Protein AF-A0A061IUD2-F1 (afdb_monomer_lite)

Structure (mmCIF, N/CA/C/O backbone):
data_AF-A0A061IUD2-F1
#
_entry.id   AF-A0A061IUD2-F1
#
loop_
_atom_site.group_PDB
_atom_site.id
_atom_site.type_symbol
_atom_site.label_atom_id
_atom_site.label_alt_id
_atom_site.label_comp_id
_atom_site.label_asym_id
_atom_site.label_entity_id
_atom_site.label_seq_id
_atom_site.pdbx_PDB_ins_code
_atom_site.Cartn_x
_atom_site.Cartn_y
_atom_site.Cartn_z
_atom_site.occupancy
_atom_site.B_iso_or_equiv
_atom_site.auth_seq_id
_atom_site.auth_comp_id
_atom_site.auth_asym_id
_atom_site.auth_atom_id
_atom_site.pdbx_PDB_model_num
ATOM 1 N N . MET A 1 1 ? -16.885 -20.140 11.526 1.00 60.59 1 MET A N 1
ATOM 2 C CA . MET A 1 1 ? -17.489 -18.826 11.214 1.00 60.59 1 MET A CA 1
ATOM 3 C C . MET A 1 1 ? -16.590 -18.116 10.219 1.00 60.59 1 MET A C 1
ATOM 5 O O . MET A 1 1 ? -15.382 -18.248 10.364 1.00 60.59 1 MET A O 1
ATOM 9 N N . SER A 1 2 ? -17.149 -17.428 9.221 1.00 80.12 2 SER A N 1
ATOM 10 C CA . SER A 1 2 ? -16.372 -16.565 8.322 1.00 80.12 2 SER A CA 1
ATOM 11 C C . SER A 1 2 ? -16.158 -15.182 8.947 1.00 80.12 2 SER A C 1
ATOM 13 O O . SER A 1 2 ? -16.975 -14.716 9.743 1.00 80.12 2 SER A O 1
ATOM 15 N N . SER A 1 3 ? -15.070 -14.528 8.563 1.00 76.88 3 SER A N 1
ATOM 16 C CA . SER A 1 3 ? -14.701 -13.136 8.872 1.00 76.88 3 SER A CA 1
ATOM 17 C C . SER A 1 3 ? -15.792 -12.132 8.472 1.00 76.88 3 SER A C 1
ATOM 19 O O . SER A 1 3 ? -16.161 -11.281 9.275 1.00 76.88 3 SER A O 1
ATOM 21 N N . ALA A 1 4 ? -16.397 -12.278 7.288 1.00 79.75 4 ALA A N 1
ATOM 22 C CA . ALA A 1 4 ? -17.520 -11.440 6.857 1.00 79.75 4 ALA A CA 1
ATOM 23 C C . ALA A 1 4 ? -18.729 -11.551 7.805 1.00 79.75 4 ALA A C 1
ATOM 25 O O . ALA A 1 4 ? -19.308 -10.546 8.215 1.00 79.75 4 ALA A O 1
ATOM 26 N N . ARG A 1 5 ? -19.070 -12.776 8.233 1.00 80.94 5 ARG A N 1
ATOM 27 C CA . ARG A 1 5 ? -20.147 -12.988 9.207 1.00 80.94 5 ARG A CA 1
ATOM 28 C C . ARG A 1 5 ? -19.778 -12.453 10.592 1.00 80.94 5 ARG A C 1
ATOM 30 O O . ARG A 1 5 ? -20.653 -11.962 11.299 1.00 80.94 5 ARG A O 1
ATOM 37 N N . ALA A 1 6 ? -18.505 -12.532 10.978 1.00 79.62 6 ALA A N 1
ATOM 38 C CA . ALA A 1 6 ? -18.015 -11.933 12.215 1.00 79.62 6 ALA A CA 1
ATOM 39 C C . ALA A 1 6 ? -18.153 -10.401 12.188 1.00 79.62 6 ALA A C 1
ATOM 41 O O . ALA A 1 6 ? -18.647 -9.837 13.159 1.00 79.62 6 ALA A O 1
ATOM 42 N N . ALA A 1 7 ? -17.824 -9.741 11.072 1.00 81.38 7 ALA A N 1
ATOM 43 C CA . ALA A 1 7 ? -18.005 -8.297 10.906 1.00 81.38 7 ALA A CA 1
ATOM 44 C C . ALA A 1 7 ? -19.478 -7.876 11.047 1.00 81.38 7 ALA A C 1
ATOM 46 O O . ALA A 1 7 ? -19.783 -6.919 11.759 1.00 81.38 7 ALA A O 1
ATOM 47 N N . GLU A 1 8 ? -20.402 -8.611 10.420 1.00 85.12 8 GLU A N 1
ATOM 48 C CA . GLU A 1 8 ? -21.845 -8.366 10.558 1.00 85.12 8 GLU A CA 1
ATOM 49 C C . GLU A 1 8 ? -22.330 -8.525 12.001 1.00 85.12 8 GLU A C 1
ATOM 51 O O . GLU A 1 8 ? -23.093 -7.692 12.485 1.00 85.12 8 GLU A O 1
ATOM 56 N N . LEU A 1 9 ? -21.896 -9.583 12.695 1.00 83.56 9 LEU A N 1
ATOM 57 C CA . LEU A 1 9 ? -22.277 -9.831 14.087 1.00 83.56 9 LEU A CA 1
ATOM 58 C C . LEU A 1 9 ? -21.691 -8.778 15.027 1.00 83.56 9 LEU A C 1
ATOM 60 O O . LEU A 1 9 ? -22.402 -8.295 15.908 1.00 83.56 9 LEU A O 1
ATOM 64 N N . LEU A 1 10 ? -20.432 -8.383 14.814 1.00 80.75 10 LEU A N 1
ATOM 65 C CA . LEU A 1 10 ? -19.795 -7.293 15.548 1.00 80.75 10 LEU A CA 1
ATOM 66 C C . LEU A 1 10 ? -20.601 -6.006 15.381 1.00 80.75 10 LEU A C 1
ATOM 68 O O . LEU A 1 10 ? -21.031 -5.423 16.371 1.00 80.75 10 LEU A O 1
ATOM 72 N N . LYS A 1 11 ? -20.871 -5.607 14.135 1.00 82.75 11 LYS A N 1
ATOM 73 C CA . LYS A 1 11 ? -21.569 -4.357 13.825 1.00 82.75 11 LYS A CA 1
ATOM 74 C C . LYS A 1 11 ? -23.027 -4.357 14.290 1.00 82.75 11 LYS A C 1
ATOM 76 O O . LYS A 1 11 ? -23.482 -3.383 14.874 1.00 82.75 11 LYS A O 1
ATOM 81 N N . GLY A 1 12 ? -23.774 -5.414 13.981 1.00 80.38 12 GLY A N 1
ATOM 82 C CA . GLY A 1 12 ? -25.230 -5.438 14.122 1.00 80.38 12 GLY A CA 1
ATOM 83 C C . GLY A 1 12 ? -25.742 -5.910 15.479 1.00 80.38 12 GLY A C 1
ATOM 84 O O . GLY A 1 12 ? -26.900 -5.661 15.794 1.00 80.38 12 GLY A O 1
ATOM 85 N N . GLN A 1 13 ? -24.926 -6.617 16.264 1.00 82.88 13 GLN A N 1
ATOM 86 C CA . GLN A 1 13 ? -25.377 -7.224 17.521 1.00 82.88 13 GLN A CA 1
ATOM 87 C C . GLN A 1 13 ? -24.419 -6.931 18.668 1.00 82.88 13 GLN A C 1
ATOM 89 O O . GLN A 1 13 ? -24.832 -6.399 19.694 1.00 82.88 13 GLN A O 1
ATOM 94 N N . LEU A 1 14 ? -23.137 -7.249 18.490 1.00 80.62 14 LEU A N 1
ATOM 95 C CA . LEU A 1 14 ? -22.186 -7.266 19.591 1.00 80.62 14 LEU A CA 1
ATOM 96 C C . LEU A 1 14 ? -21.824 -5.858 20.078 1.00 80.62 14 LEU A C 1
ATOM 98 O O . LEU A 1 14 ? -21.896 -5.603 21.274 1.00 80.62 14 LEU A O 1
ATOM 102 N N . MET A 1 15 ? -21.464 -4.937 19.176 1.00 83.06 15 MET A N 1
ATOM 103 C CA . MET A 1 15 ? -21.102 -3.566 19.561 1.00 83.06 15 MET A CA 1
ATOM 104 C C . MET A 1 15 ? -22.281 -2.812 20.204 1.00 83.06 15 MET A C 1
ATOM 106 O O . MET A 1 15 ? -22.076 -2.243 21.277 1.00 83.06 15 MET A O 1
ATOM 110 N N . PRO A 1 16 ? -23.517 -2.854 19.656 1.00 80.38 16 PRO A N 1
ATOM 111 C CA . PRO A 1 16 ? -24.680 -2.268 20.326 1.00 80.38 16 PRO A CA 1
ATOM 112 C C . PRO A 1 16 ? -24.951 -2.883 21.704 1.00 80.38 16 PRO A C 1
ATOM 114 O O . PRO A 1 16 ? -25.175 -2.156 22.669 1.00 80.38 16 PRO A O 1
ATOM 117 N N . PHE A 1 17 ? -24.874 -4.214 21.821 1.00 81.31 17 PHE A N 1
ATOM 118 C CA . PHE A 1 17 ? -25.119 -4.912 23.083 1.00 81.31 17 PHE A CA 1
ATOM 119 C C . PHE A 1 17 ? -24.092 -4.547 24.160 1.00 81.31 17 PHE A C 1
ATOM 121 O O . PHE A 1 17 ? -24.473 -4.263 25.291 1.00 81.31 17 PHE A O 1
ATOM 128 N N . ILE A 1 18 ? -22.801 -4.502 23.812 1.00 78.62 18 ILE A N 1
ATOM 129 C CA . ILE A 1 18 ? -21.740 -4.048 24.726 1.00 78.62 18 ILE A CA 1
ATOM 130 C C . ILE A 1 18 ? -21.995 -2.601 25.146 1.00 78.62 18 ILE A C 1
ATOM 132 O O . ILE A 1 18 ? -21.881 -2.279 26.327 1.00 78.62 18 ILE A O 1
ATOM 136 N N . GLY A 1 19 ? -22.388 -1.745 24.197 1.00 75.50 19 GLY A N 1
ATOM 137 C CA . GLY A 1 19 ? -22.771 -0.364 24.470 1.00 75.50 19 GLY A CA 1
ATOM 138 C C . GLY A 1 19 ? -23.867 -0.258 25.536 1.00 75.50 19 GLY A C 1
ATOM 139 O O . GLY A 1 19 ? -23.703 0.436 26.539 1.00 75.50 19 GLY A O 1
ATOM 140 N N . HIS A 1 20 ? -24.968 -0.987 25.349 1.00 78.44 20 HIS A N 1
ATOM 141 C CA . HIS A 1 20 ? -26.093 -1.002 26.288 1.00 78.44 20 HIS A CA 1
ATOM 142 C C . HIS A 1 20 ? -25.718 -1.611 27.645 1.00 78.44 20 HIS A C 1
ATOM 144 O O . HIS A 1 20 ? -25.978 -0.999 28.680 1.00 78.44 20 HIS A O 1
ATOM 150 N N . ALA A 1 21 ? -25.045 -2.765 27.656 1.00 80.12 21 ALA A N 1
ATOM 151 C CA . ALA A 1 21 ? -24.660 -3.455 28.884 1.00 80.12 21 ALA A CA 1
ATOM 152 C C . ALA A 1 21 ? -23.716 -2.607 29.752 1.00 80.12 21 ALA A C 1
ATOM 154 O O . ALA A 1 21 ? -23.903 -2.524 30.964 1.00 80.12 21 ALA A O 1
ATOM 155 N N . LEU A 1 22 ? -22.732 -1.929 29.150 1.00 79.12 22 LEU A N 1
ATOM 156 C CA . LEU A 1 22 ? -21.839 -1.032 29.888 1.00 79.12 22 LEU A CA 1
ATOM 157 C C . LEU A 1 22 ? -22.591 0.175 30.474 1.00 79.12 22 LEU A C 1
ATOM 159 O O . LEU A 1 22 ? -22.268 0.607 31.579 1.00 79.12 22 LEU A O 1
ATOM 163 N N . SER A 1 23 ? -23.604 0.698 29.777 1.00 78.31 23 SER A N 1
ATOM 164 C CA . SER A 1 23 ? -24.440 1.794 30.286 1.00 78.31 23 SER A CA 1
ATOM 165 C C . SER A 1 23 ? -25.285 1.361 31.493 1.00 78.31 23 SER A C 1
ATOM 167 O O . SER A 1 23 ? -25.260 2.021 32.533 1.00 78.31 23 SER A O 1
ATOM 169 N N . GLU A 1 24 ? -25.972 0.216 31.403 1.00 80.44 24 GLU A N 1
ATOM 170 C CA . GLU A 1 24 ? -26.791 -0.316 32.505 1.00 80.44 24 GLU A CA 1
ATOM 171 C C . GLU A 1 24 ? -25.950 -0.634 33.750 1.00 80.44 24 GLU A C 1
ATOM 173 O O . GLU A 1 24 ? -26.338 -0.322 34.881 1.00 80.44 24 GLU A O 1
ATOM 178 N N . GLN A 1 25 ? -24.773 -1.230 33.547 1.00 82.06 25 GLN A N 1
ATOM 179 C CA . GLN A 1 25 ? -23.869 -1.600 34.635 1.00 82.06 25 GLN A CA 1
ATOM 180 C C . GLN A 1 25 ? -23.241 -0.374 35.291 1.00 82.06 25 GLN A C 1
ATOM 182 O O . GLN A 1 25 ? -23.110 -0.338 36.514 1.00 82.06 25 GLN A O 1
ATOM 187 N N . LEU A 1 26 ? -22.948 0.677 34.522 1.00 79.75 26 LEU A N 1
ATOM 188 C CA . LEU A 1 26 ? -22.507 1.946 35.084 1.00 79.75 26 LEU A CA 1
ATOM 189 C C . LEU A 1 26 ? -23.559 2.540 36.031 1.00 79.75 26 LEU A C 1
ATOM 191 O O . LEU A 1 26 ? -23.221 2.953 37.141 1.00 79.75 26 LEU A O 1
ATOM 195 N N . ASP A 1 27 ? -24.832 2.554 35.630 1.00 77.50 27 ASP A N 1
ATOM 196 C CA . ASP A 1 27 ? -25.909 3.103 36.460 1.00 77.50 27 ASP A CA 1
ATOM 197 C C . ASP A 1 27 ? -26.131 2.282 37.743 1.00 77.50 27 ASP A C 1
ATOM 199 O O . ASP A 1 27 ? -26.554 2.830 38.768 1.00 77.50 27 ASP A O 1
ATOM 203 N N . TYR A 1 28 ? -25.841 0.978 37.712 1.00 81.00 28 TYR A N 1
ATOM 204 C CA . TYR A 1 28 ? -25.838 0.118 38.895 1.00 81.00 28 TYR A CA 1
ATOM 205 C C . TYR A 1 28 ? -24.639 0.409 39.812 1.00 81.00 28 TYR A C 1
ATOM 207 O O . TYR A 1 28 ? -24.814 0.648 41.010 1.00 81.00 28 TYR A O 1
ATOM 215 N N . VAL A 1 29 ? -23.426 0.458 39.257 1.00 79.50 29 VAL A N 1
ATOM 216 C CA . VAL A 1 29 ? -22.181 0.680 40.009 1.00 79.50 29 VAL A CA 1
ATOM 217 C C . VAL A 1 29 ? -22.154 2.068 40.658 1.00 79.50 29 VAL A C 1
ATOM 219 O O . VAL A 1 29 ? -21.748 2.194 41.814 1.00 79.50 29 VAL A O 1
ATOM 222 N N . LEU A 1 30 ? -22.657 3.101 39.974 1.00 76.25 30 LEU A N 1
ATOM 223 C CA . LEU A 1 30 ? -22.794 4.449 40.536 1.00 76.25 30 LEU A CA 1
ATOM 224 C C . LEU A 1 30 ? -23.761 4.487 41.724 1.00 76.25 30 LEU A C 1
ATOM 226 O O . LEU A 1 30 ? -23.462 5.120 42.736 1.00 76.25 30 LEU A O 1
ATOM 230 N N . ARG A 1 31 ? -24.897 3.782 41.636 1.00 76.44 31 ARG A N 1
ATOM 231 C CA . ARG A 1 31 ? -25.859 3.677 42.745 1.00 76.44 31 ARG A CA 1
ATOM 232 C C . ARG A 1 31 ? -25.262 2.956 43.952 1.00 76.44 31 ARG A C 1
ATOM 234 O O . ARG A 1 31 ? -25.455 3.406 45.080 1.00 76.44 31 ARG A O 1
ATOM 241 N N . MET A 1 32 ? -24.503 1.886 43.719 1.00 75.56 32 MET A N 1
ATOM 242 C CA . MET A 1 32 ? -23.802 1.157 44.779 1.00 75.56 32 MET A CA 1
ATOM 243 C C . MET A 1 32 ? -22.751 2.034 45.469 1.00 75.56 32 MET A C 1
ATOM 245 O O . MET A 1 32 ? -22.755 2.135 46.696 1.00 75.56 32 MET A O 1
ATOM 249 N N . ALA A 1 33 ? -21.921 2.744 44.700 1.00 68.31 33 ALA A N 1
ATOM 250 C CA . ALA A 1 33 ? -20.887 3.627 45.243 1.00 68.31 33 ALA A CA 1
ATOM 251 C C . ALA A 1 33 ? -21.473 4.784 46.078 1.00 68.31 33 ALA A C 1
ATOM 253 O O . ALA A 1 33 ? -20.977 5.082 47.160 1.00 68.31 33 ALA A O 1
ATOM 254 N N . GLN A 1 34 ? -22.590 5.375 45.637 1.00 67.81 34 GLN A N 1
ATOM 255 C CA . GLN A 1 34 ? -23.294 6.427 46.385 1.00 67.81 34 GLN A CA 1
ATOM 256 C C . GLN A 1 34 ? -23.973 5.920 47.670 1.00 67.81 34 GLN A C 1
ATOM 258 O O . GLN A 1 34 ? -24.198 6.700 48.600 1.00 67.81 34 GLN A O 1
ATOM 263 N N . SER A 1 35 ? -24.336 4.635 47.726 1.00 66.19 35 SER A N 1
ATOM 264 C CA . SER A 1 35 ? -25.000 4.038 48.891 1.00 66.19 35 SER A CA 1
ATOM 265 C C . SER A 1 35 ? -24.038 3.705 50.037 1.00 66.19 35 SER A C 1
ATOM 267 O O . SER A 1 35 ? -24.427 3.826 51.198 1.00 66.19 35 SER A O 1
ATOM 269 N N . GLU A 1 36 ? -22.785 3.353 49.731 1.00 61.06 36 GLU A N 1
ATOM 270 C CA . GLU A 1 36 ? -21.767 2.995 50.729 1.00 61.06 36 GLU A CA 1
ATOM 271 C C . GLU A 1 36 ? -21.075 4.227 51.346 1.00 61.06 36 GLU A C 1
ATOM 273 O O . GLU A 1 36 ? -20.837 4.250 52.553 1.00 61.06 36 GLU A O 1
ATOM 278 N N . ASP A 1 37 ? -20.840 5.292 50.569 1.00 56.16 37 ASP A N 1
ATOM 279 C CA . ASP A 1 37 ? -20.135 6.501 51.039 1.00 56.16 37 ASP A CA 1
ATOM 280 C C . ASP A 1 37 ? -21.002 7.449 51.893 1.00 56.16 37 ASP A C 1
ATOM 282 O O . ASP A 1 37 ? -20.484 8.322 52.593 1.00 56.16 37 ASP A O 1
ATOM 286 N N . ARG A 1 38 ? -22.330 7.251 51.941 1.00 55.84 38 ARG A N 1
ATOM 287 C CA . ARG A 1 38 ? -23.225 7.993 52.857 1.00 55.84 38 ARG A CA 1
ATOM 288 C C . ARG A 1 38 ? -22.982 7.687 54.341 1.00 55.84 38 ARG A C 1
ATOM 290 O O . ARG A 1 38 ? -23.522 8.395 55.190 1.00 55.84 38 ARG A O 1
ATOM 297 N N . ALA A 1 39 ? -22.199 6.655 54.662 1.00 55.19 39 ALA A N 1
ATOM 298 C CA . ALA A 1 39 ? -21.959 6.215 56.033 1.00 55.19 39 ALA A CA 1
ATOM 299 C C . ALA A 1 39 ? -20.793 6.941 56.744 1.00 55.19 39 ALA A C 1
ATOM 301 O O . ALA A 1 39 ? -20.759 6.934 57.975 1.00 55.19 39 ALA A O 1
ATOM 302 N N . THR A 1 40 ? -19.866 7.596 56.026 1.00 52.00 40 THR A N 1
ATOM 303 C CA . THR A 1 40 ? -18.637 8.171 56.620 1.00 52.00 40 THR A CA 1
ATOM 304 C C . THR A 1 40 ? -18.058 9.361 55.824 1.00 52.00 40 THR A C 1
ATOM 306 O O . THR A 1 40 ? -17.328 9.144 54.874 1.00 52.00 40 THR A O 1
ATOM 309 N N . ALA A 1 41 ? -18.340 10.592 56.288 1.00 54.34 41 ALA A N 1
ATOM 310 C CA . ALA A 1 41 ? -17.608 11.879 56.147 1.00 54.34 41 ALA A CA 1
ATOM 311 C C . ALA A 1 41 ? -17.085 12.432 54.776 1.00 54.34 41 ALA A C 1
ATOM 313 O O . ALA A 1 41 ? -16.684 11.717 53.875 1.00 54.34 41 ALA A O 1
ATOM 314 N N . ASP A 1 42 ? -17.038 13.777 54.720 1.00 54.78 42 ASP A N 1
ATOM 315 C CA . ASP A 1 42 ? -16.441 14.747 53.762 1.00 54.78 42 ASP A CA 1
ATOM 316 C C . ASP A 1 42 ? -16.699 14.575 52.229 1.00 54.78 42 ASP A C 1
ATOM 318 O O . ASP A 1 42 ? -16.095 13.713 51.581 1.00 54.78 42 ASP A O 1
ATOM 322 N N . PRO A 1 43 ? -17.544 15.427 51.597 1.00 58.50 43 PRO A N 1
ATOM 323 C CA . PRO A 1 43 ? -18.065 15.223 50.234 1.00 58.50 43 PRO A CA 1
ATOM 324 C C . PRO A 1 43 ? -17.058 15.192 49.055 1.00 58.50 43 PRO A C 1
ATOM 326 O O . PRO A 1 43 ? -17.295 14.435 48.116 1.00 58.50 43 PRO A O 1
ATOM 329 N N . PRO A 1 44 ? -15.940 15.952 49.022 1.00 57.72 44 PRO A N 1
ATOM 330 C CA . PRO A 1 44 ? -15.067 15.969 47.839 1.00 57.72 44 PRO A CA 1
ATOM 331 C C . PRO A 1 44 ? -14.084 14.787 47.764 1.00 57.72 44 PRO A C 1
ATOM 333 O O . PRO A 1 44 ? -13.563 14.488 46.688 1.00 57.72 44 PRO A O 1
ATOM 336 N N . GLN A 1 45 ? -13.784 14.126 48.889 1.00 61.38 45 GLN A N 1
ATOM 337 C CA . GLN A 1 45 ? -12.935 12.926 48.904 1.00 61.38 45 GLN A CA 1
ATOM 338 C C . GLN A 1 45 ? -13.745 11.662 48.597 1.00 61.38 45 GLN A C 1
ATOM 340 O O . GLN A 1 45 ? -13.254 10.788 47.882 1.00 61.38 45 GLN A O 1
ATOM 345 N N . THR A 1 46 ? -14.994 11.601 49.061 1.00 64.38 46 THR A N 1
ATOM 346 C CA . THR A 1 46 ? -15.933 10.506 48.772 1.00 64.38 46 THR A CA 1
ATOM 347 C C . THR A 1 46 ? -16.265 10.417 47.278 1.00 64.38 46 THR A C 1
ATOM 349 O O . THR A 1 46 ? -16.146 9.341 46.701 1.00 64.38 46 THR A O 1
ATOM 352 N N . GLU A 1 47 ? -16.516 11.535 46.582 1.00 65.81 47 GLU A N 1
ATOM 353 C CA . GLU A 1 47 ? -16.764 11.507 45.124 1.00 65.81 47 GLU A CA 1
ATOM 354 C C . GLU A 1 47 ? -15.589 10.925 44.311 1.00 65.81 47 GLU A C 1
ATOM 356 O O . GLU A 1 47 ? -15.805 10.115 43.408 1.00 65.81 47 GLU A O 1
ATOM 361 N N . LYS A 1 48 ? -14.337 11.261 44.654 1.00 72.75 48 LYS A N 1
ATOM 362 C CA . LYS A 1 48 ? -13.152 10.712 43.966 1.00 72.75 48 LYS A CA 1
ATOM 363 C C . LYS A 1 48 ? -12.927 9.228 44.253 1.00 72.75 48 LYS A C 1
ATOM 365 O O . LYS A 1 48 ? -12.466 8.495 43.377 1.00 72.75 48 LYS A O 1
ATOM 370 N N . HIS A 1 49 ? -13.221 8.774 45.471 1.00 74.56 49 HIS A N 1
ATOM 371 C CA . HIS A 1 49 ? -13.117 7.358 45.825 1.00 74.56 49 HIS A CA 1
ATOM 372 C C . HIS A 1 49 ? -14.202 6.519 45.136 1.00 74.56 49 HIS A C 1
ATOM 374 O O . HIS A 1 49 ? -13.889 5.447 44.603 1.00 74.56 49 HIS A O 1
ATOM 380 N N . ALA A 1 50 ? -15.431 7.036 45.062 1.00 74.00 50 ALA A N 1
ATOM 381 C CA . ALA A 1 50 ? -16.524 6.450 44.296 1.00 74.00 50 ALA A CA 1
ATOM 382 C C . ALA A 1 50 ? -16.198 6.366 42.793 1.00 74.00 50 ALA A C 1
ATOM 384 O O . ALA A 1 50 ? -16.395 5.308 42.193 1.00 74.00 50 ALA A O 1
ATOM 385 N N . GLU A 1 51 ? -15.630 7.429 42.202 1.00 79.56 51 GLU A N 1
ATOM 386 C CA . GLU A 1 51 ? -15.165 7.446 40.805 1.00 79.56 51 GLU A CA 1
ATOM 387 C C . GLU A 1 51 ? -14.159 6.326 40.537 1.00 79.56 51 GLU A C 1
ATOM 389 O O . GLU A 1 51 ? -14.378 5.472 39.679 1.00 79.56 51 GLU A O 1
ATOM 394 N N . ALA A 1 52 ? -13.068 6.294 41.309 1.00 82.56 52 ALA A N 1
ATOM 395 C CA . ALA A 1 52 ? -11.976 5.353 41.101 1.00 82.56 52 ALA A CA 1
ATOM 396 C C . ALA A 1 52 ? -12.434 3.895 41.248 1.00 82.56 52 ALA A C 1
ATOM 398 O O . ALA A 1 52 ? -12.000 3.019 40.495 1.00 82.56 52 ALA A O 1
ATOM 399 N N . ARG A 1 53 ? -13.332 3.621 42.204 1.00 81.75 53 ARG A N 1
ATOM 400 C CA . ARG A 1 53 ? -13.904 2.284 42.383 1.00 81.75 53 ARG A CA 1
ATOM 401 C C . ARG A 1 53 ? -14.821 1.912 41.219 1.00 81.75 53 ARG A C 1
ATOM 403 O O . ARG A 1 53 ? -14.700 0.798 40.710 1.00 81.75 53 ARG A O 1
ATOM 410 N N . ALA A 1 54 ? -15.697 2.821 40.791 1.00 82.69 54 ALA A N 1
ATOM 411 C CA . ALA A 1 54 ? -16.604 2.579 39.675 1.00 82.69 54 ALA A CA 1
ATOM 412 C C . ALA A 1 54 ? -15.837 2.303 38.377 1.00 82.69 54 ALA A C 1
ATOM 414 O O . ALA A 1 54 ? -16.100 1.308 37.705 1.00 82.69 54 ALA A O 1
ATOM 415 N N . VAL A 1 55 ? -14.825 3.123 38.080 1.00 86.50 55 VAL A N 1
ATOM 416 C CA . VAL A 1 55 ? -13.945 2.942 36.921 1.00 86.50 55 VAL A CA 1
ATOM 417 C C . VAL A 1 55 ? -13.259 1.579 36.967 1.00 86.50 55 VAL A C 1
ATOM 419 O O . VAL A 1 55 ? -13.294 0.851 35.981 1.00 86.50 55 VAL A O 1
ATOM 422 N N . LYS A 1 56 ? -12.703 1.181 38.117 1.00 88.31 56 LYS A N 1
ATOM 423 C CA . LYS A 1 56 ? -12.009 -0.107 38.256 1.00 88.31 56 LYS A CA 1
ATOM 424 C C . LYS A 1 56 ? -12.926 -1.310 38.018 1.00 88.31 56 LYS A C 1
ATOM 426 O O . LYS A 1 56 ? -12.518 -2.258 37.356 1.00 88.31 56 LYS A O 1
ATOM 431 N N . VAL A 1 57 ? -14.148 -1.292 38.556 1.00 87.38 57 VAL A N 1
ATOM 432 C CA . VAL A 1 57 ? -15.122 -2.377 38.334 1.00 87.38 57 VAL A CA 1
ATOM 433 C C . VAL A 1 57 ? -15.509 -2.445 36.858 1.00 87.38 57 VAL A C 1
ATOM 435 O O . VAL A 1 57 ? -15.474 -3.520 36.268 1.00 87.38 57 VAL A O 1
ATOM 438 N N . MET A 1 58 ? -15.799 -1.297 36.244 1.00 87.50 58 MET A N 1
ATOM 439 C CA . MET A 1 58 ? -16.155 -1.232 34.828 1.00 87.50 58 MET A CA 1
ATOM 440 C C . MET A 1 58 ? -15.005 -1.683 33.915 1.00 87.50 58 MET A C 1
ATOM 442 O O . MET A 1 58 ? -15.256 -2.375 32.935 1.00 87.50 58 MET A O 1
ATOM 446 N N . GLN A 1 59 ? -13.751 -1.356 34.244 1.00 90.94 59 GLN A N 1
ATOM 447 C CA . GLN A 1 59 ? -12.571 -1.842 33.516 1.00 90.94 59 GLN A CA 1
ATOM 448 C C . GLN A 1 59 ? -12.460 -3.369 33.563 1.00 90.94 59 GLN A C 1
ATOM 450 O O . GLN A 1 59 ? -12.294 -3.982 32.518 1.00 90.94 59 GLN A O 1
ATOM 455 N N . LEU A 1 60 ? -12.650 -3.993 34.731 1.00 89.75 60 LEU A N 1
ATOM 456 C CA . LEU A 1 60 ? -12.629 -5.459 34.850 1.00 89.75 60 LEU A CA 1
ATOM 457 C C . LEU A 1 60 ? -13.716 -6.128 33.997 1.00 89.75 60 LEU A C 1
ATOM 459 O O . LEU A 1 60 ? -13.467 -7.156 33.372 1.00 89.75 60 LEU A O 1
ATOM 463 N N . MET A 1 61 ? -14.913 -5.535 33.944 1.00 87.75 61 MET A N 1
ATOM 464 C CA . MET A 1 61 ? -15.997 -6.035 33.091 1.00 87.75 61 MET A CA 1
ATOM 465 C C . MET A 1 61 ? -15.655 -5.904 31.606 1.00 87.75 61 MET A C 1
ATOM 467 O O . MET A 1 61 ? -15.923 -6.816 30.825 1.00 87.75 61 MET A O 1
ATOM 471 N N . VAL A 1 62 ? -15.046 -4.781 31.215 1.00 89.50 62 VAL A N 1
ATOM 472 C CA . VAL A 1 62 ? -14.535 -4.588 29.856 1.00 89.50 62 VAL A CA 1
ATOM 473 C C . VAL A 1 62 ? -13.480 -5.644 29.533 1.00 89.50 62 VAL A C 1
ATOM 475 O O . VAL A 1 62 ? -13.594 -6.274 28.490 1.00 89.50 62 VAL A O 1
ATOM 478 N N . ASP A 1 63 ? -12.518 -5.897 30.420 1.00 91.94 63 ASP A N 1
ATOM 479 C CA . ASP A 1 63 ? -11.448 -6.878 30.200 1.00 91.94 63 ASP A CA 1
ATOM 480 C C . ASP A 1 63 ? -11.996 -8.294 29.982 1.00 91.94 63 ASP A C 1
ATOM 482 O O . ASP A 1 63 ? -11.543 -9.010 29.089 1.00 91.94 63 ASP A O 1
ATOM 486 N N . GLU A 1 64 ? -13.000 -8.704 30.761 1.00 90.38 64 GLU A N 1
ATOM 487 C CA . GLU A 1 64 ? -13.630 -10.023 30.630 1.00 90.38 64 GLU A CA 1
ATOM 488 C C . GLU A 1 64 ? -14.381 -10.172 29.296 1.00 90.38 64 GLU A C 1
ATOM 490 O O . GLU A 1 64 ? -14.264 -11.194 28.603 1.00 90.38 64 GLU A O 1
ATOM 495 N N . VAL A 1 65 ? -15.110 -9.126 28.894 1.00 87.81 65 VAL A N 1
ATOM 496 C CA . VAL A 1 65 ? -15.819 -9.079 27.611 1.00 87.81 65 VAL A CA 1
ATOM 497 C C . VAL A 1 65 ? -14.825 -9.068 26.450 1.00 87.81 65 VAL A C 1
ATOM 499 O O . VAL A 1 65 ? -14.942 -9.885 25.538 1.00 87.81 65 VAL A O 1
ATOM 502 N N . VAL A 1 66 ? -13.813 -8.201 26.492 1.00 88.75 66 VAL A N 1
ATOM 503 C CA . VAL A 1 66 ? -12.759 -8.103 25.473 1.00 88.75 66 VAL A CA 1
ATOM 504 C C . VAL A 1 66 ? -11.998 -9.416 25.360 1.00 88.75 66 VAL A C 1
ATOM 506 O O . VAL A 1 66 ? -11.786 -9.888 24.248 1.00 88.75 66 VAL A O 1
ATOM 509 N N . GLY A 1 67 ? -11.631 -10.042 26.480 1.00 89.75 67 GLY A N 1
ATOM 510 C CA . GLY A 1 67 ? -10.940 -11.329 26.495 1.00 89.75 67 GLY A CA 1
ATOM 511 C C . GLY A 1 67 ? -11.764 -12.438 25.840 1.00 89.75 67 GLY A C 1
ATOM 512 O O . GLY A 1 67 ? -11.240 -13.203 25.029 1.00 89.75 67 GLY A O 1
ATOM 513 N N . SER A 1 68 ? -13.069 -12.480 26.118 1.00 88.31 68 SER A N 1
ATOM 514 C CA . SER A 1 68 ? -13.996 -13.437 25.499 1.00 88.31 68 SER A CA 1
ATOM 515 C C . SER A 1 68 ? -14.145 -13.204 23.992 1.00 88.31 68 SER A C 1
ATOM 517 O O . SER A 1 68 ? -14.127 -14.152 23.203 1.00 88.31 68 SER A O 1
ATOM 519 N N . ILE A 1 69 ? -14.249 -11.939 23.577 1.00 87.88 69 ILE A N 1
ATOM 520 C CA . ILE A 1 69 ? -14.337 -11.551 22.165 1.00 87.88 69 ILE A CA 1
ATOM 521 C C . ILE A 1 69 ? -13.036 -11.879 21.443 1.00 87.88 69 ILE A C 1
ATOM 523 O O . ILE A 1 69 ? -13.080 -12.512 20.393 1.00 87.88 69 ILE A O 1
ATOM 527 N N . GLY A 1 70 ? -11.890 -11.504 22.011 1.00 87.88 70 GLY A N 1
ATOM 528 C CA . GLY A 1 70 ? -10.564 -11.792 21.473 1.00 87.88 70 GLY A CA 1
ATOM 529 C C . GLY A 1 70 ? -10.350 -13.290 21.284 1.00 87.88 70 GLY A C 1
ATOM 530 O O . GLY A 1 70 ? -10.026 -13.724 20.181 1.00 87.88 70 GLY A O 1
ATOM 531 N N . GLY A 1 71 ? -10.667 -14.101 22.299 1.00 88.50 71 GLY A N 1
ATOM 532 C CA . GLY A 1 71 ? -10.550 -15.560 22.223 1.00 88.50 71 GLY A CA 1
ATOM 533 C C . GLY A 1 71 ? -11.363 -16.199 21.090 1.00 88.50 71 GLY A C 1
ATOM 534 O O . GLY A 1 71 ? -10.920 -17.180 20.492 1.00 88.50 71 GLY A O 1
ATOM 535 N N . ALA A 1 72 ? -12.528 -15.639 20.752 1.00 87.31 72 ALA A N 1
ATOM 536 C CA . ALA A 1 72 ? -13.350 -16.117 19.640 1.00 87.31 72 ALA A CA 1
ATOM 537 C C . ALA A 1 72 ? -12.942 -15.520 18.280 1.00 87.31 72 ALA A C 1
ATOM 539 O O . ALA A 1 72 ? -13.009 -16.203 17.255 1.00 87.31 72 ALA A O 1
ATOM 540 N N . LEU A 1 73 ? -12.550 -14.245 18.260 1.00 87.25 73 LEU A N 1
ATOM 541 C CA . LEU A 1 73 ? -12.343 -13.457 17.048 1.00 87.25 73 LEU A CA 1
ATOM 542 C C . LEU A 1 73 ? -10.939 -13.645 16.464 1.00 87.25 73 LEU A C 1
ATOM 544 O O . LEU A 1 73 ? -10.805 -13.792 15.253 1.00 87.25 73 LEU A O 1
ATOM 548 N N . GLU A 1 74 ? -9.899 -13.707 17.294 1.00 89.31 74 GLU A N 1
ATOM 549 C CA . GLU A 1 74 ? -8.503 -13.856 16.858 1.00 89.31 74 GLU A CA 1
ATOM 550 C C . GLU A 1 74 ? -8.263 -14.998 15.860 1.00 89.31 74 GLU A C 1
ATOM 552 O O . GLU A 1 74 ? -7.753 -14.712 14.774 1.00 89.31 74 GLU A O 1
ATOM 557 N N . PRO A 1 75 ? -8.672 -16.257 16.124 1.00 88.06 75 PRO A N 1
ATOM 558 C CA . PRO A 1 75 ? -8.439 -17.349 15.176 1.00 88.06 75 PRO A CA 1
ATOM 559 C C . PRO A 1 75 ? -9.190 -17.162 13.848 1.00 88.06 75 PRO A C 1
ATOM 561 O O . PRO A 1 75 ? -8.803 -17.744 12.834 1.00 88.06 75 PRO A O 1
ATOM 564 N N . ILE A 1 76 ? -10.268 -16.368 13.832 1.00 87.44 76 ILE A N 1
ATOM 565 C CA . ILE A 1 76 ? -11.015 -16.027 12.615 1.00 87.44 76 ILE A CA 1
ATOM 566 C C . ILE A 1 76 ? -10.263 -14.945 11.828 1.00 87.44 76 ILE A C 1
ATOM 568 O O . ILE A 1 76 ? -10.132 -15.067 10.612 1.00 87.44 76 ILE A O 1
ATOM 572 N N . LEU A 1 77 ? -9.741 -13.916 12.507 1.00 88.12 77 LEU A N 1
ATOM 573 C CA . LEU A 1 77 ? -8.993 -12.821 11.876 1.00 88.12 77 LEU A CA 1
ATOM 574 C C . LEU A 1 77 ? -7.645 -13.286 11.314 1.00 88.12 77 LEU A C 1
ATOM 576 O O . LEU A 1 77 ? -7.257 -12.873 10.221 1.00 88.12 77 LEU A O 1
ATOM 580 N N . GLU A 1 78 ? -6.943 -14.173 12.022 1.00 86.31 78 GLU A N 1
ATOM 581 C CA . GLU A 1 78 ? -5.702 -14.780 11.527 1.00 86.31 78 GLU A CA 1
ATOM 582 C C . GLU A 1 78 ? -5.931 -15.511 10.198 1.00 86.31 78 GLU A C 1
ATOM 584 O O . GLU A 1 78 ? -5.173 -15.333 9.240 1.00 86.31 78 GLU A O 1
ATOM 589 N N . ARG A 1 79 ? -7.015 -16.294 10.126 1.00 85.88 79 ARG A N 1
ATOM 590 C CA . ARG A 1 79 ? -7.377 -17.136 8.976 1.00 85.88 79 ARG A CA 1
ATOM 591 C C . ARG A 1 79 ? -8.160 -16.409 7.886 1.00 85.88 79 ARG A C 1
ATOM 593 O O . ARG A 1 79 ? -8.566 -17.061 6.928 1.00 85.88 79 ARG A O 1
ATOM 600 N N . ALA A 1 80 ? -8.389 -15.104 8.017 1.00 86.12 80 ALA A N 1
ATOM 601 C CA . ALA A 1 80 ? -9.090 -14.333 7.000 1.00 86.12 80 ALA A CA 1
ATOM 602 C C . ALA A 1 80 ? -8.381 -14.469 5.641 1.00 86.12 80 ALA A C 1
ATOM 604 O O . ALA A 1 80 ? -7.163 -14.306 5.539 1.00 86.12 80 ALA A O 1
ATOM 605 N N . GLU A 1 81 ? -9.138 -14.773 4.591 1.00 83.62 81 GLU A N 1
ATOM 606 C CA . GLU A 1 81 ? -8.582 -14.869 3.237 1.00 83.62 81 GLU A CA 1
ATOM 607 C C . GLU A 1 81 ? -8.300 -13.476 2.670 1.00 83.62 81 GLU A C 1
ATOM 609 O O . GLU A 1 81 ? -7.335 -13.278 1.933 1.00 83.62 81 GLU A O 1
ATOM 614 N N . ARG A 1 82 ? -9.133 -12.503 3.053 1.00 84.94 82 ARG A N 1
ATOM 615 C CA . ARG A 1 82 ? -9.151 -11.146 2.516 1.00 84.94 82 ARG A CA 1
ATOM 616 C C . ARG A 1 82 ? -9.038 -10.105 3.622 1.00 84.94 82 ARG A C 1
ATOM 618 O O . ARG A 1 82 ? -9.691 -10.202 4.662 1.00 84.94 82 ARG A O 1
ATOM 625 N N . ASN A 1 83 ? -8.214 -9.086 3.392 1.00 90.69 83 ASN A N 1
ATOM 626 C CA . ASN A 1 83 ? -7.992 -8.020 4.368 1.00 90.69 83 ASN A CA 1
ATOM 627 C C . ASN A 1 83 ? -9.197 -7.077 4.489 1.00 90.69 83 ASN A C 1
ATOM 629 O O . ASN A 1 83 ? -9.382 -6.474 5.544 1.00 90.69 83 ASN A O 1
ATOM 633 N N . GLU A 1 84 ? -10.065 -7.003 3.478 1.00 88.81 84 GLU A N 1
ATOM 634 C CA . GLU A 1 84 ? -11.313 -6.237 3.524 1.00 88.81 84 GLU A CA 1
ATOM 635 C C . GLU A 1 84 ? -12.236 -6.713 4.652 1.00 88.81 84 GLU A C 1
ATOM 637 O O . GLU A 1 84 ? -12.868 -5.908 5.331 1.00 88.81 84 GLU A O 1
ATOM 642 N N . GLU A 1 85 ? -12.278 -8.021 4.901 1.00 86.00 85 GLU A N 1
ATOM 643 C CA . GLU A 1 85 ? -13.125 -8.619 5.936 1.00 86.00 85 GLU A CA 1
ATOM 644 C C . GLU A 1 85 ? -12.592 -8.305 7.340 1.00 86.00 85 GLU A C 1
ATOM 646 O O . GLU A 1 85 ? -13.351 -8.069 8.282 1.00 86.00 85 GLU A O 1
ATOM 651 N N . LEU A 1 86 ? -11.266 -8.258 7.465 1.00 89.94 86 LEU A N 1
ATOM 652 C CA . LEU A 1 86 ? -10.562 -7.895 8.687 1.00 89.94 86 LEU A CA 1
ATOM 653 C C . LEU A 1 86 ? -10.753 -6.403 8.996 1.00 89.94 86 LEU A C 1
ATOM 655 O O . LEU A 1 86 ? -11.118 -6.041 10.116 1.00 89.94 86 LEU A O 1
ATOM 659 N N . MET A 1 87 ? -10.587 -5.544 7.987 1.00 89.56 87 MET A N 1
ATOM 660 C CA . MET A 1 87 ? -10.858 -4.111 8.098 1.00 89.56 87 MET A CA 1
ATOM 661 C C . MET A 1 87 ? -12.326 -3.842 8.432 1.00 89.56 87 MET A C 1
ATOM 663 O O . MET A 1 87 ? -12.592 -2.993 9.273 1.00 89.56 87 MET A O 1
ATOM 667 N N . ALA A 1 88 ? -13.272 -4.601 7.871 1.00 87.69 88 ALA A N 1
ATOM 668 C CA . ALA A 1 88 ? -14.687 -4.484 8.219 1.00 87.69 88 ALA A CA 1
ATOM 669 C C . ALA A 1 88 ? -14.962 -4.822 9.696 1.00 87.69 88 ALA A C 1
ATOM 671 O O . ALA A 1 88 ? -15.760 -4.141 10.340 1.00 87.69 88 ALA A O 1
ATOM 672 N N . CYS A 1 89 ? -14.281 -5.828 10.260 1.00 87.06 89 CYS A N 1
ATOM 673 C CA . CYS A 1 89 ? -14.358 -6.126 11.694 1.00 87.06 89 CYS A CA 1
ATOM 674 C C . CYS A 1 89 ? -13.791 -4.975 12.544 1.00 87.06 89 CYS A C 1
ATOM 676 O O . CYS A 1 89 ? -14.389 -4.599 13.551 1.00 87.06 89 CYS A O 1
ATOM 678 N N . CYS A 1 90 ? -12.664 -4.392 12.129 1.00 88.06 90 CYS A N 1
ATOM 679 C CA . CYS A 1 90 ? -12.055 -3.256 12.820 1.00 88.06 90 CYS A CA 1
ATOM 680 C C . CYS A 1 90 ? -12.945 -2.001 12.742 1.00 88.06 90 CYS A C 1
ATOM 682 O O . CYS A 1 90 ? -13.194 -1.346 13.751 1.00 88.06 90 CYS A O 1
ATOM 684 N N . ASP A 1 91 ? -13.508 -1.712 11.567 1.00 84.88 91 ASP A N 1
ATOM 685 C CA . ASP A 1 91 ? -14.444 -0.608 11.343 1.00 84.88 91 ASP A CA 1
ATOM 686 C C . ASP A 1 91 ? -15.750 -0.787 12.128 1.00 84.88 91 ASP A C 1
ATOM 688 O O . ASP A 1 91 ? -16.333 0.203 12.570 1.00 84.88 91 ASP A O 1
ATOM 692 N N . ALA A 1 92 ? -16.202 -2.028 12.344 1.00 84.31 92 ALA A N 1
ATOM 693 C CA . ALA A 1 92 ? -17.333 -2.318 13.221 1.00 84.31 92 ALA A CA 1
ATOM 694 C C . ALA A 1 92 ? -17.023 -1.950 14.678 1.00 84.31 92 ALA A C 1
ATOM 696 O O . ALA A 1 92 ? -17.835 -1.293 15.321 1.00 84.31 92 ALA A O 1
ATOM 697 N N . VAL A 1 93 ? -15.831 -2.290 15.180 1.00 83.88 93 VAL A N 1
ATOM 698 C CA . VAL A 1 93 ? -15.385 -1.863 16.519 1.00 83.88 93 VAL A CA 1
ATOM 699 C C . VAL A 1 93 ? -15.253 -0.344 16.606 1.00 83.88 93 VAL A C 1
ATOM 701 O O . VAL A 1 93 ? -15.616 0.247 17.619 1.00 83.88 93 VAL A O 1
ATOM 704 N N . ARG A 1 94 ? -14.820 0.322 15.529 1.00 78.06 94 ARG A N 1
ATOM 705 C CA . ARG A 1 94 ? -14.751 1.791 15.486 1.00 78.06 94 ARG A CA 1
ATOM 706 C C . ARG A 1 94 ? -16.108 2.484 15.565 1.00 78.06 94 ARG A C 1
ATOM 708 O O . ARG A 1 94 ? -16.166 3.658 15.914 1.00 78.06 94 ARG A O 1
ATOM 715 N N . GLN A 1 95 ? -17.185 1.762 15.269 1.00 75.56 95 GLN A N 1
ATOM 716 C CA . GLN A 1 95 ? -18.561 2.234 15.418 1.00 75.56 95 GLN A CA 1
ATOM 717 C C . GLN A 1 95 ? -19.111 2.019 16.834 1.00 75.56 95 GLN A C 1
ATOM 719 O O . GLN A 1 95 ? -20.275 2.333 17.073 1.00 75.56 95 GLN A O 1
ATOM 724 N N . LEU A 1 96 ? -18.308 1.514 17.781 1.00 68.62 96 LEU A N 1
ATOM 725 C CA . LEU A 1 96 ? -18.690 1.436 19.187 1.00 68.62 96 LEU A CA 1
ATOM 726 C C . LEU A 1 96 ? -18.889 2.849 19.755 1.00 68.62 96 LEU A C 1
ATOM 728 O O . LEU A 1 96 ? -17.957 3.504 20.222 1.00 68.62 96 LEU A O 1
ATOM 732 N N . GLY A 1 97 ? -20.131 3.317 19.713 1.00 60.72 97 GLY A N 1
ATOM 733 C CA . GLY A 1 97 ? -20.577 4.542 20.352 1.00 60.72 97 GLY A CA 1
ATOM 734 C C . GLY A 1 97 ? -21.330 4.221 21.635 1.00 60.72 97 GLY A C 1
ATOM 735 O O . GLY A 1 97 ? -22.467 3.775 21.594 1.00 60.72 97 GLY A O 1
ATOM 736 N N . LEU A 1 98 ? -20.745 4.536 22.788 1.00 55.78 98 LEU A N 1
ATOM 737 C CA . LEU A 1 98 ? -21.450 4.540 24.081 1.00 55.78 98 LEU A CA 1
ATOM 738 C C . LEU A 1 98 ? -22.326 5.798 24.269 1.00 55.78 98 LEU A C 1
ATOM 740 O O . LEU A 1 98 ? -22.760 6.101 25.378 1.00 55.78 98 LEU A O 1
ATOM 744 N N . ARG A 1 99 ? -22.529 6.587 23.201 1.00 48.38 99 ARG A N 1
ATOM 745 C CA . ARG A 1 99 ? -22.899 8.007 23.296 1.00 48.38 99 ARG A CA 1
ATOM 746 C C . ARG A 1 99 ? -24.283 8.377 22.751 1.00 48.38 99 ARG A C 1
ATOM 748 O O . ARG A 1 99 ? -24.676 9.519 22.951 1.00 48.38 99 ARG A O 1
ATOM 755 N N . GLU A 1 100 ? -25.033 7.478 22.116 1.00 41.31 100 GLU A N 1
ATOM 756 C CA . GLU A 1 100 ? -26.288 7.878 21.444 1.00 41.31 100 GLU A CA 1
ATOM 757 C C . GLU A 1 100 ? -27.588 7.700 22.247 1.00 41.31 100 GLU A C 1
ATOM 759 O O . GLU A 1 100 ? -28.564 8.345 21.891 1.00 41.31 100 GLU A O 1
ATOM 764 N N . ASP A 1 101 ? -27.585 7.025 23.405 1.00 35.28 101 ASP A N 1
ATOM 765 C CA . ASP A 1 101 ? -28.775 6.943 24.289 1.00 35.28 101 ASP A CA 1
ATOM 766 C C . ASP A 1 101 ? -28.637 7.733 25.607 1.00 35.28 101 ASP A C 1
ATOM 768 O O . ASP A 1 101 ? -29.386 7.538 26.562 1.00 35.28 101 ASP A O 1
ATOM 772 N N . VAL A 1 102 ? -27.680 8.667 25.693 1.00 38.66 102 VAL A N 1
ATOM 773 C CA . VAL A 1 102 ? -27.517 9.530 26.888 1.00 38.66 102 VAL A CA 1
ATOM 774 C C . VAL A 1 102 ? -28.445 10.757 26.852 1.00 38.66 102 VAL A C 1
ATOM 776 O O . VAL A 1 102 ? -28.474 11.562 27.780 1.00 38.66 102 VAL A O 1
ATOM 779 N N . GLY A 1 103 ? -29.275 10.889 25.819 1.00 37.53 103 GLY A N 1
ATOM 780 C CA . GLY A 1 103 ? -30.327 11.891 25.759 1.00 37.53 103 GLY A CA 1
ATOM 781 C C . GLY A 1 103 ? -31.645 11.249 25.366 1.00 37.53 103 GLY A C 1
ATOM 782 O O . GLY A 1 103 ? -31.753 10.715 24.275 1.00 37.53 103 GLY A O 1
ATOM 783 N N . ILE A 1 104 ? -32.668 11.450 26.198 1.00 34.56 104 ILE A N 1
ATOM 784 C CA . ILE A 1 104 ? -34.088 11.215 25.887 1.00 34.56 104 ILE A CA 1
ATOM 785 C C . ILE A 1 104 ? -34.584 9.786 26.179 1.00 34.56 104 ILE A C 1
ATOM 787 O O . ILE A 1 104 ? -35.109 9.127 25.302 1.00 34.56 104 ILE A O 1
ATOM 791 N N . HIS A 1 105 ? -34.576 9.368 27.449 1.00 29.08 105 HIS A N 1
ATOM 792 C CA . HIS A 1 105 ? -35.681 8.574 28.016 1.00 29.08 105 HIS A CA 1
ATOM 793 C C . HIS A 1 105 ? -35.933 8.977 29.486 1.00 29.08 105 HIS A C 1
ATOM 795 O O . HIS A 1 105 ? -35.437 8.377 30.428 1.00 29.08 105 HIS A O 1
ATOM 801 N N . THR A 1 106 ? -36.661 10.094 29.619 1.00 34.59 106 THR A N 1
ATOM 802 C CA . THR A 1 106 ? -37.648 10.491 30.654 1.00 34.59 106 THR A CA 1
ATOM 803 C C . THR A 1 106 ? -37.629 9.834 32.045 1.00 34.59 106 THR A C 1
ATOM 805 O O . THR A 1 106 ? -37.843 8.635 32.150 1.00 34.59 106 THR A O 1
ATOM 808 N N . THR A 1 107 ? -37.666 10.664 33.100 1.00 29.23 107 THR A N 1
ATOM 809 C CA . THR A 1 107 ? -38.929 10.980 33.815 1.00 29.23 107 THR A CA 1
ATOM 810 C C . THR A 1 107 ? -38.764 12.193 34.735 1.00 29.23 107 THR A C 1
ATOM 812 O O . THR A 1 107 ? -37.914 12.198 35.623 1.00 29.23 107 THR A O 1
ATOM 815 N N . ASP A 1 108 ? -39.626 13.195 34.547 1.00 34.81 108 ASP A N 1
ATOM 816 C CA . ASP A 1 108 ? -39.963 14.184 35.566 1.00 34.81 108 ASP A CA 1
ATOM 817 C C . ASP A 1 108 ? -40.464 13.475 36.832 1.0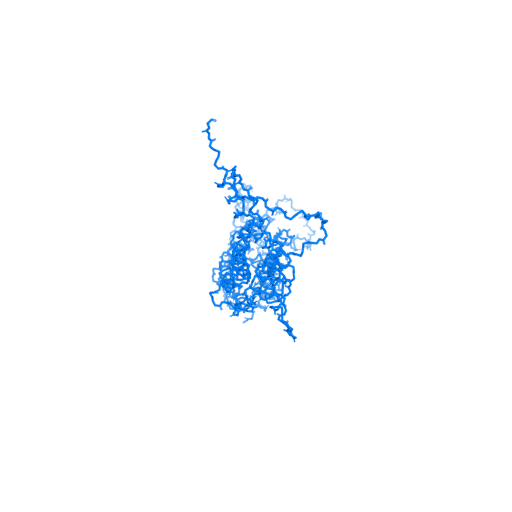0 34.81 108 ASP A C 1
ATOM 819 O O . ASP A 1 108 ? -41.513 12.836 36.801 1.00 34.81 108 ASP A O 1
ATOM 823 N N . ALA A 1 109 ? -39.733 13.613 37.939 1.00 34.91 109 ALA A N 1
ATOM 824 C CA . ALA A 1 109 ? -40.285 13.752 39.287 1.00 34.91 109 ALA A CA 1
ATOM 825 C C . ALA A 1 109 ? -39.154 13.981 40.304 1.00 34.91 109 ALA A C 1
ATOM 827 O O . ALA A 1 109 ? -38.448 13.057 40.687 1.00 34.91 109 ALA A O 1
ATOM 828 N N . GLY A 1 110 ? -39.058 15.215 40.804 1.00 32.06 110 GLY A N 1
ATOM 829 C CA . GLY A 1 110 ? -38.605 15.474 42.173 1.00 32.06 110 GLY A CA 1
ATOM 830 C C . GLY A 1 110 ? -37.096 15.546 42.428 1.00 32.06 110 GLY A C 1
ATOM 831 O O . GLY A 1 110 ? -36.462 14.556 42.755 1.00 32.06 110 GLY A O 1
ATOM 832 N N . SER A 1 111 ? -36.582 16.779 42.420 1.00 39.84 111 SER A N 1
ATOM 833 C CA . SER A 1 111 ? -35.604 17.319 43.382 1.00 39.84 111 SER A CA 1
ATOM 834 C C . SER A 1 111 ? -34.458 16.401 43.855 1.00 39.84 111 SER A C 1
ATOM 836 O O . SER A 1 111 ? -34.571 15.721 44.871 1.00 39.84 111 SER A O 1
ATOM 838 N N . ALA A 1 112 ? -33.297 16.522 43.206 1.00 33.81 112 ALA A N 1
ATOM 839 C CA . ALA A 1 112 ? -32.007 16.575 43.897 1.00 33.81 112 ALA A CA 1
ATOM 840 C C . ALA A 1 112 ? -30.959 17.258 43.000 1.00 33.81 112 ALA A C 1
ATOM 842 O O . ALA A 1 112 ? -30.579 16.764 41.945 1.00 33.81 112 ALA A O 1
ATOM 843 N N . THR A 1 113 ? -30.571 18.448 43.443 1.00 34.91 113 THR A N 1
ATOM 844 C CA . THR A 1 113 ? -29.309 19.173 43.251 1.00 34.91 113 THR A CA 1
ATOM 845 C C . THR A 1 113 ? -28.259 18.525 42.333 1.00 34.91 113 THR A C 1
ATOM 847 O O . THR A 1 113 ? -27.731 17.450 42.608 1.00 34.91 113 THR A O 1
ATOM 850 N N . GLY A 1 114 ? -27.908 19.248 41.266 1.00 40.81 114 GLY A N 1
ATOM 851 C CA . GLY A 1 114 ? -26.861 18.893 40.315 1.00 40.81 114 GLY A CA 1
ATOM 852 C C . GLY A 1 114 ? -25.478 18.721 40.953 1.00 40.81 114 GLY A C 1
ATOM 853 O O . GLY A 1 114 ? -24.952 19.642 41.568 1.00 40.81 114 GLY A O 1
ATOM 854 N N . CYS A 1 115 ? -24.913 17.528 40.762 1.00 38.25 115 CYS A N 1
ATOM 855 C CA . CYS A 1 115 ? -23.478 17.204 40.840 1.00 38.25 115 CYS A CA 1
ATOM 856 C C . CYS A 1 115 ? -23.197 15.851 40.141 1.00 38.25 115 CYS A C 1
ATOM 858 O O . CYS A 1 115 ? -22.166 15.670 39.507 1.00 38.25 115 CYS A O 1
ATOM 860 N N . GLY A 1 116 ? -24.169 14.922 40.129 1.00 46.97 116 GLY A N 1
ATOM 861 C CA . GLY A 1 116 ? -24.002 13.575 39.552 1.00 46.97 116 GLY A CA 1
ATOM 862 C C . GLY A 1 116 ? -23.889 13.480 38.019 1.00 46.97 116 GLY A C 1
ATOM 863 O O . GLY A 1 116 ? -23.424 12.461 37.513 1.00 46.97 116 GLY A O 1
ATOM 864 N N . GLY A 1 117 ? -24.277 14.522 37.273 1.00 59.25 117 GLY A N 1
ATOM 865 C CA . GLY A 1 117 ? -24.184 14.538 35.806 1.00 59.25 117 GLY A CA 1
ATOM 866 C C . GLY A 1 117 ? -22.742 14.604 35.291 1.00 59.25 117 GLY A C 1
ATOM 867 O O . GLY A 1 117 ? -22.392 13.868 34.372 1.00 59.25 117 GLY A O 1
ATOM 868 N N . SER A 1 118 ? -21.878 15.406 35.929 1.00 70.69 118 SER A N 1
ATOM 869 C CA . SER A 1 118 ? -20.483 15.553 35.487 1.00 70.69 118 SER A CA 1
ATOM 870 C C . SER A 1 118 ? -19.647 14.310 35.800 1.00 70.69 118 SER A C 1
ATOM 872 O O . SER A 1 118 ? -18.863 13.878 34.961 1.00 70.69 118 SER A O 1
ATOM 874 N N . LEU A 1 119 ? -19.857 13.681 36.963 1.00 73.69 119 LEU A N 1
ATOM 875 C CA . LEU A 1 119 ? -19.148 12.461 37.358 1.00 73.69 119 LEU A CA 1
ATOM 876 C C . LEU A 1 119 ? -19.481 11.286 36.429 1.00 73.69 119 LEU A C 1
ATOM 878 O O . LEU A 1 119 ? -18.587 10.577 35.968 1.00 73.69 119 LEU A O 1
ATOM 882 N N . ARG A 1 120 ? -20.770 11.111 36.102 1.00 78.75 120 ARG A N 1
ATOM 883 C CA . ARG A 1 120 ? -21.218 10.092 35.145 1.00 78.75 120 ARG A CA 1
ATOM 884 C C . ARG A 1 120 ? -20.584 10.318 33.778 1.00 78.75 120 ARG A C 1
ATOM 886 O O . ARG A 1 120 ? -20.046 9.378 33.207 1.00 78.75 120 ARG A O 1
ATOM 893 N N . GLU A 1 121 ? -20.603 11.546 33.268 1.00 80.75 121 GLU A N 1
ATOM 894 C CA . GLU A 1 121 ? -19.984 11.880 31.980 1.00 80.75 121 GLU A CA 1
ATOM 895 C C . GLU A 1 121 ? -18.477 11.593 31.957 1.00 80.75 121 GLU A C 1
ATOM 897 O O . GLU A 1 121 ? -17.970 11.054 30.969 1.00 80.75 121 GLU A O 1
ATOM 902 N N . VAL A 1 122 ? -17.763 11.901 33.045 1.00 81.94 122 VAL A N 1
ATOM 903 C CA . VAL A 1 122 ? -16.329 11.611 33.181 1.00 81.94 122 VAL A CA 1
ATOM 904 C C . VAL A 1 122 ? -16.071 10.104 33.137 1.00 81.94 122 VAL A C 1
ATOM 906 O O . VAL A 1 122 ? -15.230 9.661 32.351 1.00 81.94 122 VAL A O 1
ATOM 909 N N . ILE A 1 123 ? -16.822 9.307 33.903 1.00 82.38 123 ILE A N 1
ATOM 910 C CA . ILE A 1 123 ? -16.651 7.847 33.947 1.00 82.38 123 ILE A CA 1
ATOM 911 C C . ILE A 1 123 ? -17.046 7.210 32.611 1.00 82.38 123 ILE A C 1
ATOM 913 O O . ILE A 1 123 ? -16.286 6.399 32.086 1.00 82.38 123 ILE A O 1
ATOM 917 N N . VAL A 1 124 ? -18.174 7.614 32.008 1.00 82.81 124 VAL A N 1
ATOM 918 C CA . VAL A 1 124 ? -18.576 7.153 30.664 1.00 82.81 124 VAL A CA 1
ATOM 919 C C . VAL A 1 124 ? -17.453 7.419 29.677 1.00 82.81 124 VAL A C 1
ATOM 921 O O . VAL A 1 124 ? -17.074 6.522 28.929 1.00 82.81 124 VAL A O 1
ATOM 924 N N . ARG A 1 125 ? -16.879 8.627 29.675 1.00 82.88 125 ARG A N 1
ATOM 925 C CA . ARG A 1 125 ? -15.796 8.979 28.755 1.00 82.88 125 ARG A CA 1
ATOM 926 C C . ARG A 1 125 ? -14.548 8.124 28.985 1.00 82.88 125 ARG A C 1
ATOM 928 O O . ARG A 1 125 ? -13.966 7.653 28.007 1.00 82.88 125 ARG A O 1
ATOM 935 N N . GLN A 1 126 ? -14.147 7.905 30.239 1.00 85.19 126 GLN A N 1
ATOM 936 C CA . GLN A 1 126 ? -12.991 7.065 30.576 1.00 85.19 126 GLN A CA 1
ATOM 937 C C . GLN A 1 126 ? -13.207 5.607 30.148 1.00 85.19 126 GLN A C 1
ATOM 939 O O . GLN A 1 126 ? -12.369 5.052 29.440 1.00 85.19 126 GLN A O 1
ATOM 944 N N . ILE A 1 127 ? -14.350 5.012 30.500 1.00 86.56 127 ILE A N 1
ATOM 945 C CA . ILE A 1 127 ? -14.672 3.618 30.171 1.00 86.56 127 ILE A CA 1
ATOM 946 C C . ILE A 1 127 ? -14.883 3.429 28.673 1.00 86.56 127 ILE A C 1
ATOM 948 O O . ILE A 1 127 ? -14.414 2.438 28.128 1.00 86.56 127 ILE A O 1
ATOM 952 N N . SER A 1 128 ? -15.488 4.397 27.981 1.00 82.81 128 SER A N 1
ATOM 953 C CA . SER A 1 128 ? -15.614 4.349 26.520 1.00 82.81 128 SER A CA 1
ATOM 954 C C . SER A 1 128 ? -14.257 4.342 25.838 1.00 82.81 128 SER A C 1
ATOM 956 O O . SER A 1 128 ? -14.027 3.554 24.926 1.00 82.81 128 SER A O 1
ATOM 958 N N . THR A 1 129 ? -13.345 5.198 26.302 1.00 84.88 129 THR A N 1
ATOM 959 C CA . THR A 1 129 ? -11.985 5.269 25.761 1.00 84.88 129 THR A CA 1
ATOM 960 C C . THR A 1 129 ? -11.230 3.970 26.040 1.00 84.88 129 THR A C 1
ATOM 962 O O . THR A 1 129 ? -10.564 3.449 25.148 1.00 84.88 129 THR A O 1
ATOM 965 N N . TYR A 1 130 ? -11.367 3.423 27.251 1.00 88.44 130 TYR A N 1
ATOM 966 C CA . TYR A 1 130 ? -10.744 2.163 27.647 1.00 88.44 130 TYR A CA 1
ATOM 967 C C . TYR A 1 130 ? -11.273 0.978 26.824 1.00 88.44 130 TYR A C 1
ATOM 969 O O . TYR A 1 130 ? -10.494 0.308 26.158 1.00 88.44 130 TYR A O 1
ATOM 977 N N . ALA A 1 131 ? -12.595 0.784 26.769 1.00 86.62 131 ALA A N 1
ATOM 978 C CA . ALA A 1 131 ? -13.231 -0.291 26.007 1.00 86.62 131 ALA A CA 1
ATOM 979 C C . ALA A 1 131 ? -12.902 -0.236 24.516 1.00 86.62 131 ALA A C 1
ATOM 981 O O . ALA A 1 131 ? -12.593 -1.262 23.913 1.00 86.62 131 ALA A O 1
ATOM 982 N N . PHE A 1 132 ? -12.913 0.961 23.926 1.00 86.31 132 PHE A N 1
ATOM 983 C CA . PHE A 1 132 ? -12.469 1.150 22.552 1.00 86.31 132 PHE A CA 1
ATOM 984 C C . PHE A 1 132 ? -11.002 0.739 22.372 1.00 86.31 132 PHE A C 1
ATOM 986 O O . PHE A 1 132 ? -10.688 -0.001 21.443 1.00 86.31 132 PHE A O 1
ATOM 993 N N . THR A 1 133 ? -10.111 1.186 23.263 1.00 88.38 133 THR A N 1
ATOM 994 C CA . THR A 1 133 ? -8.673 0.886 23.182 1.00 88.38 133 THR A CA 1
ATOM 995 C C . THR A 1 133 ? -8.412 -0.616 23.270 1.00 88.38 133 THR A C 1
ATOM 997 O O . THR A 1 133 ? -7.688 -1.153 22.434 1.00 88.38 133 THR A O 1
ATOM 1000 N N . GLU A 1 134 ? -9.051 -1.305 24.213 1.00 90.38 134 GLU A N 1
ATOM 1001 C CA . GLU A 1 134 ? -8.888 -2.747 24.418 1.00 90.38 134 GLU A CA 1
ATOM 1002 C C . GLU A 1 134 ? -9.465 -3.573 23.254 1.00 90.38 134 GLU A C 1
ATOM 1004 O O . GLU A 1 134 ? -8.803 -4.476 22.737 1.00 90.38 134 GLU A O 1
ATOM 1009 N N . LEU A 1 135 ? -10.654 -3.220 22.744 1.00 88.88 135 LEU A N 1
ATOM 1010 C CA . LEU A 1 135 ? -11.247 -3.896 21.580 1.00 88.88 135 LEU A CA 1
ATOM 1011 C C . LEU A 1 135 ? -10.434 -3.675 20.298 1.00 88.88 135 LEU A C 1
ATOM 1013 O O . LEU A 1 135 ? -10.228 -4.612 19.525 1.00 88.88 135 LEU A O 1
ATOM 1017 N N . VAL A 1 136 ? -9.942 -2.454 20.063 1.00 88.75 136 VAL A N 1
ATOM 1018 C CA . VAL A 1 136 ? -9.026 -2.162 18.947 1.00 88.75 136 VAL A CA 1
ATOM 1019 C C . VAL A 1 136 ? -7.692 -2.895 19.142 1.00 88.75 136 VAL A C 1
ATOM 1021 O O . VAL A 1 136 ? -7.095 -3.356 18.166 1.00 88.75 136 VAL A O 1
ATOM 1024 N N . GLY A 1 137 ? -7.259 -3.080 20.392 1.00 89.75 137 GLY A N 1
ATOM 1025 C CA . GLY A 1 137 ? -6.061 -3.822 20.779 1.00 89.75 137 GLY A CA 1
ATOM 1026 C C . GLY A 1 137 ? -6.027 -5.266 20.273 1.00 89.75 137 GLY A C 1
ATOM 1027 O O . GLY A 1 137 ? -4.952 -5.744 19.907 1.00 89.75 137 GLY A O 1
ATOM 1028 N N . ILE A 1 138 ? -7.185 -5.926 20.132 1.00 91.31 138 ILE A N 1
ATOM 1029 C CA . ILE A 1 138 ? -7.297 -7.273 19.535 1.00 91.31 138 ILE A CA 1
ATOM 1030 C C . ILE A 1 138 ? -6.683 -7.297 18.128 1.00 91.31 138 ILE A C 1
ATOM 1032 O O . ILE A 1 138 ? -5.914 -8.193 17.792 1.00 91.31 138 ILE A O 1
ATOM 1036 N N . P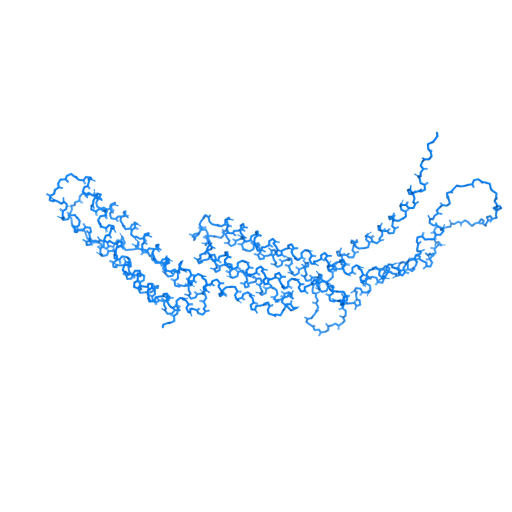HE A 1 139 ? -6.963 -6.281 17.312 1.00 91.88 139 PHE A N 1
ATOM 1037 C CA . PHE A 1 139 ? -6.453 -6.173 15.942 1.00 91.88 139 PHE A CA 1
ATOM 1038 C C . PHE A 1 139 ? -4.978 -5.754 15.881 1.00 91.88 139 PHE A C 1
ATOM 1040 O O . PHE A 1 139 ? -4.315 -5.947 14.864 1.00 91.88 139 PHE A O 1
ATOM 1047 N N . GLY A 1 140 ? -4.461 -5.193 16.976 1.00 89.69 140 GLY A N 1
ATOM 1048 C CA . GLY A 1 140 ? -3.075 -4.770 17.129 1.00 89.69 140 GLY A CA 1
ATOM 1049 C C . GLY A 1 140 ? -2.110 -5.879 17.558 1.00 89.69 140 GLY A C 1
ATOM 1050 O O . GLY A 1 140 ? -0.944 -5.563 17.822 1.00 89.69 140 GLY A O 1
ATOM 1051 N N . LYS A 1 141 ? -2.564 -7.139 17.661 1.00 91.25 141 LYS A N 1
ATOM 1052 C CA . LYS A 1 141 ? -1.717 -8.281 18.033 1.00 91.25 141 LYS A CA 1
ATOM 1053 C C . LYS A 1 141 ? -0.738 -8.663 16.903 1.00 91.25 141 LYS A C 1
ATOM 1055 O O . LYS A 1 141 ? -1.116 -8.600 15.732 1.00 91.25 141 LYS A O 1
ATOM 1060 N N . PRO A 1 142 ? 0.513 -9.071 17.216 1.00 92.75 142 PRO A N 1
ATOM 1061 C CA . PRO A 1 142 ? 1.562 -9.290 16.210 1.00 92.75 142 PRO A CA 1
ATOM 1062 C C . PRO A 1 142 ? 1.190 -10.282 15.101 1.00 92.75 142 PRO A C 1
ATOM 1064 O O . PRO A 1 142 ? 1.339 -9.970 13.927 1.00 92.75 142 PRO A O 1
ATOM 1067 N N . ASN A 1 143 ? 0.627 -11.431 15.467 1.00 91.81 143 ASN A N 1
ATOM 1068 C CA . ASN A 1 143 ? 0.094 -12.458 14.564 1.00 91.81 143 ASN A CA 1
ATOM 1069 C C . ASN A 1 143 ? -0.900 -11.905 13.524 1.00 91.81 143 ASN A C 1
ATOM 1071 O O . ASN A 1 143 ? -0.802 -12.219 12.338 1.00 91.81 143 ASN A O 1
ATOM 1075 N N . ILE A 1 144 ? -1.842 -11.059 13.952 1.00 93.50 144 ILE A N 1
ATOM 1076 C CA . ILE A 1 144 ? -2.857 -10.460 13.077 1.00 93.50 144 ILE A CA 1
ATOM 1077 C C . ILE A 1 144 ? -2.217 -9.431 12.142 1.00 93.50 144 ILE A C 1
ATOM 1079 O O . ILE A 1 144 ? -2.489 -9.440 10.939 1.00 93.50 144 ILE A O 1
ATOM 1083 N N . LEU A 1 145 ? -1.338 -8.579 12.675 1.00 94.25 145 LEU A N 1
ATOM 1084 C CA . LEU A 1 145 ? -0.615 -7.570 11.897 1.00 94.25 145 LEU A CA 1
ATOM 1085 C C . LEU A 1 145 ? 0.298 -8.211 10.842 1.00 94.25 145 LEU A C 1
ATOM 1087 O O . LEU A 1 145 ? 0.315 -7.765 9.697 1.00 94.25 145 LEU A O 1
ATOM 1091 N N . GLU A 1 146 ? 1.010 -9.280 11.197 1.00 93.50 146 GLU A N 1
ATOM 1092 C CA . GLU A 1 146 ? 1.874 -10.034 10.286 1.00 93.50 146 GLU A CA 1
ATOM 1093 C C . GLU A 1 146 ? 1.074 -10.731 9.184 1.00 93.50 146 GLU A C 1
ATOM 1095 O O . GLU A 1 146 ? 1.458 -10.669 8.014 1.00 93.50 146 GLU A O 1
ATOM 1100 N N . ALA A 1 147 ? -0.053 -11.364 9.525 1.00 92.12 147 ALA A N 1
ATOM 1101 C CA . ALA A 1 147 ? -0.934 -11.992 8.544 1.00 92.12 147 ALA A CA 1
ATOM 1102 C C . ALA A 1 147 ? -1.525 -10.955 7.576 1.00 92.12 147 ALA A C 1
ATOM 1104 O O . ALA A 1 147 ? -1.524 -11.172 6.362 1.00 92.12 147 ALA A O 1
ATOM 1105 N N . PHE A 1 148 ? -1.966 -9.804 8.096 1.00 94.25 148 PHE A N 1
ATOM 1106 C CA . PHE A 1 148 ? -2.449 -8.678 7.298 1.00 94.25 148 PHE A 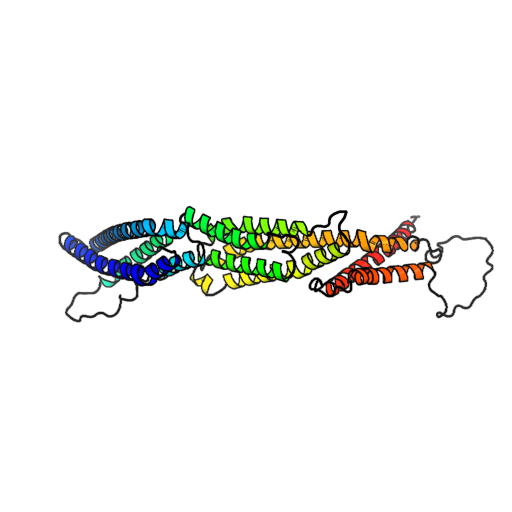CA 1
ATOM 1107 C C . PHE A 1 148 ? -1.370 -8.170 6.334 1.00 94.25 148 PHE A C 1
ATOM 1109 O O . PHE A 1 148 ? -1.595 -8.128 5.122 1.00 94.25 148 PHE A O 1
ATOM 1116 N N . ALA A 1 149 ? -0.182 -7.856 6.858 1.00 94.19 149 ALA A N 1
ATOM 1117 C CA . ALA A 1 149 ? 0.943 -7.347 6.081 1.00 94.19 149 ALA A CA 1
ATOM 1118 C C . ALA A 1 149 ? 1.414 -8.352 5.021 1.00 94.19 149 ALA A C 1
ATOM 1120 O O . ALA A 1 149 ? 1.742 -7.980 3.896 1.00 94.19 149 ALA A O 1
ATOM 1121 N N . ARG A 1 150 ? 1.420 -9.649 5.349 1.00 93.25 150 ARG A N 1
ATOM 1122 C CA . ARG A 1 150 ? 1.754 -10.711 4.396 1.00 93.25 150 ARG A CA 1
ATOM 1123 C C . ARG A 1 150 ? 0.773 -10.748 3.226 1.00 93.25 150 ARG A C 1
ATOM 1125 O O . ARG A 1 150 ? 1.225 -10.863 2.094 1.00 93.25 150 ARG A O 1
ATOM 1132 N N . ARG A 1 151 ? -0.533 -10.637 3.481 1.00 92.38 151 ARG A N 1
ATOM 1133 C CA . ARG A 1 151 ? -1.558 -10.621 2.425 1.00 92.38 151 ARG A CA 1
ATOM 1134 C C . ARG A 1 151 ? -1.399 -9.410 1.498 1.00 92.38 151 ARG A C 1
ATOM 1136 O O . ARG A 1 151 ? -1.403 -9.590 0.283 1.00 92.38 151 ARG A O 1
ATOM 1143 N N . GLU A 1 152 ? -1.157 -8.217 2.047 1.00 93.69 152 GLU A N 1
ATOM 1144 C CA . GLU A 1 152 ? -0.895 -7.014 1.237 1.00 93.69 152 GLU A CA 1
ATOM 1145 C C . GLU A 1 152 ? 0.421 -7.095 0.444 1.00 93.69 152 GLU A C 1
ATOM 1147 O O . GLU A 1 152 ? 0.497 -6.645 -0.700 1.00 93.69 152 GLU A O 1
ATOM 1152 N N . ALA A 1 153 ? 1.469 -7.699 1.014 1.00 91.94 153 ALA A N 1
ATOM 1153 C CA . ALA A 1 153 ? 2.714 -7.956 0.292 1.00 91.94 153 ALA A CA 1
ATOM 1154 C C . ALA A 1 153 ? 2.487 -8.900 -0.899 1.00 91.94 153 ALA A C 1
ATOM 1156 O O . ALA A 1 153 ? 2.823 -8.554 -2.033 1.00 91.94 153 ALA A O 1
ATOM 1157 N N . CYS A 1 154 ? 1.834 -10.042 -0.663 1.00 91.12 154 CYS A N 1
ATOM 1158 C CA . CYS A 1 154 ? 1.565 -11.034 -1.701 1.00 91.12 154 CYS A CA 1
ATOM 1159 C C . CYS A 1 154 ? 0.661 -10.499 -2.822 1.00 91.12 154 CYS A C 1
ATOM 1161 O O . CYS A 1 154 ? 0.841 -10.887 -3.973 1.00 91.12 154 CYS A O 1
ATOM 1163 N N . ARG A 1 155 ? -0.282 -9.596 -2.516 1.00 89.62 155 ARG A N 1
ATOM 1164 C CA . ARG A 1 155 ? -1.162 -8.969 -3.517 1.00 89.62 155 ARG A CA 1
ATOM 1165 C C . ARG A 1 155 ? -0.374 -8.231 -4.603 1.00 89.62 155 ARG A C 1
ATOM 1167 O O . ARG A 1 155 ? -0.716 -8.341 -5.776 1.00 89.62 155 ARG A O 1
ATOM 1174 N N . VAL A 1 156 ? 0.663 -7.488 -4.215 1.00 90.25 156 VAL A N 1
ATOM 1175 C CA . VAL A 1 156 ? 1.523 -6.751 -5.155 1.00 90.25 156 VAL A CA 1
ATOM 1176 C C . VAL A 1 156 ? 2.514 -7.698 -5.834 1.00 90.25 156 VAL A C 1
ATOM 1178 O O . VAL A 1 156 ? 2.702 -7.621 -7.044 1.00 90.25 156 VAL A O 1
ATOM 1181 N N . GLU A 1 157 ? 3.112 -8.624 -5.077 1.00 89.75 157 GLU A N 1
ATOM 1182 C CA . GLU A 1 157 ? 4.084 -9.595 -5.600 1.00 89.75 157 GLU A CA 1
ATOM 1183 C C . GLU A 1 157 ? 3.494 -10.495 -6.695 1.00 89.75 157 GLU A C 1
ATOM 1185 O O . GLU A 1 157 ? 4.146 -10.703 -7.713 1.00 89.75 157 GLU A O 1
ATOM 1190 N N . ALA A 1 158 ? 2.246 -10.951 -6.548 1.00 88.12 158 ALA A N 1
ATOM 1191 C CA . ALA A 1 158 ? 1.581 -11.817 -7.527 1.00 88.12 158 ALA A CA 1
ATOM 1192 C C . ALA A 1 158 ? 1.412 -11.169 -8.917 1.00 88.12 158 ALA A C 1
ATOM 1194 O O . ALA A 1 158 ? 1.276 -11.863 -9.922 1.00 88.12 158 ALA A O 1
ATOM 1195 N N . LEU A 1 159 ? 1.424 -9.835 -9.003 1.00 87.56 159 LEU A N 1
ATOM 1196 C CA . LEU A 1 159 ? 1.358 -9.111 -10.278 1.00 87.56 159 LEU A CA 1
ATOM 1197 C C . LEU A 1 159 ? 2.733 -8.969 -10.955 1.00 87.56 159 LEU A C 1
ATOM 1199 O O . LEU A 1 159 ? 2.813 -8.534 -12.105 1.00 87.56 159 LEU A O 1
ATOM 1203 N N . LEU A 1 160 ? 3.809 -9.343 -10.256 1.00 86.88 160 LEU A N 1
ATOM 1204 C CA . LEU A 1 160 ? 5.203 -9.201 -10.684 1.00 86.88 160 LEU A CA 1
ATOM 1205 C C . LEU A 1 160 ? 5.855 -10.538 -11.094 1.00 86.88 160 LEU A C 1
ATOM 1207 O O . LEU A 1 160 ? 7.043 -10.553 -11.416 1.00 86.88 160 LEU A O 1
ATOM 1211 N N . ASP A 1 161 ? 5.095 -11.640 -11.129 1.00 78.06 161 ASP A N 1
ATOM 1212 C CA . ASP A 1 161 ? 5.597 -12.998 -11.415 1.00 78.06 161 ASP A CA 1
ATOM 1213 C C . ASP A 1 161 ? 6.276 -13.141 -12.795 1.00 78.06 161 ASP A C 1
ATOM 1215 O O . ASP A 1 161 ? 7.185 -13.958 -12.958 1.00 78.06 161 ASP A O 1
ATOM 1219 N N . ASP A 1 162 ? 5.888 -12.328 -13.788 1.00 76.06 162 ASP A N 1
ATOM 1220 C CA . ASP A 1 162 ? 6.582 -12.229 -15.080 1.00 76.06 162 ASP A CA 1
ATOM 1221 C C . ASP A 1 162 ? 7.278 -10.865 -15.222 1.00 76.06 162 ASP A C 1
ATOM 1223 O O . ASP A 1 162 ? 6.670 -9.910 -15.722 1.00 76.06 162 ASP A O 1
ATOM 1227 N N . PRO A 1 163 ? 8.564 -10.749 -14.845 1.00 67.50 163 PRO A N 1
ATOM 1228 C CA . PRO A 1 163 ? 9.254 -9.465 -14.800 1.00 67.50 163 PRO A CA 1
ATOM 1229 C C . PRO A 1 163 ? 9.433 -8.813 -16.176 1.00 67.50 163 PRO A C 1
ATOM 1231 O O . PRO A 1 163 ? 9.566 -7.594 -16.260 1.00 67.50 163 PRO A O 1
ATOM 1234 N N . LYS A 1 164 ? 9.401 -9.590 -17.270 1.00 62.94 164 LYS A N 1
ATOM 1235 C CA . LYS A 1 164 ? 9.530 -9.052 -18.636 1.00 62.94 164 LYS A CA 1
ATOM 1236 C C . LYS A 1 164 ? 8.237 -8.414 -19.130 1.00 62.94 164 LYS A C 1
ATOM 1238 O O . LYS A 1 164 ? 8.270 -7.526 -19.977 1.00 62.94 164 LYS A O 1
ATOM 1243 N N . GLN A 1 165 ? 7.102 -8.881 -18.625 1.00 69.38 165 GLN A N 1
ATOM 1244 C CA . GLN A 1 165 ? 5.787 -8.364 -18.988 1.00 69.38 165 GLN A CA 1
ATOM 1245 C C . GLN A 1 165 ? 5.254 -7.363 -17.959 1.00 69.38 165 GLN A C 1
ATOM 1247 O O . GLN A 1 165 ? 4.488 -6.475 -18.324 1.00 69.38 165 GLN A O 1
ATOM 1252 N N . ALA A 1 166 ? 5.660 -7.477 -16.693 1.00 69.81 166 ALA A N 1
ATOM 1253 C CA . ALA A 1 166 ? 5.168 -6.668 -15.578 1.00 69.81 166 ALA A CA 1
ATOM 1254 C C . ALA A 1 166 ? 5.394 -5.160 -15.762 1.00 69.81 166 ALA A C 1
ATOM 1256 O O . ALA A 1 166 ? 4.628 -4.362 -15.235 1.00 69.81 166 ALA A O 1
ATOM 1257 N N . LEU A 1 167 ? 6.411 -4.769 -16.534 1.00 71.44 167 LEU A N 1
ATOM 1258 C CA . LEU A 1 167 ? 6.733 -3.364 -16.799 1.00 71.44 167 LEU A CA 1
ATOM 1259 C C . LEU A 1 167 ? 6.083 -2.815 -18.075 1.00 71.44 167 LEU A C 1
ATOM 1261 O O . LEU A 1 167 ? 6.220 -1.631 -18.368 1.00 71.44 167 LEU A O 1
ATOM 1265 N N . ARG A 1 168 ? 5.323 -3.628 -18.823 1.00 74.31 168 ARG A N 1
ATOM 1266 C CA . ARG A 1 168 ? 4.461 -3.092 -19.886 1.00 74.31 168 ARG A CA 1
ATOM 1267 C C . ARG A 1 168 ? 3.401 -2.188 -19.273 1.00 74.31 168 ARG A C 1
ATOM 1269 O O . ARG A 1 168 ? 2.883 -2.493 -18.205 1.00 74.31 168 ARG A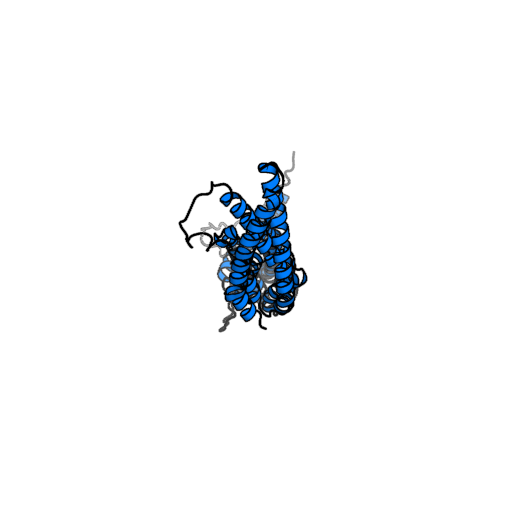 O 1
ATOM 1276 N N . ARG A 1 169 ? 3.029 -1.122 -19.986 1.00 72.94 169 ARG A N 1
ATOM 1277 C CA . ARG A 1 169 ? 2.150 -0.050 -19.485 1.00 72.94 169 ARG A CA 1
ATOM 1278 C C . ARG A 1 169 ? 0.924 -0.537 -18.724 1.00 72.94 169 ARG A C 1
ATOM 1280 O O . ARG A 1 169 ? 0.736 -0.142 -17.582 1.00 72.94 169 ARG A O 1
ATOM 1287 N N . GLU A 1 170 ? 0.127 -1.408 -19.329 1.00 77.06 170 GLU A N 1
ATOM 1288 C CA . GLU A 1 170 ? -1.116 -1.900 -18.724 1.00 77.06 170 GLU A CA 1
ATOM 1289 C C . GLU A 1 170 ? -0.868 -2.747 -17.470 1.00 77.06 170 GLU A C 1
ATOM 1291 O O . GLU A 1 170 ? -1.562 -2.600 -16.467 1.00 77.06 170 GLU A O 1
ATOM 1296 N N . ARG A 1 171 ? 0.154 -3.609 -17.497 1.00 82.44 171 ARG A N 1
ATOM 1297 C CA . ARG A 1 171 ? 0.496 -4.454 -16.347 1.00 82.44 171 ARG A CA 1
ATOM 1298 C C . ARG A 1 171 ? 1.124 -3.640 -15.223 1.00 82.44 171 ARG A C 1
ATOM 1300 O O . ARG A 1 171 ? 0.761 -3.838 -14.070 1.00 82.44 171 ARG A O 1
ATOM 1307 N N . PHE A 1 172 ? 1.996 -2.689 -15.546 1.00 84.06 172 PHE A N 1
ATOM 1308 C CA . PHE A 1 172 ? 2.612 -1.829 -14.543 1.00 84.06 172 PHE A CA 1
ATOM 1309 C C . PHE A 1 172 ? 1.594 -0.876 -13.915 1.00 84.06 172 PHE A C 1
ATOM 1311 O O . PHE A 1 172 ? 1.645 -0.654 -12.710 1.00 84.06 172 PHE A O 1
ATOM 1318 N N . GLN A 1 173 ? 0.620 -0.389 -14.692 1.00 86.06 173 GLN A N 1
ATOM 1319 C CA . GLN A 1 173 ? -0.538 0.329 -14.159 1.00 86.06 173 GLN A CA 1
ATOM 1320 C C . GLN A 1 173 ? -1.276 -0.526 -13.125 1.00 86.06 173 GLN A C 1
ATOM 1322 O O . GLN A 1 173 ? -1.477 -0.068 -12.008 1.00 86.06 173 GLN A O 1
ATOM 1327 N N . ALA A 1 174 ? -1.591 -1.786 -13.447 1.00 88.62 174 ALA A N 1
ATOM 1328 C CA . ALA A 1 174 ? -2.254 -2.687 -12.504 1.00 88.62 174 ALA A CA 1
ATOM 1329 C C . ALA A 1 174 ? -1.428 -2.925 -11.223 1.00 88.62 174 ALA A C 1
ATOM 1331 O O . ALA A 1 174 ? -1.993 -2.993 -10.132 1.00 88.62 174 ALA A O 1
ATOM 1332 N N . VAL A 1 175 ? -0.094 -3.010 -11.329 1.00 90.69 175 VAL A N 1
ATOM 1333 C CA . VAL A 1 175 ? 0.806 -3.086 -10.162 1.00 90.69 175 VAL A CA 1
ATOM 1334 C C . VAL A 1 175 ? 0.720 -1.805 -9.327 1.00 90.69 175 VAL A C 1
ATOM 1336 O O . VAL A 1 175 ? 0.608 -1.889 -8.104 1.00 90.69 175 VAL A O 1
ATOM 1339 N N . MET A 1 176 ? 0.764 -0.626 -9.956 1.00 90.38 176 MET A N 1
ATOM 1340 C CA . MET A 1 176 ? 0.657 0.656 -9.248 1.00 90.38 176 MET A CA 1
ATOM 1341 C C . MET A 1 176 ? -0.707 0.817 -8.578 1.00 90.38 176 MET A C 1
ATOM 1343 O O . MET A 1 176 ? -0.760 1.225 -7.421 1.00 90.38 176 MET A O 1
ATOM 1347 N N . ASP A 1 177 ? -1.792 0.437 -9.251 1.00 90.12 177 ASP A N 1
ATOM 1348 C CA . ASP A 1 177 ? -3.148 0.475 -8.699 1.00 90.12 177 ASP A CA 1
ATOM 1349 C C . ASP A 1 177 ? -3.272 -0.458 -7.488 1.00 90.12 177 ASP A C 1
ATOM 1351 O O . ASP A 1 177 ? -3.736 -0.046 -6.424 1.00 90.12 177 ASP A O 1
ATOM 1355 N N . ALA A 1 178 ? -2.771 -1.694 -7.598 1.00 91.62 178 ALA A N 1
ATOM 1356 C CA . ALA A 1 178 ? -2.760 -2.645 -6.490 1.00 91.62 178 ALA A CA 1
ATOM 1357 C C . ALA A 1 178 ? -1.908 -2.157 -5.311 1.00 91.62 178 ALA A C 1
ATOM 1359 O O . ALA A 1 178 ? -2.308 -2.318 -4.159 1.00 91.62 178 ALA A O 1
ATOM 1360 N N . MET A 1 179 ? -0.759 -1.533 -5.579 1.00 91.94 179 MET A N 1
ATOM 1361 C CA . MET A 1 179 ? 0.075 -0.923 -4.545 1.00 91.94 179 MET A CA 1
ATOM 1362 C C . MET A 1 179 ? -0.635 0.259 -3.880 1.00 91.94 179 MET A C 1
ATOM 1364 O O . MET A 1 179 ? -0.577 0.394 -2.660 1.00 91.94 179 MET A O 1
ATOM 1368 N N . MET A 1 180 ? -1.347 1.087 -4.645 1.00 91.38 180 MET A N 1
ATOM 1369 C CA . MET A 1 180 ? -2.130 2.194 -4.102 1.00 91.38 180 MET A CA 1
ATOM 1370 C C . MET A 1 180 ? -3.282 1.716 -3.220 1.00 91.38 180 MET A C 1
ATOM 1372 O O . MET A 1 180 ? -3.504 2.277 -2.146 1.00 91.38 180 MET A O 1
ATOM 1376 N N . ASP A 1 181 ? -3.980 0.660 -3.622 1.00 91.25 181 ASP A N 1
ATOM 1377 C CA . ASP A 1 181 ? -5.006 0.026 -2.794 1.00 91.25 181 ASP A CA 1
ATOM 1378 C C . ASP A 1 181 ? -4.422 -0.590 -1.519 1.00 91.25 181 ASP A C 1
ATOM 1380 O O . ASP A 1 181 ? -5.011 -0.471 -0.440 1.00 91.25 181 ASP A O 1
ATOM 1384 N N . ALA A 1 182 ? -3.245 -1.208 -1.618 1.00 91.94 182 ALA A N 1
ATOM 1385 C CA . ALA A 1 182 ? -2.554 -1.785 -0.474 1.00 91.94 182 ALA A CA 1
ATOM 1386 C C . ALA A 1 182 ? -2.092 -0.701 0.514 1.00 91.94 182 ALA A C 1
ATOM 1388 O O . ALA A 1 182 ? -2.282 -0.835 1.724 1.00 91.94 182 ALA A O 1
ATOM 1389 N N . VAL A 1 183 ? -1.572 0.427 0.010 1.00 90.69 183 VAL A N 1
ATOM 1390 C CA . VAL A 1 183 ? -1.261 1.612 0.823 1.00 90.69 183 VAL A CA 1
ATOM 1391 C C . VAL A 1 183 ? -2.521 2.106 1.533 1.00 90.69 183 VAL A C 1
ATOM 1393 O O . VAL A 1 183 ? -2.506 2.225 2.754 1.00 90.69 183 VAL A O 1
ATOM 1396 N N . LYS A 1 184 ? -3.638 2.319 0.825 1.00 89.62 184 LYS A N 1
ATOM 1397 C CA . LYS A 1 184 ? -4.907 2.748 1.450 1.00 89.62 184 LYS A CA 1
ATOM 1398 C C . LYS A 1 184 ? -5.365 1.788 2.551 1.00 89.62 184 LYS A C 1
ATOM 1400 O O . LYS A 1 184 ? -5.793 2.240 3.612 1.00 89.62 184 LYS A O 1
ATOM 1405 N N . SER A 1 185 ? -5.229 0.483 2.324 1.00 91.00 185 SER A N 1
ATOM 1406 C CA . SER A 1 185 ? -5.603 -0.556 3.290 1.00 91.00 185 SER A CA 1
ATOM 1407 C C . SER A 1 185 ? -4.728 -0.507 4.548 1.00 91.00 185 SER A C 1
ATOM 1409 O O . SER A 1 185 ? -5.246 -0.487 5.664 1.00 91.00 185 SER A O 1
ATOM 1411 N N . ILE A 1 186 ? -3.405 -0.389 4.387 1.00 90.94 186 ILE A N 1
ATOM 1412 C CA . ILE A 1 186 ? -2.452 -0.201 5.497 1.00 90.94 186 ILE A CA 1
ATOM 1413 C C . ILE A 1 186 ? -2.790 1.043 6.316 1.00 90.94 186 ILE A C 1
ATOM 1415 O O . ILE A 1 186 ? -2.837 0.987 7.548 1.00 90.94 186 ILE A O 1
ATOM 1419 N N . LEU A 1 187 ? -3.054 2.156 5.628 1.00 86.44 187 LEU A N 1
ATOM 1420 C CA . LEU A 1 187 ? -3.382 3.433 6.252 1.00 86.44 187 LEU A CA 1
ATOM 1421 C C . LEU A 1 187 ? -4.659 3.365 7.089 1.00 86.44 187 LEU A C 1
ATOM 1423 O O . LEU A 1 187 ? -4.758 4.058 8.094 1.00 86.44 187 LEU A O 1
ATOM 1427 N N . ARG A 1 188 ? -5.615 2.513 6.712 1.00 85.44 188 ARG A N 1
ATOM 1428 C CA . ARG A 1 188 ? -6.903 2.366 7.397 1.00 85.44 188 ARG A CA 1
ATOM 1429 C C . ARG A 1 188 ? -6.872 1.366 8.562 1.00 85.44 188 ARG A C 1
ATOM 1431 O O . ARG A 1 188 ? -7.799 1.345 9.375 1.00 85.44 188 ARG A O 1
ATOM 1438 N N . PHE A 1 189 ? -5.832 0.538 8.672 1.00 87.25 189 PHE A N 1
ATOM 1439 C CA . PHE A 1 189 ? -5.742 -0.512 9.689 1.00 87.25 189 PHE A CA 1
ATOM 1440 C C . PHE A 1 189 ? -4.812 -0.132 10.852 1.00 87.25 189 PHE A C 1
ATOM 1442 O O . PHE A 1 189 ? -5.309 0.241 11.913 1.00 87.25 189 PHE A O 1
ATOM 1449 N N . PHE A 1 190 ? -3.488 -0.178 10.655 1.00 88.25 190 PHE A N 1
ATOM 1450 C CA . PHE A 1 190 ? -2.470 0.240 11.634 1.00 88.25 190 PHE A CA 1
ATOM 1451 C C . PHE A 1 190 ? -1.199 0.701 10.903 1.00 88.25 190 PHE A C 1
ATOM 1453 O O . PHE A 1 190 ? -0.236 -0.074 10.806 1.00 88.25 190 PHE A O 1
ATOM 1460 N N . PRO A 1 191 ? -1.175 1.934 10.371 1.00 87.94 191 PRO A N 1
ATOM 1461 C CA . PRO A 1 191 ? -0.095 2.418 9.512 1.00 87.94 191 PRO A CA 1
ATOM 1462 C C . PRO A 1 191 ? 1.292 2.310 10.155 1.00 87.94 191 PRO A C 1
ATOM 1464 O O . PRO A 1 191 ? 2.198 1.758 9.541 1.00 87.94 191 PRO A O 1
ATOM 1467 N N . GLU A 1 192 ? 1.448 2.728 11.413 1.00 88.75 192 GLU A N 1
ATOM 1468 C CA . GLU A 1 192 ? 2.741 2.707 12.120 1.00 88.75 192 GLU A CA 1
ATOM 1469 C C . GLU A 1 192 ? 3.367 1.309 12.226 1.00 88.75 192 GLU A C 1
ATOM 1471 O O . GLU A 1 192 ? 4.588 1.167 12.245 1.00 88.75 192 GLU A O 1
ATOM 1476 N N . LYS A 1 193 ? 2.532 0.265 12.306 1.00 90.75 193 LYS A N 1
ATOM 1477 C CA . LYS A 1 193 ? 2.984 -1.114 12.528 1.00 90.75 193 LYS A CA 1
ATOM 1478 C C . LYS A 1 193 ? 3.076 -1.911 11.234 1.00 90.75 193 LYS A C 1
ATOM 1480 O O . LYS A 1 193 ? 4.024 -2.664 11.046 1.00 90.75 193 LYS A O 1
ATOM 1485 N N . THR A 1 194 ? 2.093 -1.763 10.349 1.00 92.12 194 THR A N 1
ATOM 1486 C CA . THR A 1 194 ? 1.970 -2.597 9.141 1.00 92.12 194 THR A CA 1
ATOM 1487 C C . THR A 1 194 ? 2.743 -2.037 7.951 1.00 92.12 194 THR A C 1
ATOM 1489 O O . THR A 1 194 ? 3.267 -2.818 7.155 1.00 92.12 194 THR A O 1
ATOM 1492 N N . LEU A 1 195 ? 2.905 -0.712 7.851 1.00 92.56 195 LEU A N 1
ATOM 1493 C CA . LEU A 1 195 ? 3.664 -0.096 6.762 1.00 92.56 195 LEU A CA 1
ATOM 1494 C C . LEU A 1 195 ? 5.135 -0.551 6.736 1.00 92.56 195 LEU A C 1
ATOM 1496 O O . LEU A 1 195 ? 5.576 -1.007 5.676 1.00 92.56 195 LEU A O 1
ATOM 1500 N N . PRO A 1 196 ? 5.891 -0.541 7.858 1.00 91.94 196 PRO A N 1
ATOM 1501 C CA . PRO A 1 196 ? 7.272 -1.031 7.864 1.00 91.94 196 PRO A CA 1
ATOM 1502 C C . PRO A 1 196 ? 7.406 -2.500 7.432 1.00 91.94 196 PRO A C 1
ATOM 1504 O O . PRO A 1 196 ? 8.416 -2.877 6.842 1.00 91.94 196 PRO A O 1
ATOM 1507 N N . MET A 1 197 ? 6.387 -3.329 7.691 1.00 93.69 197 MET A N 1
ATOM 1508 C CA . MET A 1 197 ? 6.384 -4.752 7.328 1.00 93.69 197 MET A CA 1
ATOM 1509 C C . MET A 1 197 ? 6.197 -4.986 5.819 1.00 93.69 197 MET A C 1
ATOM 1511 O O . MET A 1 197 ? 6.642 -6.014 5.301 1.00 93.69 197 MET A O 1
ATOM 1515 N N . CYS A 1 198 ? 5.541 -4.055 5.118 1.00 93.94 198 CYS A N 1
ATOM 1516 C CA . CYS A 1 198 ? 5.184 -4.196 3.703 1.00 93.94 198 CYS A CA 1
ATOM 1517 C C . CYS A 1 198 ? 6.133 -3.438 2.773 1.00 93.94 198 CYS A C 1
ATOM 1519 O O . CYS A 1 198 ? 6.546 -3.981 1.749 1.00 93.94 198 CYS A O 1
ATOM 1521 N N . VAL A 1 199 ? 6.526 -2.212 3.140 1.00 93.69 199 VAL A N 1
ATOM 1522 C CA . VAL A 1 199 ? 7.291 -1.306 2.263 1.00 93.69 199 VAL A CA 1
ATOM 1523 C C . VAL A 1 199 ? 8.583 -1.939 1.758 1.00 93.69 199 VAL A C 1
ATOM 1525 O O . VAL A 1 199 ? 8.895 -1.831 0.574 1.00 93.69 199 VAL A O 1
ATOM 1528 N N . GLY A 1 200 ? 9.313 -2.644 2.628 1.00 91.75 200 GLY A N 1
ATOM 1529 C CA . GLY A 1 200 ? 10.538 -3.340 2.233 1.00 91.75 200 GLY A CA 1
ATOM 1530 C C . GLY A 1 200 ? 10.296 -4.405 1.161 1.00 91.75 200 GLY A C 1
ATOM 1531 O O . GLY A 1 200 ? 11.042 -4.457 0.186 1.00 91.75 200 GLY A O 1
ATOM 1532 N N . LYS A 1 201 ? 9.227 -5.197 1.309 1.00 92.94 201 LYS A N 1
ATOM 1533 C CA . LYS A 1 201 ? 8.870 -6.284 0.385 1.00 92.94 201 LYS A CA 1
ATOM 1534 C C . LYS A 1 201 ? 8.405 -5.751 -0.964 1.00 92.94 201 LYS A C 1
ATOM 1536 O O . LYS A 1 201 ? 8.919 -6.175 -1.994 1.00 92.94 201 LYS A O 1
ATOM 1541 N N . TRP A 1 202 ? 7.506 -4.764 -0.959 1.00 93.94 202 TRP A N 1
ATOM 1542 C CA . TRP A 1 202 ? 7.050 -4.109 -2.186 1.00 93.94 202 TRP A CA 1
ATOM 1543 C C . TRP A 1 202 ? 8.208 -3.478 -2.946 1.00 93.94 202 TRP A C 1
ATOM 1545 O O . TRP A 1 202 ? 8.367 -3.722 -4.142 1.00 93.94 202 TRP A O 1
ATOM 1555 N N . ARG A 1 203 ? 9.059 -2.718 -2.242 1.00 94.06 203 ARG A N 1
ATOM 1556 C CA . ARG A 1 203 ? 10.251 -2.122 -2.841 1.00 94.06 203 ARG A CA 1
ATOM 1557 C C . ARG A 1 203 ? 11.131 -3.199 -3.464 1.00 94.06 203 ARG A C 1
ATOM 1559 O O . ARG A 1 203 ? 11.521 -3.054 -4.614 1.00 94.06 203 ARG A O 1
ATOM 1566 N N . GLU A 1 204 ? 11.458 -4.261 -2.731 1.00 92.69 204 GLU A N 1
ATOM 1567 C CA . GLU A 1 204 ? 12.339 -5.315 -3.238 1.00 92.69 204 GLU A CA 1
ATOM 1568 C C . GLU A 1 204 ? 11.754 -6.013 -4.475 1.00 92.69 204 GLU A C 1
ATOM 1570 O O . GLU A 1 204 ? 12.465 -6.214 -5.461 1.00 92.69 204 GLU A O 1
ATOM 1575 N N . ALA A 1 205 ? 10.459 -6.334 -4.460 1.00 91.38 205 ALA A N 1
ATOM 1576 C CA . ALA A 1 205 ? 9.782 -6.975 -5.582 1.00 91.38 205 ALA A CA 1
ATOM 1577 C C . ALA A 1 205 ? 9.789 -6.092 -6.843 1.00 91.38 205 ALA A C 1
ATOM 1579 O O . ALA A 1 205 ? 10.137 -6.556 -7.934 1.00 91.38 205 ALA A O 1
ATOM 1580 N N . ILE A 1 206 ? 9.482 -4.800 -6.699 1.00 90.69 206 ILE A N 1
ATOM 1581 C CA . ILE A 1 206 ? 9.474 -3.864 -7.829 1.00 90.69 206 ILE A CA 1
ATOM 1582 C C . ILE A 1 206 ? 10.907 -3.591 -8.308 1.00 90.69 206 ILE A C 1
ATOM 1584 O O . ILE A 1 206 ? 11.154 -3.639 -9.510 1.00 90.69 206 ILE A O 1
ATOM 1588 N N . LEU A 1 207 ? 11.880 -3.398 -7.408 1.00 91.69 207 LEU A N 1
ATOM 1589 C CA . LEU A 1 207 ? 13.292 -3.226 -7.778 1.00 91.69 207 LEU A CA 1
ATOM 1590 C C . LEU A 1 207 ? 1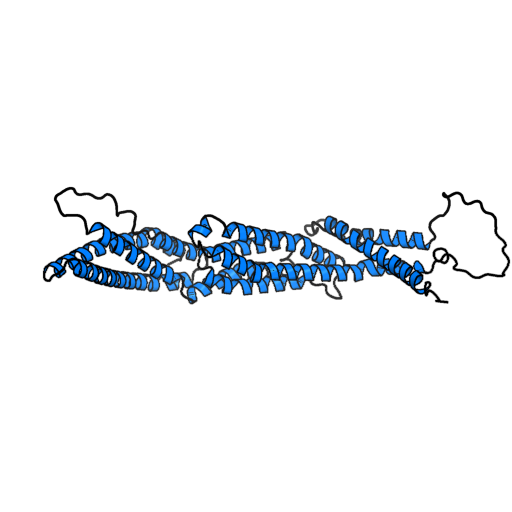3.834 -4.425 -8.559 1.00 91.69 207 LEU A C 1
ATOM 1592 O O . LEU A 1 207 ? 14.553 -4.243 -9.540 1.00 91.69 207 LEU A O 1
ATOM 1596 N N . ARG A 1 208 ? 13.473 -5.650 -8.163 1.00 89.94 208 ARG A N 1
ATOM 1597 C CA . ARG A 1 208 ? 13.844 -6.872 -8.892 1.00 89.94 208 ARG A CA 1
ATOM 1598 C C . ARG A 1 208 ? 13.279 -6.874 -10.310 1.00 89.94 208 ARG A C 1
ATOM 1600 O O . ARG A 1 208 ? 13.960 -7.288 -11.244 1.00 89.94 208 ARG A O 1
ATOM 1607 N N . THR A 1 209 ? 12.060 -6.372 -10.465 1.00 87.94 209 THR A N 1
ATOM 1608 C CA . THR A 1 209 ? 11.407 -6.221 -11.767 1.00 87.94 209 THR A CA 1
ATOM 1609 C C . THR A 1 209 ? 12.133 -5.167 -12.610 1.00 87.94 209 THR A C 1
ATOM 1611 O O . THR A 1 209 ? 12.517 -5.452 -13.742 1.00 87.94 209 THR A O 1
ATOM 1614 N N . ILE A 1 210 ? 12.423 -3.991 -12.036 1.00 88.38 210 ILE A N 1
ATOM 1615 C CA . ILE A 1 210 ? 13.177 -2.902 -12.684 1.00 88.38 210 ILE A CA 1
ATOM 1616 C C . ILE A 1 210 ? 14.566 -3.373 -13.127 1.00 88.38 210 ILE A C 1
ATOM 1618 O O . ILE A 1 210 ? 15.002 -3.053 -14.230 1.00 88.38 210 ILE A O 1
ATOM 1622 N N . ALA A 1 211 ? 15.255 -4.177 -12.313 1.00 87.06 211 ALA A N 1
ATOM 1623 C CA . ALA A 1 211 ? 16.556 -4.738 -12.669 1.00 87.06 211 ALA A CA 1
ATOM 1624 C C . ALA A 1 211 ? 16.508 -5.578 -13.960 1.00 87.06 211 ALA A C 1
ATOM 1626 O O . ALA A 1 211 ? 17.507 -5.651 -14.673 1.00 87.06 211 ALA A O 1
ATOM 1627 N N . GLY A 1 212 ? 15.350 -6.155 -14.300 1.00 82.94 212 GLY A N 1
ATOM 1628 C CA . GLY A 1 212 ? 15.121 -6.871 -15.555 1.00 82.94 212 GLY A CA 1
ATOM 1629 C C . GLY A 1 212 ? 15.146 -5.992 -16.813 1.00 82.94 212 GLY A C 1
ATOM 1630 O O . GLY A 1 212 ? 15.317 -6.526 -17.908 1.00 82.94 212 GLY A O 1
ATOM 1631 N N . LEU A 1 213 ? 15.022 -4.666 -16.681 1.00 79.56 213 LEU A N 1
ATOM 1632 C CA . LEU A 1 213 ? 15.159 -3.726 -17.799 1.00 79.56 213 LEU A CA 1
ATOM 1633 C C . LEU A 1 213 ? 16.616 -3.421 -18.152 1.00 79.56 213 LEU A C 1
ATOM 1635 O O . LEU A 1 213 ? 16.876 -2.893 -19.237 1.00 79.56 213 LEU A O 1
ATOM 1639 N N . ARG A 1 214 ? 17.562 -3.723 -17.253 1.00 85.44 214 ARG A N 1
ATOM 1640 C CA . ARG A 1 214 ? 18.958 -3.331 -17.445 1.00 85.44 214 ARG A CA 1
ATOM 1641 C C . ARG A 1 214 ? 19.550 -3.976 -18.700 1.00 85.44 214 ARG A C 1
ATOM 1643 O O . ARG A 1 214 ? 19.283 -5.147 -18.989 1.00 85.44 214 ARG A O 1
ATOM 1650 N N . PRO A 1 215 ? 20.368 -3.227 -19.458 1.00 82.81 215 PRO A N 1
ATOM 1651 C CA . PRO A 1 215 ? 20.946 -3.724 -20.694 1.00 82.81 215 PRO A CA 1
ATOM 1652 C C . PRO A 1 215 ? 21.906 -4.885 -20.415 1.00 82.81 215 PRO A C 1
ATOM 1654 O O . PRO A 1 215 ? 22.712 -4.844 -19.486 1.00 82.81 215 PRO A O 1
ATOM 1657 N N . THR A 1 216 ? 21.857 -5.912 -21.263 1.00 83.50 216 THR A N 1
ATOM 1658 C CA . THR A 1 216 ? 22.842 -7.004 -21.267 1.00 83.50 216 THR A CA 1
ATOM 1659 C C . THR A 1 216 ? 23.722 -6.910 -22.518 1.00 83.50 216 THR A C 1
ATOM 1661 O O . THR A 1 216 ? 23.276 -6.355 -23.523 1.00 83.50 216 THR A O 1
ATOM 1664 N N . PRO A 1 217 ? 24.954 -7.458 -22.513 1.00 76.12 217 PRO A N 1
ATOM 1665 C CA . PRO A 1 217 ? 25.864 -7.362 -23.662 1.00 76.12 217 PRO A CA 1
ATOM 1666 C C . PRO A 1 217 ? 25.309 -7.942 -24.973 1.00 76.12 217 PRO A C 1
ATOM 1668 O O . PRO A 1 217 ? 25.754 -7.553 -26.045 1.00 76.12 217 PRO A O 1
ATOM 1671 N N . ALA A 1 218 ? 24.345 -8.865 -24.887 1.00 77.69 218 ALA A N 1
ATOM 1672 C CA . ALA A 1 218 ? 23.701 -9.518 -26.028 1.00 77.69 218 ALA A CA 1
ATOM 1673 C C . ALA A 1 218 ? 22.270 -9.005 -26.296 1.00 77.69 218 ALA A C 1
ATOM 1675 O O . ALA A 1 218 ? 21.514 -9.648 -27.024 1.00 77.69 218 ALA A O 1
ATOM 1676 N N . ALA A 1 219 ? 21.861 -7.890 -25.679 1.00 75.75 219 ALA A N 1
ATOM 1677 C CA . ALA A 1 219 ? 20.510 -7.361 -25.829 1.00 75.75 219 ALA A CA 1
ATOM 1678 C C . ALA A 1 219 ? 20.260 -6.857 -27.268 1.00 75.75 219 ALA A C 1
ATOM 1680 O O . ALA A 1 219 ? 21.029 -6.028 -27.761 1.00 75.75 219 ALA A O 1
ATOM 1681 N N . PRO A 1 220 ? 19.176 -7.295 -27.938 1.00 77.69 220 PRO A N 1
ATOM 1682 C CA . PRO A 1 220 ? 18.784 -6.750 -29.234 1.00 77.69 220 PRO A CA 1
ATOM 1683 C C . PRO A 1 220 ? 18.475 -5.249 -29.149 1.00 77.69 220 PRO A C 1
ATOM 1685 O O . PRO A 1 220 ? 17.854 -4.796 -28.187 1.00 77.69 220 PRO A O 1
ATOM 1688 N N . GLN A 1 221 ? 18.829 -4.488 -30.189 1.00 69.88 221 GLN A N 1
ATOM 1689 C CA . GLN A 1 221 ? 18.612 -3.033 -30.259 1.00 69.88 221 GLN A CA 1
ATOM 1690 C C . GLN A 1 221 ? 17.142 -2.638 -30.014 1.00 69.88 221 GLN A C 1
ATOM 1692 O O . GLN A 1 221 ? 16.870 -1.736 -29.225 1.00 69.88 221 GLN A O 1
ATOM 1697 N N . GLY A 1 222 ? 16.186 -3.366 -30.606 1.00 67.00 222 GLY A N 1
ATOM 1698 C CA . GLY A 1 222 ? 14.753 -3.128 -30.386 1.00 67.00 222 GLY A CA 1
ATOM 1699 C C . GLY A 1 222 ? 14.313 -3.349 -28.933 1.00 67.00 222 GLY A C 1
ATOM 1700 O O . GLY A 1 222 ? 13.474 -2.615 -28.416 1.00 67.00 222 GLY A O 1
ATOM 1701 N N . SER A 1 223 ? 14.928 -4.302 -28.225 1.00 74.38 223 SER A N 1
ATOM 1702 C CA . SER A 1 223 ? 14.671 -4.515 -26.795 1.00 74.38 223 SER A CA 1
ATOM 1703 C C . SER A 1 223 ? 15.260 -3.398 -25.930 1.00 74.38 223 SER A C 1
ATOM 1705 O O . SER A 1 223 ? 14.638 -3.008 -24.950 1.00 74.38 223 SER A O 1
ATOM 1707 N N . LEU A 1 224 ? 16.420 -2.842 -26.296 1.00 73.50 224 LEU A N 1
ATOM 1708 C CA . LEU A 1 224 ? 17.025 -1.712 -25.580 1.00 73.50 224 LEU A CA 1
ATOM 1709 C C . LEU A 1 224 ? 16.167 -0.443 -25.674 1.00 73.50 224 LEU A C 1
ATOM 1711 O O . LEU A 1 224 ? 15.983 0.241 -24.668 1.00 73.50 224 LEU A O 1
ATOM 1715 N N . LEU A 1 225 ? 15.605 -0.159 -26.853 1.00 71.00 225 LEU A N 1
ATOM 1716 C CA . LEU A 1 225 ? 14.685 0.966 -27.057 1.00 71.00 225 LEU A CA 1
ATOM 1717 C C . LEU A 1 225 ? 13.374 0.780 -26.283 1.00 71.00 225 LEU A C 1
ATOM 1719 O O . LEU A 1 225 ? 12.928 1.706 -25.610 1.00 71.00 225 LEU A O 1
ATOM 1723 N N . ALA A 1 226 ? 12.794 -0.424 -26.311 1.00 73.06 226 ALA A N 1
ATOM 1724 C CA . ALA A 1 226 ? 11.596 -0.740 -25.534 1.00 73.06 226 ALA A CA 1
ATOM 1725 C C . ALA A 1 226 ? 11.839 -0.647 -24.014 1.00 73.06 226 ALA A C 1
ATOM 1727 O O . ALA A 1 226 ? 10.986 -0.157 -23.273 1.00 73.06 226 ALA A O 1
ATOM 1728 N N . ASN A 1 227 ? 13.012 -1.070 -23.534 1.00 78.12 227 ASN A N 1
ATOM 1729 C CA . ASN A 1 227 ? 13.382 -0.942 -22.124 1.00 78.12 227 ASN A CA 1
ATOM 1730 C C . ASN A 1 227 ? 13.586 0.526 -21.726 1.00 78.12 227 ASN A C 1
ATOM 1732 O O . ASN A 1 227 ? 13.156 0.931 -20.647 1.00 78.12 227 ASN A O 1
ATOM 1736 N N . LEU A 1 228 ? 14.212 1.332 -22.591 1.00 76.69 228 LEU A N 1
ATOM 1737 C CA . LEU A 1 228 ? 14.405 2.766 -22.372 1.00 76.69 228 LEU A CA 1
ATOM 1738 C C . LEU A 1 228 ? 13.067 3.519 -22.335 1.00 76.69 228 LEU A C 1
ATOM 1740 O O . LEU A 1 228 ? 12.842 4.309 -21.416 1.00 76.69 228 LEU A O 1
ATOM 1744 N N . SER A 1 229 ? 12.161 3.239 -23.279 1.00 74.06 229 SER A N 1
ATOM 1745 C CA . SER A 1 229 ? 10.826 3.850 -23.299 1.00 74.06 229 SER A CA 1
ATOM 1746 C C . SER A 1 229 ? 10.004 3.463 -22.077 1.00 74.06 229 SER A C 1
ATOM 1748 O O . SER A 1 229 ? 9.351 4.318 -21.475 1.00 74.06 229 SER A O 1
ATOM 1750 N N . THR A 1 230 ? 10.102 2.204 -21.650 1.00 76.25 230 THR A N 1
ATOM 1751 C CA . THR A 1 230 ? 9.457 1.708 -20.434 1.00 76.25 230 THR A CA 1
ATOM 1752 C C . THR A 1 230 ? 10.005 2.397 -19.186 1.00 76.25 230 THR A C 1
ATOM 1754 O O . THR A 1 230 ? 9.223 2.845 -18.352 1.00 76.25 230 THR A O 1
ATOM 1757 N N . ALA A 1 231 ? 11.328 2.532 -19.059 1.00 76.25 231 ALA A N 1
ATOM 1758 C CA . ALA A 1 231 ? 11.948 3.164 -17.898 1.00 76.25 231 ALA A CA 1
ATOM 1759 C C . ALA A 1 231 ? 11.597 4.660 -17.782 1.00 76.25 231 ALA A C 1
ATOM 1761 O O . ALA A 1 231 ? 11.284 5.125 -16.687 1.00 76.25 231 ALA A O 1
ATOM 1762 N N . ARG A 1 232 ? 11.607 5.402 -18.901 1.00 73.75 232 ARG A N 1
ATOM 1763 C CA . ARG A 1 232 ? 11.356 6.855 -18.915 1.00 73.75 232 ARG A CA 1
ATOM 1764 C C . ARG A 1 232 ? 9.879 7.239 -18.888 1.00 73.75 232 ARG A C 1
ATOM 1766 O O . ARG A 1 232 ? 9.500 8.105 -18.108 1.00 73.75 232 ARG A O 1
ATOM 1773 N N . SER A 1 233 ? 9.050 6.628 -19.733 1.00 71.00 233 SER A N 1
ATOM 1774 C CA . SER A 1 233 ? 7.649 7.047 -19.877 1.00 71.00 233 SER A CA 1
ATOM 1775 C C . SER A 1 233 ? 6.746 6.312 -18.889 1.00 71.00 233 SER A C 1
ATOM 1777 O O . SER A 1 233 ? 6.200 6.910 -17.969 1.00 71.00 233 SER A O 1
ATOM 1779 N N . VAL A 1 234 ? 6.634 4.995 -19.040 1.00 65.62 234 VAL A N 1
ATOM 1780 C CA . VAL A 1 234 ? 5.680 4.161 -18.311 1.00 65.62 234 VAL A CA 1
ATOM 1781 C C . VAL A 1 234 ? 6.039 4.080 -16.833 1.00 65.62 234 VAL A C 1
ATOM 1783 O O . VAL A 1 234 ? 5.204 4.357 -15.981 1.00 65.62 234 VAL A O 1
ATOM 1786 N N . GLY A 1 235 ? 7.281 3.726 -16.515 1.00 68.31 235 GLY A N 1
ATOM 1787 C CA . GLY A 1 235 ? 7.720 3.557 -15.137 1.00 68.31 235 GLY A CA 1
ATOM 1788 C C . GLY A 1 235 ? 7.704 4.876 -14.362 1.00 68.31 235 GLY A C 1
ATOM 1789 O O . GLY A 1 235 ? 7.120 4.954 -13.281 1.00 68.31 235 GLY A O 1
ATOM 1790 N N . GLY A 1 236 ? 8.302 5.922 -14.941 1.00 73.56 236 GLY A N 1
ATOM 1791 C CA . GLY A 1 236 ? 8.421 7.239 -14.315 1.00 73.56 236 GLY A CA 1
ATOM 1792 C C . GLY A 1 236 ? 7.074 7.928 -14.083 1.00 73.56 236 GLY A C 1
ATOM 1793 O O . GLY A 1 236 ? 6.786 8.343 -12.960 1.00 73.56 236 GLY A O 1
ATOM 1794 N N . GLN A 1 237 ? 6.216 8.010 -15.107 1.00 79.56 237 GLN A N 1
ATOM 1795 C CA . GLN A 1 237 ? 4.917 8.686 -14.981 1.00 79.56 237 GLN A CA 1
ATOM 1796 C C . GLN A 1 237 ? 3.990 7.967 -14.000 1.00 79.56 237 GLN A C 1
ATOM 1798 O O . GLN A 1 237 ? 3.325 8.618 -13.194 1.00 79.56 237 GLN A O 1
ATOM 1803 N N . LEU A 1 238 ? 3.956 6.631 -14.039 1.00 82.81 238 LEU A N 1
ATOM 1804 C CA . LEU A 1 238 ? 3.065 5.854 -13.182 1.00 82.81 238 LEU A CA 1
ATOM 1805 C C . LEU A 1 238 ? 3.506 5.875 -11.716 1.00 82.81 238 LEU A C 1
ATOM 1807 O O . LEU A 1 238 ? 2.656 6.024 -10.839 1.00 82.81 238 LEU A O 1
ATOM 1811 N N . LEU A 1 239 ? 4.815 5.830 -11.437 1.00 86.06 239 LEU A N 1
ATOM 1812 C CA . LEU A 1 239 ? 5.323 5.999 -10.072 1.00 86.06 239 LEU A CA 1
ATOM 1813 C C . LEU A 1 239 ? 5.071 7.405 -9.529 1.00 86.06 239 LEU A C 1
ATOM 1815 O O . LEU A 1 239 ? 4.638 7.544 -8.388 1.00 86.06 239 LEU A O 1
ATOM 1819 N N . GLN A 1 240 ? 5.308 8.450 -10.328 1.00 86.44 240 GLN A N 1
ATOM 1820 C CA . GLN A 1 240 ? 5.031 9.826 -9.904 1.00 86.44 240 GLN A CA 1
ATOM 1821 C C . GLN A 1 240 ? 3.535 10.055 -9.665 1.00 86.44 240 GLN A C 1
ATOM 1823 O O . GLN A 1 240 ? 3.161 10.713 -8.691 1.00 86.44 240 GLN A O 1
ATOM 1828 N N . GLY A 1 241 ? 2.681 9.485 -10.521 1.00 86.81 241 GLY A N 1
ATOM 1829 C CA . GLY A 1 241 ? 1.232 9.486 -10.348 1.00 86.81 241 GLY A CA 1
ATOM 1830 C C . GLY A 1 241 ? 0.820 8.816 -9.038 1.00 86.81 241 GLY A C 1
ATOM 1831 O O . GLY A 1 241 ? 0.165 9.450 -8.215 1.00 86.81 241 GLY A O 1
ATOM 1832 N N . ALA A 1 242 ? 1.279 7.584 -8.797 1.00 87.31 242 ALA A N 1
ATOM 1833 C CA . ALA A 1 242 ? 1.003 6.845 -7.565 1.00 87.31 242 ALA A CA 1
ATOM 1834 C C . ALA A 1 242 ? 1.502 7.590 -6.313 1.00 87.31 242 ALA A C 1
ATOM 1836 O O . ALA A 1 242 ? 0.755 7.759 -5.348 1.00 87.31 242 ALA A O 1
ATOM 1837 N N . ALA A 1 243 ? 2.728 8.124 -6.344 1.00 88.06 243 ALA A N 1
ATOM 1838 C CA . ALA A 1 243 ? 3.283 8.914 -5.249 1.00 88.06 243 ALA A CA 1
ATOM 1839 C C . ALA A 1 243 ? 2.412 10.143 -4.939 1.00 88.06 243 ALA A C 1
ATOM 1841 O O . ALA A 1 243 ? 2.074 10.380 -3.776 1.00 88.06 243 ALA A O 1
ATOM 1842 N N . ARG A 1 244 ? 1.973 10.879 -5.970 1.00 88.88 244 ARG A N 1
ATOM 1843 C CA . ARG A 1 244 ? 1.070 12.026 -5.812 1.00 88.88 244 ARG A CA 1
ATOM 1844 C C . ARG A 1 244 ? -0.278 11.606 -5.227 1.00 88.88 244 ARG A C 1
ATOM 1846 O O . ARG A 1 244 ? -0.695 12.179 -4.226 1.00 88.88 244 ARG A O 1
ATOM 1853 N N . THR A 1 245 ? -0.914 10.574 -5.777 1.00 88.62 245 THR A N 1
ATOM 1854 C CA . THR A 1 245 ? -2.199 10.065 -5.274 1.00 88.62 245 THR A CA 1
ATOM 1855 C C . THR A 1 245 ? -2.095 9.582 -3.825 1.00 88.62 245 THR A C 1
ATOM 1857 O O . THR A 1 245 ? -3.022 9.781 -3.041 1.00 88.62 245 THR A O 1
ATOM 1860 N N . SER A 1 246 ? -0.964 8.985 -3.430 1.00 88.00 246 SER A N 1
ATOM 1861 C CA . SER A 1 246 ? -0.721 8.584 -2.037 1.00 88.00 246 SER A CA 1
ATOM 1862 C C . SER A 1 246 ? -0.655 9.785 -1.095 1.00 88.00 246 SER A C 1
ATOM 1864 O O . SER A 1 246 ? -1.280 9.769 -0.035 1.00 88.00 246 SER A O 1
ATOM 1866 N N . SER A 1 247 ? 0.019 10.855 -1.518 1.00 87.50 247 SER A N 1
ATOM 1867 C CA . SER A 1 247 ? 0.115 12.095 -0.754 1.00 87.50 247 SER A CA 1
ATOM 1868 C C . SER A 1 247 ? -1.245 12.792 -0.643 1.00 87.50 247 SER A C 1
ATOM 1870 O O . SER A 1 247 ? -1.652 13.175 0.451 1.00 87.50 247 SER A O 1
ATOM 1872 N N . GLU A 1 248 ? -2.004 12.871 -1.739 1.00 89.00 248 GLU A N 1
ATOM 1873 C CA . GLU A 1 248 ? -3.361 13.434 -1.750 1.00 89.00 248 GLU A CA 1
ATOM 1874 C C . GLU A 1 248 ? -4.311 12.663 -0.823 1.00 89.00 248 GLU A C 1
ATOM 1876 O O . GLU A 1 248 ? -5.083 13.266 -0.075 1.00 89.00 248 GLU A O 1
ATOM 1881 N N . TYR A 1 249 ? -4.228 11.330 -0.816 1.00 86.62 249 TYR A N 1
ATOM 1882 C CA . TYR A 1 249 ? -5.041 10.500 0.070 1.00 86.62 249 TYR A CA 1
ATOM 1883 C C . TYR A 1 249 ? -4.696 10.711 1.551 1.00 86.62 249 TYR A C 1
ATOM 1885 O O . TYR A 1 249 ? -5.600 10.756 2.387 1.00 86.62 249 TYR A O 1
ATOM 1893 N N . LEU A 1 250 ? -3.420 10.909 1.892 1.00 85.38 250 LEU A N 1
ATOM 1894 C CA . LEU A 1 250 ? -2.994 11.208 3.265 1.00 85.38 250 LEU A CA 1
ATOM 1895 C C . LEU A 1 250 ? -3.529 12.553 3.779 1.00 85.38 250 LEU A C 1
ATOM 1897 O O . LEU A 1 250 ? -3.787 12.692 4.973 1.00 85.38 250 LEU A O 1
ATOM 1901 N N . VAL A 1 251 ? -3.747 13.517 2.882 1.00 85.69 251 VAL A N 1
ATOM 1902 C CA . VAL A 1 251 ? -4.339 14.829 3.200 1.00 85.69 251 VAL A CA 1
ATOM 1903 C C . VAL A 1 251 ? -5.877 14.789 3.172 1.00 85.69 251 VAL A C 1
ATOM 1905 O O . VAL A 1 251 ? -6.540 15.754 3.553 1.00 85.69 251 VAL A O 1
ATOM 1908 N N . SER A 1 252 ? -6.483 13.670 2.765 1.00 85.75 252 SER A N 1
ATOM 1909 C CA . SER A 1 252 ? -7.938 13.542 2.692 1.00 85.75 252 SER A CA 1
ATOM 1910 C C . SER A 1 252 ? -8.615 13.670 4.062 1.00 85.75 252 SER A C 1
ATOM 1912 O O . SER A 1 252 ? -8.080 13.284 5.105 1.00 85.75 252 SER A O 1
ATOM 1914 N N . SER A 1 253 ? -9.858 14.161 4.050 1.00 82.38 253 SER A N 1
ATOM 1915 C CA . SER A 1 253 ? -10.672 14.301 5.268 1.00 82.38 253 SER A CA 1
ATOM 1916 C C . SER A 1 253 ? -10.924 12.973 5.993 1.00 82.38 253 SER A C 1
ATOM 1918 O O . SER A 1 253 ? -11.123 12.964 7.205 1.00 82.38 253 SER A O 1
ATOM 1920 N N . GLU A 1 254 ? -10.902 11.852 5.270 1.00 80.69 254 GLU A N 1
ATOM 1921 C CA . GLU A 1 254 ? -11.029 10.517 5.848 1.00 80.69 254 GLU A CA 1
ATOM 1922 C C . GLU A 1 254 ? -9.801 10.172 6.695 1.00 80.69 254 GLU A C 1
ATOM 1924 O O . GLU A 1 254 ? -9.933 9.807 7.865 1.00 80.69 254 GLU A O 1
ATOM 1929 N N . MET A 1 255 ? -8.603 10.366 6.140 1.00 79.69 255 MET A N 1
ATOM 1930 C CA . MET A 1 255 ? -7.359 10.039 6.830 1.00 79.69 255 MET A CA 1
ATOM 1931 C C . MET A 1 255 ? -7.091 10.979 8.007 1.00 79.69 255 MET A C 1
ATOM 1933 O O . MET A 1 255 ? -6.698 10.524 9.079 1.00 79.69 255 MET A O 1
ATOM 1937 N N . GLN A 1 256 ? -7.394 12.272 7.859 1.00 77.75 256 GLN A N 1
ATOM 1938 C CA . GLN A 1 256 ? -7.277 13.239 8.954 1.00 77.75 256 GLN A CA 1
ATOM 1939 C C . GLN A 1 256 ? -8.203 12.919 10.137 1.00 77.75 256 GLN A C 1
ATOM 1941 O O . GLN A 1 256 ? -7.873 13.247 11.275 1.00 77.75 256 GLN A O 1
ATOM 1946 N N . ARG A 1 257 ? -9.350 12.264 9.901 1.00 76.81 257 ARG A N 1
ATOM 1947 C CA . ARG A 1 257 ? -10.239 11.802 10.981 1.00 76.81 257 ARG A CA 1
ATOM 1948 C C . ARG A 1 257 ? -9.680 10.590 11.719 1.00 76.81 257 ARG A C 1
ATOM 1950 O O . ARG A 1 257 ? -9.844 10.509 12.931 1.00 76.81 257 ARG A O 1
ATOM 1957 N N . LEU A 1 258 ? -9.065 9.652 10.999 1.00 71.69 258 LEU A N 1
ATOM 1958 C CA . LEU A 1 258 ? -8.535 8.417 11.583 1.00 71.69 258 LEU A CA 1
ATOM 1959 C C . LEU A 1 258 ? -7.181 8.636 12.273 1.00 71.69 258 LEU A C 1
ATOM 1961 O O . LEU A 1 258 ? -6.957 8.101 13.356 1.00 71.69 258 LEU A O 1
ATOM 1965 N N . TYR A 1 259 ? -6.299 9.436 11.669 1.00 75.62 259 TYR A N 1
ATOM 1966 C CA . TYR A 1 259 ? -4.923 9.650 12.123 1.00 75.62 259 TYR A CA 1
ATOM 1967 C C . TYR A 1 259 ? -4.469 11.110 11.900 1.00 75.62 259 TYR A C 1
ATOM 1969 O O . TYR A 1 259 ? -3.652 11.381 11.015 1.00 75.62 259 TYR A O 1
ATOM 1977 N N . PRO A 1 260 ? -4.953 12.069 12.712 1.00 72.06 260 PRO A N 1
ATOM 1978 C CA . PRO A 1 260 ? -4.731 13.505 12.498 1.00 72.06 260 PRO A CA 1
ATOM 1979 C C . PRO A 1 260 ? -3.260 13.941 12.558 1.00 72.06 260 PRO A C 1
ATOM 1981 O O . PRO A 1 260 ? -2.902 14.955 11.970 1.00 72.06 260 PRO A O 1
ATOM 1984 N N . SER A 1 261 ? -2.405 13.193 13.259 1.00 80.69 261 SER A N 1
ATOM 1985 C CA . SER A 1 261 ? -0.990 13.530 13.473 1.00 80.69 261 SER A CA 1
ATOM 1986 C C . SER A 1 261 ? -0.011 12.643 12.700 1.00 80.69 261 SER A C 1
ATOM 1988 O O . SER A 1 261 ? 1.193 12.773 12.894 1.00 80.69 261 SER A O 1
ATOM 1990 N N . LEU A 1 262 ? -0.501 11.712 11.874 1.00 81.94 262 LEU A N 1
ATOM 1991 C CA . LEU A 1 262 ? 0.342 10.666 11.282 1.00 81.94 262 LEU A CA 1
ATOM 1992 C C . LEU A 1 262 ? 0.628 10.852 9.791 1.00 81.94 262 LEU A C 1
ATOM 1994 O O . LEU A 1 262 ? 1.523 10.203 9.251 1.00 81.94 262 LEU A O 1
ATOM 1998 N N . ALA A 1 263 ? -0.136 11.718 9.123 1.00 83.69 263 ALA A N 1
ATOM 1999 C CA . ALA A 1 263 ? -0.056 11.902 7.679 1.00 83.69 263 ALA A CA 1
ATOM 2000 C C . ALA A 1 263 ? 1.368 12.253 7.223 1.00 83.69 263 ALA A C 1
ATOM 2002 O O . ALA A 1 263 ? 1.890 11.601 6.322 1.00 83.69 263 ALA A O 1
ATOM 2003 N N . ASP A 1 264 ? 2.023 13.202 7.898 1.00 85.31 264 ASP A N 1
ATOM 2004 C CA . ASP A 1 264 ? 3.373 13.651 7.543 1.00 85.31 264 ASP A CA 1
ATOM 2005 C C . ASP A 1 264 ? 4.416 12.545 7.729 1.00 85.31 264 ASP A C 1
ATOM 2007 O O . ASP A 1 264 ? 5.232 12.303 6.840 1.00 85.31 264 ASP A O 1
ATOM 2011 N N . THR A 1 265 ? 4.366 11.826 8.855 1.00 88.62 265 THR A N 1
ATOM 2012 C CA . THR A 1 265 ? 5.301 10.730 9.147 1.00 88.62 265 THR A CA 1
ATOM 2013 C C . THR A 1 265 ? 5.165 9.598 8.136 1.00 88.62 265 THR A C 1
ATOM 2015 O O . THR A 1 265 ? 6.169 9.095 7.632 1.00 88.62 265 THR A O 1
ATOM 2018 N N . VAL A 1 266 ? 3.932 9.212 7.799 1.00 89.19 266 VAL A N 1
ATOM 2019 C CA . VAL A 1 266 ? 3.695 8.152 6.816 1.00 89.19 266 VAL A CA 1
ATOM 2020 C C . VAL A 1 266 ? 4.060 8.607 5.407 1.00 89.19 266 VAL A C 1
ATOM 2022 O O . VAL A 1 266 ? 4.677 7.841 4.667 1.00 89.19 266 VAL A O 1
ATOM 2025 N N . ASN A 1 267 ? 3.735 9.848 5.037 1.00 89.62 267 ASN A N 1
ATOM 2026 C CA . ASN A 1 267 ? 4.112 10.406 3.742 1.00 89.62 267 ASN A CA 1
ATOM 2027 C C . ASN A 1 267 ? 5.634 10.401 3.575 1.00 89.62 267 ASN A C 1
ATOM 2029 O O . ASN A 1 267 ? 6.148 9.944 2.557 1.00 89.62 267 ASN A O 1
ATOM 2033 N N . GLU A 1 268 ? 6.360 10.838 4.603 1.00 90.94 268 GLU A N 1
ATOM 2034 C CA . GLU A 1 268 ? 7.818 10.847 4.600 1.00 90.94 268 GLU A CA 1
ATOM 2035 C C . GLU A 1 268 ? 8.395 9.430 4.523 1.00 90.94 268 GLU A C 1
ATOM 2037 O O . GLU A 1 268 ? 9.341 9.180 3.772 1.00 90.94 268 GLU A O 1
ATOM 2042 N N . GLN A 1 269 ? 7.797 8.469 5.229 1.00 92.50 269 GLN A N 1
ATOM 2043 C CA . GLN A 1 269 ? 8.212 7.074 5.151 1.00 92.50 269 GLN A CA 1
ATOM 2044 C C . GLN A 1 269 ? 7.985 6.484 3.753 1.00 92.50 269 GLN A C 1
ATOM 2046 O O . GLN A 1 269 ? 8.895 5.871 3.198 1.00 92.50 269 GLN A O 1
ATOM 2051 N N . LEU A 1 270 ? 6.808 6.680 3.155 1.00 92.62 270 LEU A N 1
ATOM 2052 C CA . LEU A 1 270 ? 6.513 6.232 1.791 1.00 92.62 270 LEU A CA 1
ATOM 2053 C C . LEU A 1 270 ? 7.457 6.893 0.782 1.00 92.62 270 LEU A C 1
ATOM 2055 O O . LEU A 1 270 ? 8.036 6.217 -0.066 1.00 92.62 270 LEU A O 1
ATOM 2059 N N . ARG A 1 271 ? 7.681 8.203 0.909 1.00 92.75 271 ARG A N 1
ATOM 2060 C CA . ARG A 1 271 ? 8.593 8.961 0.050 1.00 92.75 271 ARG A CA 1
ATOM 2061 C C . ARG A 1 271 ? 10.016 8.410 0.108 1.00 92.75 271 ARG A C 1
ATOM 2063 O O . ARG A 1 271 ? 10.601 8.137 -0.934 1.00 92.75 271 ARG A O 1
ATOM 2070 N N . THR A 1 272 ? 10.564 8.237 1.308 1.00 93.62 272 THR A N 1
ATOM 2071 C CA . THR A 1 272 ? 11.970 7.850 1.513 1.00 93.62 272 THR A CA 1
ATOM 2072 C C . THR A 1 272 ? 12.225 6.363 1.312 1.00 93.62 272 THR A C 1
ATOM 2074 O O . THR A 1 272 ? 13.271 5.982 0.792 1.00 93.62 272 THR A O 1
ATOM 2077 N N . GLN A 1 273 ? 11.292 5.505 1.721 1.00 93.94 273 GLN A N 1
ATOM 2078 C CA . GLN A 1 273 ? 11.511 4.062 1.736 1.00 93.94 273 GLN A CA 1
ATOM 2079 C C . GLN A 1 273 ? 10.904 3.341 0.535 1.00 93.94 273 GLN A C 1
ATOM 2081 O O . GLN A 1 273 ? 11.348 2.228 0.264 1.00 93.94 273 GLN A O 1
ATOM 2086 N N . LEU A 1 274 ? 9.942 3.935 -0.179 1.00 93.62 274 LEU A N 1
ATOM 2087 C CA . LEU A 1 274 ? 9.288 3.323 -1.339 1.00 93.62 274 LEU A CA 1
ATOM 2088 C C . LEU A 1 274 ? 9.508 4.145 -2.612 1.00 93.62 274 LEU A C 1
ATOM 2090 O O . LEU A 1 274 ? 10.164 3.672 -3.533 1.00 93.62 274 LEU A O 1
ATOM 2094 N N . TRP A 1 275 ? 9.007 5.379 -2.666 1.00 92.81 275 TRP A N 1
ATOM 2095 C CA . TRP A 1 275 ? 8.912 6.129 -3.922 1.00 92.81 275 TRP A CA 1
ATOM 2096 C C . TRP A 1 275 ? 10.262 6.605 -4.465 1.00 92.81 275 TRP A C 1
ATOM 2098 O O . TRP A 1 275 ? 10.549 6.386 -5.644 1.00 92.81 275 TRP A O 1
ATOM 2108 N N . ALA A 1 276 ? 11.108 7.212 -3.627 1.00 91.81 276 ALA A N 1
ATOM 2109 C CA . ALA A 1 276 ? 12.411 7.715 -4.062 1.00 91.81 276 ALA A CA 1
ATOM 2110 C C . ALA A 1 276 ? 13.337 6.585 -4.558 1.00 91.81 276 ALA A C 1
ATOM 2112 O O . ALA A 1 276 ? 13.792 6.682 -5.697 1.00 91.81 276 ALA A O 1
ATOM 2113 N N . PRO A 1 277 ? 13.523 5.461 -3.830 1.00 93.94 277 PRO A N 1
ATOM 2114 C CA . PRO A 1 277 ? 14.364 4.364 -4.316 1.00 93.94 277 PRO A CA 1
ATOM 2115 C C . PRO A 1 277 ? 13.892 3.750 -5.642 1.00 93.94 277 PRO A C 1
ATOM 2117 O O . PRO A 1 277 ? 14.712 3.348 -6.463 1.00 93.94 277 PRO A O 1
ATOM 2120 N N . LEU A 1 278 ? 12.575 3.657 -5.864 1.00 92.25 278 LEU A N 1
ATOM 2121 C CA . LEU A 1 278 ? 12.028 3.133 -7.121 1.00 92.25 278 LEU A CA 1
ATOM 2122 C C . LEU A 1 278 ? 12.245 4.104 -8.285 1.00 92.25 278 LEU A C 1
ATOM 2124 O O . LEU A 1 278 ? 12.588 3.672 -9.385 1.00 92.25 278 LEU A O 1
ATOM 2128 N N . THR A 1 279 ? 12.093 5.403 -8.026 1.00 90.56 279 THR A N 1
ATOM 2129 C CA . THR A 1 279 ? 12.353 6.461 -9.011 1.00 90.56 279 THR A CA 1
ATOM 2130 C C . THR A 1 279 ? 13.826 6.469 -9.415 1.00 90.56 279 THR A C 1
ATOM 2132 O O . THR A 1 279 ? 14.136 6.354 -10.598 1.00 90.56 279 THR A O 1
ATOM 2135 N N . GLU A 1 280 ? 14.734 6.480 -8.436 1.00 90.75 280 GLU A N 1
ATOM 2136 C CA . GLU A 1 280 ? 16.182 6.442 -8.667 1.00 90.75 280 GLU A CA 1
ATOM 2137 C C . GLU A 1 280 ? 16.607 5.196 -9.460 1.00 90.75 280 GLU A C 1
ATOM 2139 O O . GLU A 1 280 ? 17.448 5.271 -10.358 1.00 90.75 280 GLU A O 1
ATOM 2144 N N . ALA A 1 281 ? 16.009 4.035 -9.170 1.00 90.75 281 ALA A N 1
ATOM 2145 C CA . ALA A 1 281 ? 16.310 2.800 -9.888 1.00 90.75 281 ALA A CA 1
ATOM 2146 C C . ALA A 1 281 ? 15.877 2.850 -11.362 1.00 90.75 281 ALA A C 1
ATOM 2148 O O . ALA A 1 281 ? 16.614 2.368 -12.228 1.00 90.75 281 ALA A O 1
ATOM 2149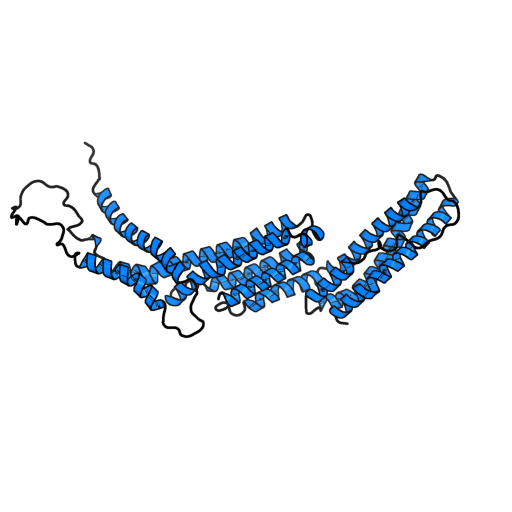 N N . LEU A 1 282 ? 14.714 3.439 -11.664 1.00 87.38 282 LEU A N 1
ATOM 2150 C CA . LEU A 1 282 ? 14.268 3.640 -13.044 1.00 87.38 282 LEU A CA 1
ATOM 2151 C C . LEU A 1 282 ? 15.134 4.652 -13.788 1.00 87.38 282 LEU A C 1
ATOM 2153 O O . LEU A 1 282 ? 15.511 4.388 -14.927 1.00 87.38 282 LEU A O 1
ATOM 2157 N N . GLU A 1 283 ? 15.482 5.772 -13.155 1.00 86.88 283 GLU A N 1
ATOM 2158 C CA . GLU A 1 283 ? 16.361 6.788 -13.742 1.00 86.88 283 GLU A CA 1
ATOM 2159 C C . GLU A 1 283 ? 17.742 6.203 -14.054 1.00 86.88 283 GLU A C 1
ATOM 2161 O O . GLU A 1 283 ? 18.246 6.333 -15.172 1.00 86.88 283 GLU A O 1
ATOM 2166 N N . SER A 1 284 ? 18.324 5.466 -13.103 1.00 89.25 284 SER A N 1
ATOM 2167 C CA . SER A 1 284 ? 19.571 4.725 -13.303 1.00 89.25 284 SER A CA 1
ATOM 2168 C C . SER A 1 284 ? 19.460 3.740 -14.470 1.00 89.25 284 SER A C 1
ATOM 2170 O O . SER A 1 284 ? 20.350 3.702 -15.323 1.00 89.25 284 SER A O 1
ATOM 2172 N N . CYS A 1 285 ? 18.369 2.974 -14.549 1.00 85.69 285 CYS A N 1
ATOM 2173 C CA . CYS A 1 285 ? 18.152 2.036 -15.644 1.00 85.69 285 CYS A CA 1
ATOM 2174 C C . CYS A 1 285 ? 17.995 2.747 -16.995 1.00 85.69 285 CYS A C 1
ATOM 2176 O O . CYS A 1 285 ? 18.546 2.287 -17.994 1.00 85.69 285 CYS A O 1
ATOM 2178 N N . ALA A 1 286 ? 17.284 3.875 -17.037 1.00 82.88 286 ALA A N 1
ATOM 2179 C CA . ALA A 1 286 ? 17.125 4.680 -18.241 1.00 82.88 286 ALA A CA 1
ATOM 2180 C C . ALA A 1 286 ? 18.482 5.180 -18.748 1.00 82.88 286 ALA A C 1
ATOM 2182 O O . ALA A 1 286 ? 18.787 5.019 -19.927 1.00 82.88 286 ALA A O 1
ATOM 2183 N N . VAL A 1 287 ? 19.339 5.700 -17.864 1.00 84.19 287 VAL A N 1
ATOM 2184 C CA . VAL A 1 287 ? 20.695 6.149 -18.222 1.00 84.19 287 VAL A CA 1
ATOM 2185 C C . VAL A 1 287 ? 21.548 4.995 -18.760 1.00 84.19 287 VAL A C 1
ATOM 2187 O O . VAL A 1 287 ? 22.281 5.163 -19.737 1.00 84.19 287 VAL A O 1
ATOM 2190 N N . GLU A 1 288 ? 21.475 3.811 -18.149 1.00 85.19 288 GLU A N 1
ATOM 2191 C CA . GLU A 1 288 ? 22.194 2.625 -18.630 1.00 85.19 288 GLU A CA 1
ATOM 2192 C C . GLU A 1 288 ? 21.701 2.172 -20.011 1.00 85.19 288 GLU A C 1
ATOM 2194 O O . GLU A 1 288 ? 22.519 1.951 -20.910 1.00 85.19 288 GLU A O 1
ATOM 2199 N N . CYS A 1 289 ? 20.383 2.090 -20.213 1.00 80.12 289 CYS A N 1
ATOM 2200 C CA . CYS A 1 289 ? 19.781 1.766 -21.507 1.00 80.12 289 CYS A CA 1
ATOM 2201 C C . CYS A 1 289 ? 20.149 2.806 -22.572 1.00 80.12 289 CYS A C 1
ATOM 2203 O O . CYS A 1 289 ? 20.541 2.430 -23.673 1.00 80.12 289 CYS A O 1
ATOM 2205 N N . GLN A 1 290 ? 20.118 4.098 -22.239 1.00 77.94 290 GLN A N 1
ATOM 2206 C CA . GLN A 1 290 ? 20.509 5.187 -23.137 1.00 77.94 290 GLN A CA 1
ATOM 2207 C C . GLN A 1 290 ? 21.973 5.042 -23.583 1.00 77.94 290 GLN A C 1
ATOM 2209 O O . GLN A 1 290 ? 22.277 5.138 -24.772 1.00 77.94 290 GLN A O 1
ATOM 2214 N N . LYS A 1 291 ? 22.885 4.729 -22.652 1.00 81.19 291 LYS A N 1
ATOM 2215 C CA . LYS A 1 291 ? 24.296 4.443 -22.969 1.00 81.19 291 LYS A CA 1
ATOM 2216 C C . LYS A 1 291 ? 24.449 3.206 -23.855 1.00 81.19 291 LYS A C 1
ATOM 2218 O O . LYS A 1 291 ? 25.281 3.208 -24.760 1.00 81.19 291 LYS A O 1
ATOM 2223 N N . ALA A 1 292 ? 23.678 2.150 -23.604 1.00 79.81 292 ALA A N 1
ATOM 2224 C CA . ALA A 1 292 ? 23.713 0.934 -24.414 1.00 79.81 292 ALA A CA 1
ATOM 2225 C C . ALA A 1 292 ? 23.193 1.180 -25.839 1.00 79.81 292 ALA A C 1
ATOM 2227 O O . ALA A 1 292 ? 23.813 0.720 -26.796 1.00 79.81 292 ALA A O 1
ATOM 2228 N N . VAL A 1 293 ? 22.117 1.956 -25.995 1.00 74.44 293 VAL A N 1
ATOM 2229 C CA . VAL A 1 293 ? 21.598 2.382 -27.303 1.00 74.44 293 VAL A CA 1
ATOM 2230 C C . VAL A 1 293 ? 22.640 3.215 -28.053 1.00 74.44 293 VAL A C 1
ATOM 2232 O O . VAL A 1 293 ? 22.944 2.905 -29.204 1.00 74.44 293 VAL A O 1
ATOM 2235 N N . LYS A 1 294 ? 23.270 4.195 -27.388 1.00 70.62 294 LYS A N 1
ATOM 2236 C CA . LYS A 1 294 ? 24.350 5.001 -27.982 1.00 70.62 294 LYS A CA 1
ATOM 2237 C C . LYS A 1 294 ? 25.476 4.118 -28.531 1.00 70.62 294 LYS A C 1
ATOM 2239 O O . LYS A 1 294 ? 25.842 4.256 -29.692 1.00 70.62 294 LYS A O 1
ATOM 2244 N N . ARG A 1 295 ? 25.948 3.139 -27.756 1.00 76.31 295 ARG A N 1
ATOM 2245 C CA . ARG A 1 295 ? 27.019 2.216 -28.179 1.00 76.31 295 ARG A CA 1
ATOM 2246 C C . ARG A 1 295 ? 26.636 1.250 -29.294 1.00 76.31 295 ARG A C 1
ATOM 2248 O O . ARG A 1 295 ? 27.483 0.863 -30.088 1.00 76.31 295 ARG A O 1
ATOM 2255 N N . THR A 1 296 ? 25.387 0.793 -29.322 1.00 71.81 296 THR A N 1
ATOM 2256 C CA . THR A 1 296 ? 24.970 -0.304 -30.216 1.00 71.81 296 THR A CA 1
ATOM 2257 C C . THR A 1 296 ? 24.313 0.170 -31.503 1.00 71.81 296 THR A C 1
ATOM 2259 O O . THR A 1 296 ? 24.319 -0.581 -32.475 1.00 71.81 296 THR A O 1
ATOM 2262 N N . ILE A 1 297 ? 23.749 1.379 -31.521 1.00 65.38 297 ILE A N 1
ATOM 2263 C CA . ILE A 1 297 ? 23.045 1.947 -32.679 1.00 65.38 297 ILE A CA 1
ATOM 2264 C C . ILE A 1 297 ? 23.810 3.149 -33.232 1.00 65.38 297 ILE A C 1
ATOM 2266 O O . ILE A 1 297 ? 24.048 3.220 -34.431 1.00 65.38 297 ILE A O 1
ATOM 2270 N N . ILE A 1 298 ? 24.233 4.074 -32.367 1.00 63.25 298 ILE A N 1
ATOM 2271 C CA . ILE A 1 298 ? 24.739 5.387 -32.795 1.00 63.25 298 ILE A CA 1
ATOM 2272 C C . ILE A 1 298 ? 26.227 5.331 -33.128 1.00 63.25 298 ILE A C 1
ATOM 2274 O O . ILE A 1 298 ? 26.621 5.700 -34.229 1.00 63.25 298 ILE A O 1
ATOM 2278 N N . GLU A 1 299 ? 27.059 4.836 -32.209 1.00 67.12 299 GLU A N 1
ATOM 2279 C CA . GLU A 1 299 ? 28.514 4.751 -32.392 1.00 67.12 299 GLU A CA 1
ATOM 2280 C C . GLU A 1 299 ? 28.921 3.996 -33.675 1.00 67.12 299 GLU A C 1
ATOM 2282 O O . GLU A 1 299 ? 29.781 4.508 -34.389 1.00 67.12 299 GLU A O 1
ATOM 2287 N N . PRO A 1 300 ? 28.299 2.859 -34.060 1.00 66.69 300 PRO A N 1
ATOM 2288 C CA . PRO A 1 300 ? 28.625 2.181 -35.316 1.00 66.69 300 PRO A CA 1
ATOM 2289 C C . PRO A 1 300 ? 28.272 2.996 -36.563 1.00 66.69 300 PRO A C 1
ATOM 2291 O O . PRO A 1 300 ? 28.966 2.890 -37.569 1.00 66.69 300 PRO A O 1
ATOM 2294 N N . VAL A 1 301 ? 27.208 3.804 -36.517 1.00 60.09 301 VAL A N 1
ATOM 2295 C CA . VAL A 1 301 ? 26.819 4.684 -37.629 1.00 60.09 301 VAL A CA 1
ATOM 2296 C C . VAL A 1 301 ? 27.765 5.882 -37.718 1.00 60.09 301 VAL A C 1
ATOM 2298 O O . VAL A 1 301 ? 28.219 6.221 -38.807 1.00 60.09 301 VAL A O 1
ATOM 2301 N N . VAL A 1 302 ? 28.152 6.461 -36.579 1.00 60.09 302 VAL A N 1
ATOM 2302 C CA . VAL A 1 302 ? 29.164 7.529 -36.513 1.00 60.09 302 VAL A CA 1
ATOM 2303 C C . VAL A 1 302 ? 30.528 7.031 -37.003 1.00 60.09 302 VAL A C 1
ATOM 2305 O O . VAL A 1 302 ? 31.182 7.726 -37.773 1.00 60.09 302 VAL A O 1
ATOM 2308 N N . ALA A 1 303 ? 30.930 5.809 -36.646 1.00 63.00 303 ALA A N 1
ATOM 2309 C CA . ALA A 1 303 ? 32.185 5.208 -37.101 1.00 63.00 303 ALA A CA 1
ATOM 2310 C C . ALA A 1 303 ? 32.233 4.986 -38.626 1.00 63.00 303 ALA A C 1
ATOM 2312 O O . ALA A 1 303 ? 33.306 5.026 -39.219 1.00 63.00 303 ALA A O 1
ATOM 2313 N N . LYS A 1 304 ? 31.090 4.820 -39.316 1.00 60.22 304 LYS A N 1
ATOM 2314 C CA . LYS A 1 304 ? 31.065 4.806 -40.797 1.00 60.22 304 LYS A CA 1
ATOM 2315 C C . LYS A 1 304 ? 31.485 6.148 -41.410 1.00 60.22 304 LYS A C 1
ATOM 2317 O O . LYS A 1 304 ? 31.858 6.184 -42.580 1.00 60.22 304 LYS A O 1
ATOM 2322 N N . ALA A 1 305 ? 31.419 7.233 -40.640 1.00 53.78 305 ALA A N 1
ATOM 2323 C CA . ALA A 1 305 ? 31.896 8.557 -41.020 1.00 53.78 305 ALA A CA 1
ATOM 2324 C C . ALA A 1 305 ? 33.320 8.861 -40.499 1.00 53.78 305 ALA A C 1
ATOM 2326 O O . ALA A 1 305 ? 33.780 10.005 -40.610 1.00 53.78 305 ALA A O 1
ATOM 2327 N N . ASP A 1 306 ? 34.036 7.863 -39.959 1.00 52.12 306 ASP A N 1
ATOM 2328 C CA . ASP A 1 306 ? 35.432 8.012 -39.540 1.00 52.12 306 ASP A CA 1
ATOM 2329 C C . ASP A 1 306 ? 36.303 8.501 -40.710 1.00 52.12 306 ASP A C 1
ATOM 2331 O O . ASP A 1 306 ? 36.275 7.967 -41.819 1.00 52.12 306 ASP A O 1
ATOM 2335 N N . GLY A 1 307 ? 37.094 9.549 -40.456 1.00 50.50 307 GLY A N 1
ATOM 2336 C CA . GLY A 1 307 ? 37.930 10.218 -41.461 1.00 50.50 307 GLY A CA 1
ATOM 2337 C C . GLY A 1 307 ? 37.391 11.561 -41.965 1.00 50.50 307 GLY A C 1
ATOM 2338 O O . GLY A 1 307 ? 38.115 12.270 -42.664 1.00 50.50 307 GLY A O 1
ATOM 2339 N N . TYR A 1 308 ? 36.181 11.972 -41.561 1.00 50.72 308 TYR A N 1
ATOM 2340 C CA . TYR A 1 308 ? 35.646 13.318 -41.831 1.00 50.72 308 TYR A CA 1
ATOM 2341 C C . TYR A 1 308 ? 36.569 14.441 -41.335 1.00 50.72 308 TYR A C 1
ATOM 2343 O O . TYR A 1 308 ? 36.806 15.426 -42.034 1.00 50.72 308 TYR A O 1
ATOM 2351 N N . GLU A 1 309 ? 37.171 14.246 -40.164 1.00 47.50 309 GLU A N 1
ATOM 2352 C CA . GLU A 1 309 ? 38.076 15.207 -39.523 1.00 47.50 309 GLU A CA 1
ATOM 2353 C C . GLU A 1 309 ? 39.419 15.385 -40.260 1.00 47.50 309 GLU A C 1
ATOM 2355 O O . GLU A 1 309 ? 40.129 16.360 -40.027 1.00 47.50 309 GLU A O 1
ATOM 2360 N N . LEU A 1 310 ? 39.767 14.476 -41.180 1.00 48.72 310 LEU A N 1
ATOM 2361 C CA . LEU A 1 310 ? 41.016 14.512 -41.951 1.00 48.72 310 LEU A CA 1
ATOM 2362 C C . LEU A 1 310 ? 40.874 15.251 -43.295 1.00 48.72 310 LEU A C 1
ATOM 2364 O O . LEU A 1 310 ? 41.830 15.307 -44.073 1.00 48.72 310 LEU A O 1
ATOM 2368 N N . GLN A 1 311 ? 39.706 15.832 -43.601 1.00 49.06 311 GLN A N 1
ATOM 2369 C CA . GLN A 1 311 ? 39.530 16.607 -44.829 1.00 49.06 311 GLN A CA 1
ATOM 2370 C C . GLN A 1 311 ? 40.375 17.890 -44.825 1.00 49.06 311 GLN A C 1
ATOM 2372 O O . GLN A 1 311 ? 40.082 18.868 -44.137 1.00 49.06 311 GLN A O 1
ATOM 2377 N N . LEU A 1 312 ? 41.376 17.911 -45.711 1.00 45.72 312 LEU A N 1
ATOM 2378 C CA . LEU A 1 312 ? 42.331 19.006 -45.946 1.00 45.72 312 LEU A CA 1
ATOM 2379 C C . LEU A 1 312 ? 41.707 20.397 -46.170 1.00 45.72 312 LEU A C 1
ATOM 2381 O O . LEU A 1 312 ? 42.396 21.397 -46.001 1.00 45.72 312 LEU A O 1
ATOM 2385 N N . PHE A 1 313 ? 40.428 20.487 -46.540 1.00 46.53 313 PHE A N 1
ATOM 2386 C CA . PHE A 1 313 ? 39.746 21.763 -46.786 1.00 46.53 313 PHE A CA 1
ATOM 2387 C C . PHE A 1 313 ? 39.146 22.419 -45.532 1.00 46.53 313 PHE A C 1
ATOM 2389 O O . PHE A 1 313 ? 38.750 23.580 -45.596 1.00 46.53 313 PHE A O 1
ATOM 2396 N N . TRP A 1 314 ? 39.116 21.719 -44.393 1.00 40.50 314 TRP A N 1
ATOM 2397 C CA . TRP A 1 314 ? 38.651 22.266 -43.109 1.00 40.50 314 TRP A CA 1
ATOM 2398 C C . TRP A 1 314 ? 39.812 22.726 -42.214 1.00 40.50 314 TRP A C 1
ATOM 2400 O O . TRP A 1 314 ? 39.663 23.662 -41.421 1.00 40.50 314 TRP A O 1
ATOM 2410 N N . CYS A 1 315 ? 41.001 22.146 -42.407 1.00 38.59 315 CYS A N 1
ATOM 2411 C CA . CYS A 1 315 ? 42.267 22.682 -41.914 1.00 38.59 315 CYS A CA 1
ATOM 2412 C C . CYS A 1 315 ? 42.708 23.837 -42.819 1.00 38.59 315 CYS A C 1
ATOM 2414 O O . CYS A 1 315 ? 43.505 23.663 -43.739 1.00 38.59 315 CYS A O 1
ATOM 2416 N N . SER A 1 316 ? 42.173 25.037 -42.579 1.00 39.22 316 SER A N 1
ATOM 2417 C CA . SER A 1 316 ? 42.718 26.249 -43.194 1.00 39.22 316 SER A CA 1
ATOM 2418 C C . SER A 1 316 ? 44.222 26.291 -42.923 1.00 39.22 316 SER A C 1
ATOM 2420 O O . SER A 1 316 ? 44.630 26.316 -41.762 1.00 39.22 316 SER A O 1
ATOM 2422 N N . LYS A 1 317 ? 45.027 26.263 -43.994 1.00 44.62 317 LYS A N 1
ATOM 2423 C CA . LYS A 1 317 ? 46.490 26.385 -43.967 1.00 44.62 317 LYS A CA 1
ATOM 2424 C C . LYS A 1 317 ? 46.915 27.407 -42.910 1.00 44.62 317 LYS A C 1
ATOM 2426 O O . LYS A 1 317 ? 46.658 28.598 -43.079 1.00 44.62 317 LYS A O 1
ATOM 2431 N N . GLN A 1 318 ? 47.577 26.951 -41.852 1.00 38.16 318 GLN A N 1
ATOM 2432 C CA . GLN A 1 318 ? 48.282 27.834 -40.935 1.00 38.16 318 GLN A CA 1
ATOM 2433 C C . GLN A 1 318 ? 49.740 27.932 -41.390 1.00 38.16 318 GLN A C 1
ATOM 2435 O O . GLN A 1 318 ? 50.497 26.976 -41.303 1.00 38.16 318 GLN A O 1
ATOM 2440 N N . ASN A 1 319 ? 50.043 29.109 -41.939 1.00 45.50 319 ASN A N 1
ATOM 2441 C CA . ASN A 1 319 ? 51.315 29.825 -42.010 1.00 45.50 319 ASN A CA 1
ATOM 2442 C C . ASN A 1 319 ? 52.609 29.078 -42.366 1.00 45.50 319 ASN A C 1
ATOM 2444 O O . ASN A 1 319 ? 53.143 28.281 -41.607 1.00 45.50 319 ASN A O 1
ATOM 2448 N N . GLY A 1 320 ? 53.224 29.542 -43.450 1.00 31.91 320 GLY A N 1
ATOM 2449 C CA . GLY A 1 320 ? 54.651 29.397 -43.692 1.00 31.91 320 GLY A CA 1
ATOM 2450 C C . GLY A 1 320 ? 55.024 30.138 -44.962 1.00 31.91 320 GLY A C 1
ATOM 2451 O O . GLY A 1 320 ? 54.570 29.767 -46.041 1.00 31.91 320 GLY A O 1
ATOM 2452 N N . GLY A 1 321 ? 55.786 31.218 -44.816 1.00 39.84 321 GLY A N 1
ATOM 2453 C CA . GLY A 1 321 ? 56.410 31.897 -45.937 1.00 39.84 321 GLY A CA 1
ATOM 2454 C C . GLY A 1 321 ? 57.263 30.947 -46.779 1.00 39.84 321 GLY A C 1
ATOM 2455 O O . GLY A 1 321 ? 57.795 29.951 -46.298 1.00 39.84 321 GLY A O 1
ATOM 2456 N N . ASP A 1 322 ? 57.364 31.354 -48.035 1.00 40.53 322 ASP A N 1
ATOM 2457 C CA . ASP A 1 322 ? 58.300 30.959 -49.073 1.00 40.53 322 ASP A CA 1
ATOM 2458 C C . ASP A 1 322 ? 58.227 29.554 -49.691 1.00 40.53 322 ASP A C 1
ATOM 2460 O O . ASP A 1 322 ? 58.757 28.553 -49.223 1.00 40.53 322 ASP A O 1
ATOM 2464 N N . SER A 1 323 ? 57.710 29.625 -50.924 1.00 42.66 323 SER A N 1
ATOM 2465 C CA . SER A 1 323 ? 58.259 28.993 -52.122 1.00 42.66 323 SER A CA 1
ATOM 2466 C C . SER A 1 323 ? 57.970 27.514 -52.315 1.00 42.66 323 SER A C 1
ATOM 2468 O O . SER A 1 323 ? 58.840 26.687 -52.115 1.00 42.66 323 SER A O 1
ATOM 2470 N N . PHE A 1 324 ? 56.803 27.219 -52.898 1.00 34.12 324 PHE A N 1
ATOM 2471 C CA . PHE A 1 324 ? 56.745 26.415 -54.126 1.00 34.12 324 PHE A CA 1
ATOM 2472 C C . PHE A 1 324 ? 55.521 26.817 -54.972 1.00 34.12 324 PHE A C 1
ATOM 2474 O O . PHE A 1 324 ? 54.372 26.584 -54.607 1.00 34.12 324 PHE A O 1
ATOM 2481 N N . SER A 1 325 ? 55.827 27.491 -56.084 1.00 33.66 325 SER A N 1
ATOM 2482 C CA . SER A 1 325 ? 55.040 27.742 -57.299 1.00 33.66 325 SER A CA 1
ATOM 2483 C C . SER A 1 325 ? 53.511 27.749 -57.190 1.00 33.66 325 SER A C 1
ATOM 2485 O O . SER A 1 325 ? 52.825 26.758 -57.429 1.00 33.66 325 SER A O 1
ATOM 2487 N N . SER A 1 326 ? 52.987 28.954 -56.964 1.00 34.69 326 SER A N 1
ATOM 2488 C CA . SER A 1 326 ? 51.615 29.356 -57.275 1.00 34.69 326 SER A CA 1
ATOM 2489 C C . SER A 1 326 ? 51.346 29.251 -58.786 1.00 34.69 326 SER A C 1
ATOM 2491 O O . SER A 1 326 ? 51.636 30.179 -59.540 1.00 34.69 326 SER A O 1
ATOM 2493 N N . ALA A 1 327 ? 50.736 28.149 -59.217 1.00 34.88 327 ALA A N 1
ATOM 2494 C CA . ALA A 1 327 ? 49.861 28.134 -60.385 1.00 34.88 327 ALA A CA 1
ATOM 2495 C C . ALA A 1 327 ? 48.415 28.080 -59.873 1.00 34.88 327 ALA A C 1
ATOM 2497 O O . ALA A 1 327 ? 47.831 27.016 -59.685 1.00 34.88 327 ALA A O 1
ATOM 2498 N N . THR A 1 328 ? 47.857 29.245 -59.566 1.00 35.69 328 THR A N 1
ATOM 2499 C CA . THR A 1 328 ? 46.419 29.425 -59.371 1.00 35.69 328 THR A CA 1
ATOM 2500 C C . THR A 1 328 ? 45.696 29.181 -60.698 1.00 35.69 328 THR A C 1
ATOM 2502 O O . THR A 1 328 ? 46.026 29.843 -61.683 1.00 35.69 328 THR A O 1
ATOM 2505 N N . PRO A 1 329 ? 44.656 28.331 -60.770 1.00 34.28 329 PRO A N 1
ATOM 2506 C CA . PRO A 1 329 ? 43.574 28.604 -61.689 1.00 34.28 329 PRO A CA 1
ATOM 2507 C C . PRO A 1 329 ? 42.666 29.635 -61.018 1.00 34.28 329 PRO A C 1
ATOM 2509 O O . PRO A 1 329 ? 42.068 29.399 -59.967 1.00 34.28 329 PRO A O 1
ATOM 2512 N N . THR A 1 330 ? 42.603 30.813 -61.622 1.00 44.44 330 THR A N 1
ATOM 2513 C CA . THR A 1 330 ? 41.644 31.864 -61.296 1.00 44.44 330 THR A CA 1
ATOM 2514 C C . THR A 1 330 ? 40.248 31.357 -61.650 1.00 44.44 330 THR A C 1
ATOM 2516 O O . THR A 1 330 ? 39.826 31.439 -62.800 1.00 44.44 330 THR A O 1
ATOM 2519 N N . VAL A 1 331 ? 39.529 30.800 -60.678 1.00 38.00 331 VAL A N 1
ATOM 2520 C CA . VAL A 1 331 ? 38.096 30.524 -60.810 1.00 38.00 331 VAL A CA 1
ATOM 2521 C C . VAL A 1 331 ? 37.376 31.486 -59.879 1.00 38.00 331 VAL A C 1
ATOM 2523 O O . VAL A 1 331 ? 37.553 31.453 -58.665 1.00 38.00 331 VAL A O 1
ATOM 2526 N N . SER A 1 332 ? 36.605 32.401 -60.459 1.00 35.84 332 SER A N 1
ATOM 2527 C CA . SER A 1 332 ? 35.672 33.259 -59.735 1.00 35.84 332 SER A CA 1
ATOM 2528 C C . SER A 1 332 ? 34.569 32.383 -59.142 1.00 35.84 332 SER A C 1
ATOM 2530 O O . SER A 1 332 ? 33.721 31.873 -59.873 1.00 35.84 332 SER A O 1
ATOM 2532 N N . TYR A 1 333 ? 34.596 32.177 -57.829 1.00 40.28 333 TYR A N 1
ATOM 2533 C CA . TYR A 1 333 ? 33.617 31.354 -57.129 1.00 40.28 333 TYR A CA 1
ATOM 2534 C C . TYR A 1 333 ? 32.291 32.107 -56.962 1.00 40.28 333 TYR A C 1
ATOM 2536 O O . TYR A 1 333 ? 32.202 33.073 -56.207 1.00 40.28 333 TYR A O 1
ATOM 2544 N N . THR A 1 334 ? 31.240 31.649 -57.640 1.00 33.16 334 THR A N 1
ATOM 2545 C CA . THR A 1 334 ? 29.854 31.953 -57.260 1.00 33.16 334 THR A CA 1
ATOM 2546 C C . THR A 1 334 ? 29.410 30.990 -56.146 1.00 33.16 334 THR A C 1
ATOM 2548 O O . THR A 1 334 ? 29.639 29.790 -56.300 1.00 33.16 334 THR A O 1
ATOM 2551 N N . PRO A 1 335 ? 28.735 31.443 -55.068 1.00 39.53 335 PRO A N 1
ATOM 2552 C CA . PRO A 1 335 ? 28.379 30.623 -53.892 1.00 39.53 335 PRO A CA 1
ATOM 2553 C C . PRO A 1 335 ? 27.489 29.384 -54.131 1.00 39.53 335 PRO A C 1
ATOM 2555 O O . PRO A 1 335 ? 27.140 28.699 -53.178 1.00 39.53 335 PRO A O 1
ATOM 2558 N N . ALA A 1 336 ? 27.085 29.095 -55.370 1.00 34.31 336 ALA A N 1
ATOM 2559 C CA . ALA A 1 336 ? 26.042 28.121 -55.697 1.00 34.31 336 ALA A CA 1
ATOM 2560 C C . ALA A 1 336 ? 26.548 26.748 -56.196 1.00 34.31 336 ALA A C 1
ATOM 2562 O O . ALA A 1 336 ? 25.731 25.928 -56.603 1.00 34.31 336 ALA A O 1
ATOM 2563 N N . GLN A 1 337 ? 27.859 26.477 -56.221 1.00 39.03 337 GLN A N 1
ATOM 2564 C CA . GLN A 1 337 ? 28.401 25.276 -56.888 1.00 39.03 337 GLN A CA 1
ATOM 2565 C C . GLN A 1 337 ? 29.539 24.587 -56.125 1.00 39.03 337 GLN A C 1
ATOM 2567 O O . GLN A 1 337 ? 30.618 24.362 -56.667 1.00 39.03 337 GLN A O 1
ATOM 2572 N N . ILE A 1 338 ? 29.303 24.197 -54.875 1.00 43.06 338 ILE A N 1
ATOM 2573 C CA . ILE A 1 338 ? 30.116 23.146 -54.256 1.00 43.06 338 ILE A CA 1
ATOM 2574 C C . ILE A 1 338 ? 29.143 22.082 -53.767 1.00 43.06 338 ILE A C 1
ATOM 2576 O O . ILE A 1 338 ? 28.457 22.269 -52.765 1.00 43.06 338 ILE A O 1
ATOM 2580 N N . ALA A 1 339 ? 29.043 20.982 -54.519 1.00 41.78 339 ALA A N 1
ATOM 2581 C CA . ALA A 1 339 ? 28.428 19.773 -53.993 1.00 41.78 339 ALA A CA 1
ATOM 2582 C C . ALA A 1 339 ? 29.216 19.372 -52.732 1.00 41.78 339 ALA A C 1
ATOM 2584 O O . ALA A 1 339 ? 30.451 19.437 -52.768 1.00 41.78 339 ALA A O 1
ATOM 2585 N N . PRO A 1 340 ? 28.547 19.010 -51.623 1.00 50.06 340 PRO A N 1
ATOM 2586 C CA . PRO A 1 340 ? 29.244 18.560 -50.428 1.00 50.06 340 PRO A CA 1
ATOM 2587 C C . PRO A 1 340 ? 30.244 17.469 -50.817 1.00 50.06 340 PRO A C 1
ATOM 2589 O O . PRO A 1 340 ? 29.931 16.610 -51.646 1.00 50.06 340 PRO A O 1
ATOM 2592 N N . SER A 1 341 ? 31.463 17.532 -50.272 1.00 54.31 341 SER A N 1
ATOM 2593 C CA . SER A 1 341 ? 32.473 16.505 -50.537 1.00 54.31 341 SER A CA 1
ATOM 2594 C C . SER A 1 341 ? 31.881 15.129 -50.217 1.00 54.31 341 SER A C 1
ATOM 2596 O O . SER A 1 341 ? 31.008 15.013 -49.360 1.00 54.31 341 SER A O 1
ATOM 2598 N N . GLU A 1 342 ? 32.333 14.075 -50.891 1.00 53.38 342 GLU A N 1
ATOM 2599 C CA . GLU A 1 342 ? 31.760 12.727 -50.754 1.00 53.38 342 GLU A CA 1
ATOM 2600 C C . GLU A 1 342 ? 31.675 12.233 -49.297 1.00 53.38 342 GLU A C 1
ATOM 2602 O O . GLU A 1 342 ? 30.772 11.488 -48.942 1.00 53.38 342 GLU A O 1
ATOM 2607 N N . LEU A 1 343 ? 32.552 12.749 -48.438 1.00 47.94 343 LEU A N 1
ATOM 2608 C CA . LEU A 1 343 ? 32.597 12.493 -47.000 1.00 47.94 343 LEU A CA 1
ATOM 2609 C C . LEU A 1 343 ? 31.620 13.365 -46.176 1.00 47.94 343 LEU A C 1
ATOM 2611 O O . LEU A 1 343 ? 31.095 12.909 -45.169 1.00 47.94 343 LEU A O 1
ATOM 2615 N N . VAL A 1 344 ? 31.322 14.602 -46.604 1.00 50.97 344 VAL A N 1
ATOM 2616 C CA . VAL A 1 344 ? 30.197 15.408 -46.068 1.00 50.97 344 VAL A CA 1
ATOM 2617 C C . VAL A 1 344 ? 28.868 14.786 -46.484 1.00 50.97 344 VAL A C 1
ATOM 2619 O O . VAL A 1 344 ? 27.935 14.734 -45.688 1.00 50.97 344 VAL A O 1
ATOM 2622 N N . ARG A 1 345 ? 28.794 14.268 -47.714 1.00 60.22 345 ARG A N 1
ATOM 2623 C CA . ARG A 1 345 ? 27.658 13.488 -48.200 1.00 60.22 345 ARG A CA 1
ATOM 2624 C C . ARG A 1 345 ? 27.503 12.194 -47.395 1.00 60.22 345 ARG A C 1
ATOM 2626 O O . ARG A 1 345 ? 26.403 11.937 -46.931 1.00 60.22 345 ARG A O 1
ATOM 2633 N N . SER A 1 346 ? 28.577 11.437 -47.151 1.00 51.31 346 SER A N 1
ATOM 2634 C CA . SER A 1 346 ? 28.520 10.198 -46.360 1.00 51.31 346 SER A CA 1
ATOM 2635 C C . SER A 1 346 ? 28.209 10.446 -44.883 1.00 51.31 346 SER A C 1
ATOM 2637 O O . SER A 1 346 ? 27.501 9.649 -44.282 1.00 51.31 346 SER A O 1
ATOM 2639 N N . LEU A 1 347 ? 28.683 11.552 -44.296 1.00 54.12 347 LEU A N 1
ATOM 2640 C CA . LEU A 1 347 ? 28.295 11.973 -42.946 1.00 54.12 347 LEU A CA 1
ATOM 2641 C C . LEU A 1 347 ? 26.817 12.381 -42.903 1.00 54.12 347 LEU A C 1
ATOM 2643 O O . LEU A 1 347 ? 26.105 11.976 -41.993 1.00 54.12 347 LEU A O 1
ATOM 2647 N N . GLY A 1 348 ? 26.342 13.144 -43.892 1.00 55.31 348 GLY A N 1
ATOM 2648 C CA . GLY A 1 348 ? 24.926 13.486 -44.028 1.00 55.31 348 GLY A CA 1
ATOM 2649 C C . GLY A 1 348 ? 24.045 12.245 -44.193 1.00 55.31 348 GLY A C 1
ATOM 2650 O O . GLY A 1 348 ? 23.016 12.135 -43.537 1.00 55.31 348 GLY A O 1
ATOM 2651 N N . GLU A 1 349 ? 24.478 11.274 -44.996 1.00 60.31 349 GLU A N 1
ATOM 2652 C CA . GLU A 1 349 ? 23.807 9.983 -45.177 1.00 60.31 349 GLU A CA 1
ATOM 2653 C C . GLU A 1 349 ? 23.837 9.132 -43.900 1.00 60.31 349 GLU A C 1
ATOM 2655 O O . GLU A 1 349 ? 22.810 8.565 -43.543 1.00 60.31 349 GLU A O 1
ATOM 2660 N N . ALA A 1 350 ? 24.953 9.103 -43.166 1.00 55.94 350 ALA A N 1
ATOM 2661 C CA . ALA A 1 350 ? 25.068 8.405 -41.883 1.00 55.94 350 ALA A CA 1
ATOM 2662 C C . ALA A 1 350 ? 24.194 9.050 -40.791 1.00 55.94 350 ALA A C 1
ATOM 2664 O O . ALA A 1 350 ? 23.532 8.350 -40.031 1.00 55.94 350 ALA A O 1
ATOM 2665 N N . ILE A 1 351 ? 24.117 10.384 -40.734 1.00 56.72 351 ILE A N 1
ATOM 2666 C CA . ILE A 1 351 ? 23.226 11.101 -39.808 1.00 56.72 351 ILE A CA 1
ATOM 2667 C C . ILE A 1 351 ? 21.757 10.796 -40.120 1.00 56.72 351 ILE A C 1
ATOM 2669 O O . ILE A 1 351 ? 20.974 10.617 -39.193 1.00 56.72 351 ILE A O 1
ATOM 2673 N N . VAL A 1 352 ? 21.386 10.687 -41.400 1.00 60.22 352 VAL A N 1
ATOM 2674 C CA . VAL A 1 352 ? 20.040 10.268 -41.834 1.00 60.22 352 VAL A CA 1
ATOM 2675 C C . VAL A 1 352 ? 19.806 8.766 -41.594 1.00 60.22 352 VAL A C 1
ATOM 2677 O O . VAL A 1 352 ? 18.673 8.351 -41.354 1.00 60.22 352 VAL A O 1
ATOM 2680 N N . GLU A 1 353 ? 20.862 7.946 -41.570 1.00 59.09 353 GLU A N 1
ATOM 2681 C CA . GLU A 1 353 ? 20.797 6.516 -41.240 1.00 59.09 353 GLU A CA 1
ATOM 2682 C C . GLU A 1 353 ? 20.420 6.274 -39.767 1.00 59.09 353 GLU A C 1
ATOM 2684 O O . GLU A 1 353 ? 19.816 5.249 -39.468 1.00 59.09 353 GLU A O 1
ATOM 2689 N N . ILE A 1 354 ? 20.694 7.213 -38.848 1.00 57.69 354 ILE A N 1
ATOM 2690 C CA . ILE A 1 354 ? 20.307 7.090 -37.430 1.00 57.69 354 ILE A CA 1
ATOM 2691 C C . ILE A 1 354 ? 18.770 7.091 -37.269 1.00 57.69 354 ILE A C 1
ATOM 2693 O O . ILE A 1 354 ? 18.249 6.096 -36.760 1.00 57.69 354 ILE A O 1
ATOM 2697 N N . PRO A 1 355 ? 18.009 8.110 -37.733 1.00 57.16 355 PRO A N 1
ATOM 2698 C CA . PRO A 1 355 ? 16.548 8.055 -37.770 1.00 57.16 355 PRO A CA 1
ATOM 2699 C C . PRO A 1 355 ? 16.013 6.836 -38.521 1.00 57.16 355 PRO A C 1
ATOM 2701 O O . PRO A 1 355 ? 15.080 6.206 -38.042 1.00 57.16 355 PRO A O 1
ATOM 2704 N N . LEU A 1 356 ? 16.627 6.447 -39.646 1.00 57.97 356 LEU A N 1
ATOM 2705 C CA . LEU A 1 356 ? 16.191 5.286 -40.432 1.00 57.97 356 LEU A CA 1
ATOM 2706 C C . LEU A 1 356 ? 16.434 3.949 -39.723 1.00 57.97 356 LEU A C 1
ATOM 2708 O O . LEU A 1 356 ? 15.621 3.045 -39.856 1.00 57.97 356 LEU A O 1
ATOM 2712 N N . ALA A 1 357 ? 17.520 3.797 -38.965 1.00 58.31 357 ALA A N 1
ATOM 2713 C CA . ALA A 1 357 ? 17.779 2.609 -38.155 1.00 58.31 357 ALA A CA 1
ATOM 2714 C C . ALA A 1 357 ? 16.805 2.536 -36.973 1.00 58.31 357 ALA A C 1
ATOM 2716 O O . ALA A 1 357 ? 16.282 1.466 -36.668 1.00 58.31 357 ALA A O 1
ATOM 2717 N N . LEU A 1 358 ? 16.508 3.677 -36.347 1.00 60.28 358 LEU A N 1
ATOM 2718 C CA . LEU A 1 358 ? 15.510 3.788 -35.282 1.00 60.28 358 LEU A CA 1
ATOM 2719 C C . LEU A 1 358 ? 14.088 3.524 -35.818 1.00 60.28 358 LEU A C 1
ATOM 2721 O O . LEU A 1 358 ? 13.300 2.845 -35.162 1.00 60.28 358 LEU A O 1
ATOM 2725 N N . GLU A 1 359 ? 13.789 3.956 -37.045 1.00 59.22 359 GLU A N 1
ATOM 2726 C CA . GLU A 1 359 ? 12.522 3.712 -37.740 1.00 59.22 359 GLU A CA 1
ATOM 2727 C C . GLU A 1 359 ? 12.431 2.303 -38.356 1.00 59.22 359 GLU A C 1
ATOM 2729 O O . GLU A 1 359 ? 11.356 1.720 -38.415 1.00 59.22 359 GLU A O 1
ATOM 2734 N N . ALA A 1 360 ? 13.537 1.666 -38.733 1.00 57.84 360 ALA A N 1
ATOM 2735 C CA . ALA A 1 360 ? 13.551 0.256 -39.133 1.00 57.84 360 ALA A CA 1
ATOM 2736 C C . ALA A 1 360 ? 13.307 -0.671 -37.931 1.00 57.84 360 ALA A C 1
ATOM 2738 O O . ALA A 1 360 ? 12.651 -1.707 -38.059 1.00 57.84 360 ALA A O 1
ATOM 2739 N N . LEU A 1 361 ? 13.780 -0.270 -36.746 1.00 53.66 361 LEU A N 1
ATOM 2740 C CA . LEU A 1 361 ? 13.481 -0.929 -35.472 1.00 53.66 361 LEU A CA 1
ATOM 2741 C C . LEU A 1 361 ? 12.028 -0.708 -35.009 1.00 53.66 361 LEU A C 1
ATOM 2743 O O . LEU A 1 361 ? 11.591 -1.397 -34.088 1.00 53.66 361 LEU A O 1
ATOM 2747 N N . ARG A 1 362 ? 11.275 0.190 -35.668 1.00 53.56 362 ARG A N 1
ATOM 2748 C CA . ARG A 1 362 ? 9.830 0.407 -35.474 1.00 53.56 362 ARG A CA 1
ATOM 2749 C C . ARG A 1 362 ? 9.017 -0.825 -35.873 1.00 53.56 362 ARG A C 1
ATOM 2751 O O . ARG A 1 362 ? 8.159 -1.225 -35.101 1.00 53.56 362 ARG A O 1
ATOM 2758 N N . GLY A 1 363 ? 9.331 -1.432 -37.029 1.00 44.53 363 GLY A N 1
ATOM 2759 C CA . GLY A 1 363 ? 8.711 -2.649 -37.585 1.00 44.53 363 GLY A CA 1
ATOM 2760 C C . GLY A 1 363 ? 7.184 -2.594 -37.817 1.00 44.53 363 GLY A C 1
ATOM 2761 O O . GLY A 1 363 ? 6.424 -2.146 -36.970 1.00 44.53 363 GLY A O 1
ATOM 2762 N N . ASN A 1 364 ? 6.693 -3.129 -38.944 1.00 45.62 364 ASN A N 1
ATOM 2763 C CA . ASN A 1 364 ? 5.253 -3.310 -39.237 1.00 45.62 364 ASN A CA 1
ATOM 2764 C C . ASN A 1 364 ? 4.604 -4.411 -38.358 1.00 45.62 364 ASN A C 1
ATOM 2766 O O . ASN A 1 364 ? 4.181 -5.454 -38.860 1.00 45.62 364 ASN A O 1
ATOM 2770 N N . GLY A 1 365 ? 4.578 -4.228 -37.039 1.00 41.38 365 GLY A N 1
ATOM 2771 C CA . GLY A 1 365 ? 4.015 -5.183 -36.087 1.00 41.38 365 GLY A CA 1
ATOM 2772 C C . GLY A 1 365 ? 2.510 -5.004 -35.912 1.00 41.38 365 GLY A C 1
ATOM 2773 O O . GLY A 1 365 ? 2.079 -4.210 -35.083 1.00 41.38 365 GLY A O 1
ATOM 2774 N N . ASP A 1 366 ? 1.724 -5.775 -36.657 1.00 38.78 366 ASP A N 1
ATOM 2775 C CA . ASP A 1 366 ? 0.253 -5.826 -36.622 1.00 38.78 366 ASP A CA 1
ATOM 2776 C C . ASP A 1 366 ? -0.306 -6.513 -35.347 1.00 38.78 366 ASP A C 1
ATOM 2778 O O . ASP A 1 366 ? -1.172 -7.383 -35.407 1.00 38.78 366 ASP A O 1
ATOM 2782 N N . GLY A 1 367 ? 0.211 -6.186 -34.157 1.00 36.91 367 GLY A N 1
ATOM 2783 C CA . GLY A 1 367 ? -0.330 -6.737 -32.910 1.00 36.91 367 GLY A CA 1
ATOM 2784 C C . GLY A 1 367 ? 0.347 -6.237 -31.640 1.00 36.91 367 GLY A C 1
ATOM 2785 O O . GLY A 1 367 ? 1.545 -6.448 -31.478 1.00 36.91 367 GLY A O 1
ATOM 2786 N N . ASP A 1 368 ? -0.439 -5.601 -30.758 1.00 40.94 368 ASP A N 1
ATOM 2787 C CA . ASP A 1 368 ? -0.324 -5.380 -29.294 1.00 40.94 368 ASP A CA 1
ATOM 2788 C C . ASP A 1 368 ? 1.057 -5.116 -28.647 1.00 40.94 368 ASP A C 1
ATOM 2790 O O . ASP A 1 368 ? 1.204 -5.116 -27.424 1.00 40.94 368 ASP A O 1
ATOM 2794 N N . CYS A 1 369 ? 2.097 -4.874 -29.438 1.00 41.56 369 CYS A N 1
ATOM 2795 C CA . CYS A 1 369 ? 3.483 -4.723 -29.005 1.00 41.56 369 CYS A CA 1
ATOM 2796 C C . CYS A 1 369 ? 4.097 -3.402 -29.479 1.00 41.56 369 CYS A C 1
ATOM 2798 O O . CYS A 1 369 ? 5.316 -3.265 -29.413 1.00 41.56 369 CYS A O 1
ATOM 2800 N N . HIS A 1 370 ? 3.289 -2.438 -29.936 1.00 48.88 370 HIS A N 1
ATOM 2801 C CA . HIS A 1 370 ? 3.774 -1.092 -30.231 1.00 48.88 370 HIS A CA 1
ATOM 2802 C C . HIS A 1 370 ? 4.086 -0.381 -28.907 1.00 48.88 370 HIS A C 1
ATOM 2804 O O . HIS A 1 370 ? 3.174 -0.130 -28.113 1.00 48.88 370 HIS A O 1
ATOM 2810 N N . PRO A 1 371 ? 5.350 -0.042 -28.610 1.00 48.38 371 PRO A N 1
ATOM 2811 C CA . PRO A 1 371 ? 5.663 0.683 -27.392 1.00 48.38 371 PRO A CA 1
ATOM 2812 C C . PRO A 1 371 ? 5.257 2.144 -27.619 1.00 48.38 371 PRO A C 1
ATOM 2814 O O . PRO A 1 371 ? 5.925 2.875 -28.350 1.00 48.38 371 PRO A O 1
ATOM 2817 N N . ASN A 1 372 ? 4.116 2.553 -27.062 1.00 44.62 372 ASN A N 1
ATOM 2818 C CA . ASN A 1 372 ? 3.677 3.951 -27.074 1.00 44.62 372 ASN A CA 1
ATOM 2819 C C . ASN A 1 372 ? 4.774 4.846 -26.469 1.00 44.62 372 ASN A C 1
ATOM 2821 O O . ASN A 1 372 ? 5.315 4.514 -25.413 1.00 44.62 372 ASN A O 1
ATOM 2825 N N . GLY A 1 373 ? 5.083 5.974 -27.116 1.00 47.84 373 GLY A N 1
ATOM 2826 C CA . GLY A 1 373 ? 6.085 6.939 -26.639 1.00 47.84 373 GLY A CA 1
ATOM 2827 C C . GLY A 1 373 ? 7.520 6.688 -27.113 1.00 47.84 373 GLY A C 1
ATOM 2828 O O . GLY A 1 373 ? 8.428 7.368 -26.650 1.00 47.84 373 GLY A O 1
ATOM 2829 N N . ILE A 1 374 ? 7.757 5.741 -28.034 1.00 50.94 374 ILE A N 1
ATOM 2830 C CA . ILE A 1 374 ? 9.037 5.688 -28.764 1.00 50.94 374 ILE A CA 1
ATOM 2831 C C . ILE A 1 374 ? 9.226 6.953 -29.606 1.00 50.94 374 ILE A C 1
ATOM 2833 O O . ILE A 1 374 ? 10.343 7.427 -29.701 1.00 50.94 374 ILE A O 1
ATOM 2837 N N . GLU A 1 375 ? 8.162 7.525 -30.165 1.00 52.69 375 GLU A N 1
ATOM 2838 C CA . GLU A 1 375 ? 8.216 8.744 -30.988 1.00 52.69 375 GLU A CA 1
ATOM 2839 C C . GLU A 1 375 ? 8.753 9.941 -30.188 1.00 52.69 375 GLU A C 1
ATOM 2841 O O . GLU A 1 375 ? 9.792 10.488 -30.549 1.00 52.69 375 GLU A O 1
ATOM 2846 N N . ASP A 1 376 ? 8.140 10.239 -29.037 1.00 53.38 376 ASP A N 1
ATOM 2847 C CA . ASP A 1 376 ? 8.586 11.305 -28.126 1.00 53.38 376 ASP A CA 1
ATOM 2848 C C . ASP A 1 376 ? 10.012 11.060 -27.606 1.00 53.38 376 ASP A C 1
ATOM 2850 O O . ASP A 1 376 ? 10.816 11.979 -27.473 1.00 53.38 376 ASP A O 1
ATOM 2854 N N . LEU A 1 377 ? 10.348 9.796 -27.330 1.00 52.88 377 LEU A N 1
ATOM 2855 C CA . LEU A 1 377 ? 11.660 9.408 -26.821 1.00 52.88 377 LEU A CA 1
ATOM 2856 C C . LEU A 1 377 ? 12.745 9.490 -27.900 1.00 52.88 377 LEU A C 1
ATOM 2858 O O . LEU A 1 377 ? 13.876 9.848 -27.601 1.00 52.88 377 LEU A O 1
ATOM 2862 N N . LEU A 1 378 ? 12.430 9.157 -29.149 1.00 53.66 378 LEU A N 1
ATOM 2863 C CA . LEU A 1 378 ? 13.349 9.324 -30.267 1.00 53.66 378 LEU A CA 1
ATOM 2864 C C . LEU A 1 378 ? 13.544 10.805 -30.581 1.00 53.66 378 LEU A C 1
ATOM 2866 O O . LEU A 1 378 ? 14.667 11.188 -30.865 1.00 53.66 378 LEU A O 1
ATOM 2870 N N . GLU A 1 379 ? 12.511 11.638 -30.483 1.00 57.53 379 GLU A N 1
ATOM 2871 C CA . GLU A 1 379 ? 12.626 13.082 -30.706 1.00 57.53 379 GLU A CA 1
ATOM 2872 C C . GLU A 1 379 ? 13.453 13.773 -29.607 1.00 57.53 379 GLU A C 1
ATOM 2874 O O . GLU A 1 379 ? 14.399 14.501 -29.911 1.00 57.53 379 GLU A O 1
ATOM 2879 N N . GLU A 1 380 ? 13.175 13.472 -28.334 1.00 55.84 380 GLU A N 1
ATOM 2880 C CA . GLU A 1 380 ? 13.919 14.002 -27.182 1.00 55.84 380 GLU A CA 1
ATOM 2881 C C . GLU A 1 380 ? 15.380 13.535 -27.195 1.00 55.84 380 GLU A C 1
ATOM 2883 O O . GLU A 1 380 ? 16.313 14.319 -27.026 1.00 55.84 380 GLU A O 1
ATOM 2888 N N . VAL A 1 381 ? 15.597 12.238 -27.417 1.00 52.75 381 VAL A N 1
ATOM 2889 C CA . VAL A 1 381 ? 16.912 11.632 -27.235 1.00 52.75 381 VAL A CA 1
ATOM 2890 C C . VAL A 1 381 ? 17.778 11.756 -28.498 1.00 52.75 381 VAL A C 1
ATOM 2892 O O . VAL A 1 381 ? 18.997 11.891 -28.384 1.00 52.75 381 VAL A O 1
ATOM 2895 N N . ALA A 1 382 ? 17.191 11.788 -29.703 1.00 51.88 382 ALA A N 1
ATOM 2896 C CA . ALA A 1 382 ? 17.950 12.086 -30.918 1.00 51.88 382 ALA A CA 1
ATOM 2897 C C . ALA A 1 382 ? 18.461 13.529 -30.934 1.00 51.88 382 ALA A C 1
ATOM 2899 O O . ALA A 1 382 ? 19.554 13.739 -31.449 1.00 51.88 382 ALA A O 1
ATOM 2900 N N . GLY A 1 383 ? 17.740 14.496 -30.349 1.00 52.56 383 GLY A N 1
ATOM 2901 C CA . GLY A 1 383 ? 18.216 15.877 -30.207 1.00 52.56 383 GLY A CA 1
ATOM 2902 C C . GLY A 1 383 ? 19.547 15.947 -29.454 1.00 52.56 383 GLY A C 1
ATOM 2903 O O . GLY A 1 383 ? 20.564 16.346 -30.024 1.00 52.56 383 GLY A O 1
ATOM 2904 N N . ASP A 1 384 ? 19.566 15.437 -28.222 1.00 53.62 384 ASP A N 1
ATOM 2905 C CA . ASP A 1 384 ? 20.766 15.401 -27.377 1.00 53.62 384 ASP A CA 1
ATOM 2906 C C . ASP A 1 384 ? 21.894 14.558 -27.994 1.00 53.62 384 ASP A C 1
ATOM 2908 O O . ASP A 1 384 ? 23.070 14.905 -27.903 1.00 53.62 384 ASP A O 1
ATOM 2912 N N . TRP A 1 385 ? 21.569 13.442 -28.653 1.00 55.16 385 TRP A N 1
ATOM 2913 C CA . TRP A 1 385 ? 22.568 12.570 -29.279 1.00 55.16 385 TRP A CA 1
ATOM 2914 C C . TRP A 1 385 ? 23.170 13.137 -30.563 1.00 55.16 385 TRP A C 1
ATOM 2916 O O . TRP A 1 385 ? 24.357 12.918 -30.828 1.00 55.16 385 TRP A O 1
ATOM 2926 N N . LEU A 1 386 ? 22.379 13.851 -31.364 1.00 52.28 386 LEU A N 1
ATOM 2927 C CA . LEU A 1 386 ? 22.862 14.584 -32.530 1.00 52.28 386 LEU A CA 1
ATOM 2928 C C . LEU A 1 386 ? 23.731 15.757 -32.083 1.00 52.28 386 LEU A C 1
ATOM 2930 O O . LEU A 1 386 ? 24.793 15.969 -32.670 1.00 52.28 386 LEU A O 1
ATOM 2934 N N . GLU A 1 387 ? 23.348 16.461 -31.016 1.00 53.91 387 GLU A N 1
ATOM 2935 C CA . GLU A 1 387 ? 24.173 17.504 -30.412 1.00 53.91 387 GLU A CA 1
ATOM 2936 C C . GLU A 1 387 ? 25.491 16.953 -29.865 1.00 53.91 387 GLU A C 1
ATOM 2938 O O . GLU A 1 387 ? 26.534 17.500 -30.214 1.00 53.91 387 GLU A O 1
ATOM 2943 N N . ASP A 1 388 ? 25.478 15.842 -29.125 1.00 48.69 388 ASP A N 1
ATOM 2944 C CA . ASP A 1 388 ? 26.668 15.142 -28.616 1.00 48.69 388 ASP A CA 1
ATOM 2945 C C . ASP A 1 388 ? 27.590 14.656 -29.743 1.00 48.69 388 ASP A C 1
ATOM 2947 O O . ASP A 1 388 ? 28.812 14.779 -29.657 1.00 48.69 388 ASP A O 1
ATOM 2951 N N . SER A 1 389 ? 27.025 14.102 -30.818 1.00 46.38 389 SER A N 1
ATOM 2952 C CA . SER A 1 389 ? 27.794 13.620 -31.976 1.00 46.38 389 SER A CA 1
ATOM 2953 C C . SER A 1 389 ? 28.401 14.794 -32.750 1.00 46.38 389 SER A C 1
ATOM 2955 O O . SER A 1 389 ? 29.570 14.762 -33.149 1.00 46.38 389 SER A O 1
ATOM 2957 N N . CYS A 1 390 ? 27.650 15.891 -32.883 1.00 47.72 390 CYS A N 1
ATOM 2958 C CA . CYS A 1 390 ? 28.143 17.150 -33.433 1.00 47.72 390 CYS A CA 1
ATOM 2959 C C . CYS A 1 390 ? 29.141 17.844 -32.490 1.00 47.72 390 CYS A C 1
ATOM 2961 O O . CYS A 1 390 ? 29.999 18.584 -32.953 1.00 47.72 390 CYS A O 1
ATOM 2963 N N . ALA A 1 391 ? 29.036 17.672 -31.174 1.00 49.06 391 ALA A N 1
ATOM 2964 C CA . ALA A 1 391 ? 29.921 18.265 -30.174 1.00 49.06 391 ALA A CA 1
ATOM 2965 C C . ALA A 1 391 ? 31.208 17.457 -29.997 1.00 49.06 391 ALA A C 1
ATOM 2967 O O . ALA A 1 391 ? 32.250 18.055 -29.779 1.00 49.06 391 ALA A O 1
ATOM 2968 N N . SER A 1 392 ? 31.181 16.133 -30.148 1.00 46.31 392 SER A N 1
ATOM 2969 C CA . SER A 1 392 ? 32.377 15.282 -30.144 1.00 46.31 392 SER A CA 1
ATOM 2970 C C . SER A 1 392 ? 33.226 15.511 -31.400 1.00 46.31 392 SER A C 1
ATOM 2972 O O . SER A 1 392 ? 34.435 15.722 -31.289 1.00 46.31 392 SER A O 1
ATOM 2974 N N . SER A 1 393 ? 32.583 15.610 -32.569 1.00 45.84 393 SER A N 1
ATOM 2975 C CA . SER A 1 393 ? 33.239 16.006 -33.826 1.00 45.84 393 SER A CA 1
ATOM 2976 C C . SER A 1 393 ? 33.727 17.463 -33.797 1.00 45.84 393 SER A C 1
ATOM 2978 O O . SER A 1 393 ? 34.840 17.751 -34.230 1.00 45.84 393 SER A O 1
ATOM 2980 N N . ARG A 1 394 ? 32.964 18.403 -33.211 1.00 43.62 394 ARG A N 1
ATOM 2981 C CA . ARG A 1 394 ? 33.432 19.789 -32.979 1.00 43.62 394 ARG A CA 1
ATOM 2982 C C . ARG A 1 394 ? 34.515 19.892 -31.898 1.00 43.62 394 ARG A C 1
ATOM 2984 O O . ARG A 1 394 ? 35.395 20.737 -32.010 1.00 43.62 394 ARG A O 1
ATOM 2991 N N . GLY A 1 395 ? 34.466 19.056 -30.868 1.00 35.28 395 GLY A N 1
ATOM 2992 C CA . GLY A 1 395 ? 35.373 19.048 -29.721 1.00 35.28 395 GLY A CA 1
ATOM 2993 C C . GLY A 1 395 ? 36.774 18.608 -30.116 1.00 35.28 395 GLY A C 1
ATOM 2994 O O . GLY A 1 395 ? 37.730 19.298 -29.778 1.00 35.28 395 GLY A O 1
ATOM 2995 N N . ARG A 1 396 ? 36.893 17.565 -30.949 1.00 39.00 396 ARG A N 1
ATOM 2996 C CA . ARG A 1 396 ? 38.168 17.203 -31.587 1.00 39.00 396 ARG A CA 1
ATOM 2997 C C . ARG A 1 396 ? 38.688 18.301 -32.514 1.00 39.00 396 ARG A C 1
ATOM 2999 O O . ARG A 1 396 ? 39.874 18.606 -32.485 1.00 39.00 396 ARG A O 1
ATOM 3006 N N . VAL A 1 397 ? 37.813 18.981 -33.260 1.00 37.00 397 VAL A N 1
ATOM 3007 C CA . VAL A 1 397 ? 38.195 20.132 -34.104 1.00 37.00 397 VAL A CA 1
ATOM 3008 C C . VAL A 1 397 ? 38.707 21.322 -33.273 1.00 37.00 397 VAL A C 1
ATOM 3010 O O . VAL A 1 397 ? 39.658 21.993 -33.679 1.00 37.00 397 VAL A O 1
ATOM 3013 N N . ILE A 1 398 ? 38.113 21.591 -32.107 1.00 34.56 398 ILE A N 1
ATOM 3014 C CA . ILE A 1 398 ? 38.548 22.654 -31.188 1.00 34.56 398 ILE A CA 1
ATOM 3015 C C . ILE A 1 398 ? 39.845 22.264 -30.468 1.00 34.56 398 ILE A C 1
ATOM 3017 O O . ILE A 1 398 ? 40.719 23.111 -30.318 1.00 34.56 398 ILE A O 1
ATOM 3021 N N . GLU A 1 399 ? 40.013 21.003 -30.075 1.00 31.61 399 GLU A N 1
ATOM 3022 C CA . GLU A 1 399 ? 41.225 20.493 -29.423 1.00 31.61 399 GLU A CA 1
ATOM 3023 C C . GLU A 1 399 ? 42.427 20.480 -30.384 1.00 31.61 399 GLU A C 1
ATOM 3025 O O . GLU A 1 399 ? 43.516 20.917 -30.005 1.00 31.61 399 GLU A O 1
ATOM 3030 N N . ILE A 1 400 ? 42.211 20.124 -31.660 1.00 37.09 400 ILE A N 1
ATOM 3031 C CA . ILE A 1 400 ? 43.193 20.280 -32.748 1.00 37.09 400 ILE A CA 1
ATOM 3032 C C . ILE A 1 400 ? 43.549 21.760 -32.956 1.00 37.09 400 ILE A C 1
ATOM 3034 O O . ILE A 1 400 ? 44.722 22.071 -33.152 1.00 37.09 400 ILE A O 1
ATOM 3038 N N . ARG A 1 401 ? 42.578 22.687 -32.866 1.00 33.16 401 ARG A N 1
ATOM 3039 C CA . ARG A 1 401 ? 42.821 24.142 -32.977 1.00 33.16 401 ARG A CA 1
ATOM 3040 C C . ARG A 1 401 ? 43.498 24.761 -31.751 1.00 33.16 401 ARG A C 1
ATOM 3042 O O . ARG A 1 401 ? 44.266 25.702 -31.913 1.00 33.16 401 ARG A O 1
ATOM 3049 N N . LEU A 1 402 ? 43.225 24.282 -30.539 1.00 28.22 402 LEU A N 1
ATOM 3050 C CA . LEU A 1 402 ? 43.816 24.811 -29.303 1.00 28.22 402 LEU A CA 1
ATOM 3051 C C . LEU A 1 402 ? 45.239 24.290 -29.074 1.00 28.22 402 LEU A C 1
ATOM 3053 O O . LEU A 1 402 ? 46.073 25.041 -28.582 1.00 28.22 402 LEU A O 1
ATOM 3057 N N . THR A 1 403 ? 45.561 23.066 -29.504 1.00 29.19 403 THR A N 1
ATOM 3058 C CA . THR A 1 403 ? 46.950 22.564 -29.495 1.00 29.19 403 THR A CA 1
ATOM 3059 C C . THR A 1 403 ? 47.846 23.233 -30.541 1.00 29.19 403 THR A C 1
ATOM 3061 O O . THR A 1 403 ? 49.058 23.262 -30.353 1.00 29.19 403 THR A O 1
ATOM 3064 N N . THR A 1 404 ? 47.288 23.845 -31.596 1.00 33.34 404 THR A N 1
ATOM 3065 C CA . THR A 1 404 ? 48.051 24.708 -32.527 1.00 33.34 404 THR A CA 1
ATOM 3066 C C . THR A 1 404 ? 48.241 26.139 -32.017 1.00 33.34 404 THR A C 1
ATOM 3068 O O . THR A 1 404 ? 49.060 26.875 -32.562 1.00 33.34 404 THR A O 1
ATOM 3071 N N . VAL A 1 405 ? 47.532 26.543 -30.956 1.00 28.91 405 VAL A N 1
ATOM 3072 C CA . VAL A 1 405 ? 47.715 27.834 -30.275 1.00 28.91 405 VAL A CA 1
ATOM 3073 C C . VAL A 1 405 ? 48.484 27.608 -28.968 1.00 28.91 405 VAL A C 1
ATOM 3075 O O . VAL A 1 405 ? 48.069 28.012 -27.888 1.00 28.91 405 VAL A O 1
ATOM 3078 N N . THR A 1 406 ? 49.658 26.977 -29.043 1.00 26.69 406 THR A N 1
ATOM 3079 C CA . THR A 1 406 ? 50.716 27.295 -28.076 1.00 26.69 406 THR A CA 1
ATOM 3080 C C . THR A 1 406 ? 51.265 28.660 -28.453 1.00 26.69 406 THR A C 1
ATOM 3082 O O . THR A 1 406 ? 52.031 28.798 -29.404 1.00 26.69 406 THR A O 1
ATOM 3085 N N . ILE A 1 407 ? 50.822 29.676 -27.719 1.00 28.30 407 ILE A N 1
ATOM 3086 C CA . ILE A 1 407 ? 51.424 31.005 -27.711 1.00 28.30 407 ILE A CA 1
ATOM 3087 C C . ILE A 1 407 ? 52.888 30.822 -27.297 1.00 28.30 407 ILE A C 1
ATOM 3089 O O . ILE A 1 407 ? 53.182 30.567 -26.130 1.00 28.30 407 ILE A O 1
ATOM 3093 N N . SER A 1 408 ? 53.806 30.909 -28.261 1.00 24.09 408 SER A N 1
ATOM 3094 C CA . SER A 1 408 ? 55.204 31.208 -27.975 1.00 24.09 408 SER A CA 1
ATOM 3095 C C . SER A 1 408 ? 55.245 32.619 -27.402 1.00 24.09 408 SER A C 1
ATOM 3097 O O . SER A 1 408 ? 54.909 33.585 -28.084 1.00 24.09 408 SER A O 1
ATOM 3099 N N . VAL A 1 409 ? 55.572 32.700 -26.117 1.00 28.94 409 VAL A N 1
ATOM 3100 C CA . VAL A 1 409 ? 55.989 33.933 -25.461 1.00 28.94 409 VAL A CA 1
ATOM 3101 C C . VAL A 1 409 ? 57.398 34.236 -25.955 1.00 28.94 409 VAL A C 1
ATOM 3103 O O . VAL A 1 409 ? 58.291 33.430 -25.711 1.00 28.94 409 VAL A O 1
ATOM 3106 N N . ASP A 1 410 ? 57.554 35.369 -26.630 1.00 29.75 410 ASP A N 1
ATOM 3107 C CA . ASP A 1 410 ? 58.745 36.222 -26.580 1.00 29.75 410 ASP A CA 1
ATOM 3108 C C . ASP A 1 410 ? 58.293 37.689 -26.594 1.00 29.75 410 ASP A C 1
ATOM 3110 O O . ASP A 1 410 ? 57.422 38.034 -27.433 1.00 29.75 410 ASP A O 1
#

Sequence (410 aa):
MSSARAAELLKGQLMPFIGHALSEQLDYVLRMAQSEDRATADPPQTEKHAEARAVKVMQLMVDEVVGSIGGALEPILERAERNEELMACCDAVRQLGLREDVGIHTTDAGSATGCGGSLREVIVRQISTYAFTELVGIFGKPNILEAFARREACRVEALLDDPKQALRRERFQAVMDAMMDAVKSILRFFPEKTLPMCVGKWREAILRTIAGLRPTPAAPQGSLLANLSTARSVGGQLLQGAARTSSEYLVSSEMQRLYPSLADTVNEQLRTQLWAPLTEALESCAVECQKAVKRTIIEPVVAKADGYELQLFWCSKQNGGDSFSSATPTVSYTPAQIAPSELVRSLGEAIVEIPLALEALRGNGDGDCHPNGIEDLLEEVAGDWLEDSCASSRGRVIEIRLTTVTISVD

InterPro domains:
  IPR019335 Conserved oligomeric Golgi complex subunit 7 [PTHR21443] (245-364)

Foldseek 3Di:
DALLVLLCCLQPPVLVVVLVVLVVLLVVLLVVLVVVLVPDDDPPVSLVVSLVVSLVVLLVVLCVSLVVCLVVCLVNLLPHPDLVSVLSNLVSLVPNDNPDPPDDDDDDDDDDDDDVPVSSVVSSVSSSVSSSCSNLVSCVDPSNLLSLLVSLLVQLLVLCPPLLCCLAQVSVLVSLVSNLVSLVSCLSRPVVRNVVSRLQSNQVSLLVSLVVLADDPPDDLLSLLLSLLSLPPRQQVSLVVSLVVSLVVLVDPVSCVVPVPCSVVSNVCCVPRHRVSSNVSSVVRNVRSLVVNCVPQPVVLLVQLPCVLVPPVLPDDDDDDDDDDDPDPDDDDDPPDDDPPVSSVSNVVSLVVSVVVLVVSQDPDPDDPRSPCSVVVCVVSNVVSVVVSVCVSVVVVVVVVVVVPPPDDD

Secondary structure (DSSP, 8-state):
--HHHHHHHIIIIIHHHHHHHHHHHHHHHHHHHHHHGGGSS-HHHHHHHHHHHHHHHHHHHHHHHHHHHHHHHHHHHHT-S-HHHHHHHHHHHHT--S-SSSS----------S-HHHHHHHHHHHHHHHHHHHHHHHHTSHHHHHHHHHHHHHHHHTT-SSHHHHTSHHHHHHHHHHHHHHHHHHHHH-HHHHHHHHHHHHHHHHHHHHHTTS--TT--HHHHHHHHHIIIIIIHHHHHHHHHHHHHHHTSHHHHHH-TTTHHHHHHHHIIIIIHHHHHHHHHHHHHHHHHHIIIIIHHHHHTTTTGGG-TTTS------S-S----------TT--PPPHHHHHHHHHHHHHHHHHHHTT----SS---TTHHHHHHHHHHHHHHHHHHHHHHHHHHHHHHT------

pLDDT: mean 70.64, std 19.96, range [24.09, 94.25]

Organism: NCBI:txid429131

Radius of gyration: 37.93 Å; chains: 1; bounding box: 99×55×118 Å